Protein AF-0000000083613495 (afdb_homodimer)

Foldseek 3Di:
DQLLVVVLVCLLLQVQPFFHKDFLVVSCVVVVHDSVSVVVSVVVCVQLVQWDDDDPTIIGGHDDDLVNLVVLLQVLLVLLLQLLLLLLAQADPVLLVQLVVLLVQLVVLLVVDDLLDVVSLVSNLVSVVSNSVSSNVSSVDVVSVVVSSNSPNPSLSSNLSNVDDSVRSVVLSVLSVQLSVCSVVSPSVSNSVSSSVSSVSSSVSSSVVVPPPPPPRPPNPD/DQLLVVVLVCLQLQVQPFFHKDFLVVSCVVVVHDSVSVVVSVVVCVQLVQWDDDPPTIIGGHDDDLVNLVVLLQVLLVLLLQLLLLLLAQADPVLLVQLVVLLVQLVVLLVVDDLLDVVSLVSNLVSVVSNSVSSNVSSVDVVSVVVSSNSPNPSLSSNLSNVDDSVRSVVLSVLSVQLSVCSVVSPSVSNSVSSSVSSVVSSVSSSVVVPPPPPPSPPNPD

Structure (mmCIF, N/CA/C/O backbone):
data_AF-0000000083613495-model_v1
#
loop_
_entity.id
_entity.type
_entity.pdbx_description
1 polymer 'GntR family transcriptional regulator'
#
loop_
_atom_site.group_PDB
_atom_site.id
_atom_site.type_symbol
_atom_site.label_atom_id
_atom_site.label_alt_id
_atom_site.label_comp_id
_atom_site.label_asym_id
_atom_site.label_entity_id
_atom_site.label_seq_id
_atom_site.pdbx_PDB_ins_code
_atom_site.Cartn_x
_atom_site.Cartn_y
_atom_site.Cartn_z
_atom_site.occupancy
_atom_site.B_iso_or_equiv
_atom_site.auth_seq_id
_atom_site.auth_comp_id
_atom_site.auth_asym_id
_atom_site.auth_atom_id
_atom_site.pdbx_PDB_model_num
ATOM 1 N N . MET A 1 1 ? 15.445 -14.539 -25.266 1 65.25 1 MET A N 1
ATOM 2 C CA . MET A 1 1 ? 15.188 -14.742 -23.844 1 65.25 1 MET A CA 1
ATOM 3 C C . MET A 1 1 ? 14.961 -13.414 -23.125 1 65.25 1 MET A C 1
ATOM 5 O O . MET A 1 1 ? 15.594 -12.414 -23.469 1 65.25 1 MET A O 1
ATOM 9 N N . ASN A 1 2 ? 13.906 -13.18 -22.359 1 86.81 2 ASN A N 1
ATOM 10 C CA . ASN A 1 2 ? 13.594 -11.969 -21.609 1 86.81 2 ASN A CA 1
ATOM 11 C C . ASN A 1 2 ? 14.391 -11.906 -20.297 1 86.81 2 ASN A C 1
ATOM 13 O O . ASN A 1 2 ? 14.164 -12.703 -19.391 1 86.81 2 ASN A O 1
ATOM 17 N N . PRO A 1 3 ? 15.438 -11.023 -20.391 1 92.31 3 PRO A N 1
ATOM 18 C CA . PRO A 1 3 ? 16.344 -10.969 -19.234 1 92.31 3 PRO A CA 1
ATOM 19 C C . PRO A 1 3 ? 15.594 -10.828 -17.922 1 92.31 3 PRO A C 1
ATOM 21 O O . PRO A 1 3 ? 15.977 -11.453 -16.922 1 92.31 3 PRO A O 1
ATOM 24 N N . TYR A 1 4 ? 14.594 -10.07 -17.922 1 90 4 TYR A N 1
ATOM 25 C CA . TYR A 1 4 ? 13.82 -9.898 -16.703 1 90 4 TYR A CA 1
ATOM 26 C C . TYR A 1 4 ? 13.258 -11.227 -16.203 1 90 4 TYR A C 1
ATOM 28 O O . TYR A 1 4 ? 13.438 -11.594 -15.047 1 90 4 TYR A O 1
ATOM 36 N N . MET A 1 5 ? 12.664 -11.938 -17.141 1 82.88 5 MET A N 1
ATOM 37 C CA . MET A 1 5 ? 12.023 -13.203 -16.781 1 82.88 5 MET A CA 1
ATOM 38 C C . MET A 1 5 ? 13.055 -14.219 -16.297 1 82.88 5 MET A C 1
ATOM 40 O O . MET A 1 5 ? 12.812 -14.945 -15.336 1 82.88 5 MET A O 1
ATOM 44 N N . TYR A 1 6 ? 14.07 -14.258 -16.953 1 84.81 6 TYR A N 1
ATOM 45 C CA . TYR A 1 6 ? 15.109 -15.219 -16.594 1 84.81 6 TYR A CA 1
ATOM 46 C C . TYR A 1 6 ? 15.625 -14.953 -15.188 1 84.81 6 TYR A C 1
ATOM 48 O O . TYR A 1 6 ? 15.695 -15.875 -14.367 1 84.81 6 TYR A O 1
ATOM 56 N N . ILE A 1 7 ? 16.031 -13.734 -14.945 1 89.06 7 ILE A N 1
ATOM 57 C CA . ILE A 1 7 ? 16.641 -13.398 -13.656 1 89.06 7 ILE A CA 1
ATOM 58 C C . ILE A 1 7 ? 15.609 -13.586 -12.547 1 89.06 7 ILE A C 1
ATOM 60 O O . ILE A 1 7 ? 15.922 -14.141 -11.492 1 89.06 7 ILE A O 1
ATOM 64 N N . LYS A 1 8 ? 14.461 -13.188 -12.852 1 82.38 8 LYS A N 1
ATOM 65 C CA . LYS A 1 8 ? 13.375 -13.367 -11.898 1 82.38 8 LYS A CA 1
ATOM 66 C C . LYS A 1 8 ? 13.188 -14.836 -11.539 1 82.38 8 LYS A C 1
ATOM 68 O O . LYS A 1 8 ? 13.117 -15.188 -10.359 1 82.38 8 LYS A O 1
ATOM 73 N N . ASP A 1 9 ? 13.156 -15.672 -12.562 1 75.75 9 ASP A N 1
ATOM 74 C CA . ASP A 1 9 ? 12.984 -17.094 -12.344 1 75.75 9 ASP A CA 1
ATOM 75 C C . ASP A 1 9 ? 14.148 -17.688 -11.547 1 75.75 9 ASP A C 1
ATOM 77 O O . ASP A 1 9 ? 13.945 -18.484 -10.641 1 75.75 9 ASP A O 1
ATOM 81 N N . ALA A 1 10 ? 15.312 -17.25 -11.891 1 81.75 10 ALA A N 1
ATOM 82 C CA . ALA A 1 10 ? 16.516 -17.734 -11.203 1 81.75 10 ALA A CA 1
ATOM 83 C C . ALA A 1 10 ? 16.484 -17.359 -9.727 1 81.75 10 ALA A C 1
ATOM 85 O O . ALA A 1 10 ? 16.938 -18.125 -8.875 1 81.75 10 ALA A O 1
ATOM 86 N N . ILE A 1 11 ? 15.922 -16.234 -9.453 1 81.38 11 ILE A N 1
ATOM 87 C CA . ILE A 1 11 ? 15.812 -15.781 -8.07 1 81.38 11 ILE A CA 1
ATOM 88 C C . ILE A 1 11 ? 14.75 -16.594 -7.344 1 81.38 11 ILE A C 1
ATOM 90 O O . ILE A 1 11 ? 14.977 -17.062 -6.23 1 81.38 11 ILE A O 1
ATOM 94 N N . ILE A 1 12 ? 13.742 -16.859 -8.023 1 72.31 12 ILE A N 1
ATOM 95 C CA . ILE A 1 12 ? 12.578 -17.516 -7.434 1 72.31 12 ILE A CA 1
ATOM 96 C C . ILE A 1 12 ? 12.898 -18.969 -7.121 1 72.31 12 ILE A C 1
ATOM 98 O O . ILE A 1 12 ? 12.539 -19.484 -6.055 1 72.31 12 ILE A O 1
ATOM 102 N N . ILE A 1 13 ? 13.578 -19.594 -8.016 1 70.62 13 ILE A N 1
ATOM 103 C CA . ILE A 1 13 ? 13.812 -21.016 -7.836 1 70.62 13 ILE A CA 1
ATOM 104 C C . ILE A 1 13 ? 15.094 -21.234 -7.023 1 70.62 13 ILE A C 1
ATOM 106 O O . ILE A 1 13 ? 15.484 -22.359 -6.754 1 70.62 13 ILE A O 1
ATOM 110 N N . GLY A 1 14 ? 15.766 -20.141 -6.688 1 75.06 14 GLY A N 1
ATOM 111 C CA . GLY A 1 14 ? 16.875 -20.234 -5.758 1 75.06 14 GLY A CA 1
ATOM 112 C C . GLY A 1 14 ? 18.219 -20.375 -6.445 1 75.06 14 GLY A C 1
ATOM 113 O O . GLY A 1 14 ? 19.25 -20.547 -5.785 1 75.06 14 GLY A O 1
ATOM 114 N N . GLU A 1 15 ? 18.188 -20.344 -7.723 1 79.38 15 GLU A N 1
ATOM 115 C CA . GLU A 1 15 ? 19.469 -20.359 -8.43 1 79.38 15 GLU A CA 1
ATOM 116 C C . GLU A 1 15 ? 20.297 -19.125 -8.109 1 79.38 15 GLU A C 1
ATOM 118 O O . GLU A 1 15 ? 21.516 -19.203 -8 1 79.38 15 GLU A O 1
ATOM 123 N N . LEU A 1 16 ? 19.656 -18.062 -8.039 1 87.44 16 LEU A N 1
ATOM 124 C CA . LEU A 1 16 ? 20.234 -16.859 -7.477 1 87.44 16 LEU A CA 1
ATOM 125 C C . LEU A 1 16 ? 19.781 -16.641 -6.039 1 87.44 16 LEU A C 1
ATOM 127 O O . LEU A 1 16 ? 18.656 -16.203 -5.805 1 87.44 16 LEU A O 1
ATOM 131 N N . GLU A 1 17 ? 20.641 -16.969 -5.117 1 82.75 17 GLU A N 1
ATOM 132 C CA . GLU A 1 17 ? 20.281 -17.031 -3.703 1 82.75 17 GLU A CA 1
ATOM 133 C C . GLU A 1 17 ? 20.156 -15.633 -3.105 1 82.75 17 GLU A C 1
ATOM 135 O O . GLU A 1 17 ? 20.812 -14.688 -3.568 1 82.75 17 GLU A O 1
ATOM 140 N N . PRO A 1 18 ? 19.359 -15.609 -2.01 1 82.69 18 PRO A N 1
ATOM 141 C CA . PRO A 1 18 ? 19.328 -14.336 -1.283 1 82.69 18 PRO A CA 1
ATOM 142 C C . PRO A 1 18 ? 20.719 -13.875 -0.852 1 82.69 18 PRO A C 1
ATOM 144 O O . PRO A 1 18 ? 21.547 -14.688 -0.43 1 82.69 18 PRO A O 1
ATOM 147 N N . GLY A 1 19 ? 20.953 -12.617 -1.081 1 85.81 19 GLY A N 1
ATOM 148 C CA . GLY A 1 19 ? 22.25 -12.07 -0.69 1 85.81 19 GLY A CA 1
ATOM 149 C C . GLY A 1 19 ? 23.281 -12.125 -1.798 1 85.81 19 GLY A C 1
ATOM 150 O O . GLY A 1 19 ? 24.328 -11.492 -1.701 1 85.81 19 GLY A O 1
ATOM 151 N N . LYS A 1 20 ? 22.984 -12.82 -2.84 1 89.25 20 LYS A N 1
ATOM 152 C CA . LYS A 1 20 ? 23.938 -12.922 -3.943 1 89.25 20 LYS A CA 1
ATOM 153 C C . LYS A 1 20 ? 24.094 -11.578 -4.66 1 89.25 20 LYS A C 1
ATOM 155 O O . LYS A 1 20 ? 23.094 -10.922 -4.977 1 89.25 20 LYS A O 1
ATOM 160 N N . ARG A 1 21 ? 25.312 -11.273 -4.949 1 91.69 21 ARG A N 1
ATOM 161 C CA . ARG A 1 21 ? 25.609 -10.055 -5.684 1 91.69 21 ARG A CA 1
ATOM 162 C C . ARG A 1 21 ? 25.422 -10.25 -7.184 1 91.69 21 ARG A C 1
ATOM 164 O O . ARG A 1 21 ? 25.812 -11.281 -7.734 1 91.69 21 ARG A O 1
ATOM 171 N N . LEU A 1 22 ? 24.766 -9.289 -7.766 1 93.5 22 LEU A N 1
ATOM 172 C CA . LEU A 1 22 ? 24.516 -9.297 -9.203 1 93.5 22 LEU A CA 1
ATOM 173 C C . LEU A 1 22 ? 25.094 -8.047 -9.859 1 93.5 22 LEU A C 1
ATOM 175 O O . LEU A 1 22 ? 24.797 -6.93 -9.438 1 93.5 22 LEU A O 1
ATOM 179 N N . THR A 1 23 ? 25.938 -8.258 -10.836 1 92.12 23 THR A N 1
ATOM 180 C CA . THR A 1 23 ? 26.438 -7.141 -11.633 1 92.12 23 THR A CA 1
ATOM 181 C C . THR A 1 23 ? 25.906 -7.207 -13.055 1 92.12 23 THR A C 1
ATOM 183 O O . THR A 1 23 ? 25.5 -8.273 -13.523 1 92.12 23 THR A O 1
ATOM 186 N N . GLU A 1 24 ? 25.828 -6.008 -13.641 1 91.75 24 GLU A N 1
ATOM 187 C CA . GLU A 1 24 ? 25.422 -5.98 -15.039 1 91.75 24 GLU A CA 1
ATOM 188 C C . GLU A 1 24 ? 26.297 -6.895 -15.898 1 91.75 24 GLU A C 1
ATOM 190 O O . GLU A 1 24 ? 25.797 -7.594 -16.781 1 91.75 24 GLU A O 1
ATOM 195 N N . GLU A 1 25 ? 27.547 -6.887 -15.594 1 90.88 25 GLU A N 1
ATOM 196 C CA . GLU A 1 25 ? 28.516 -7.695 -16.344 1 90.88 25 GLU A CA 1
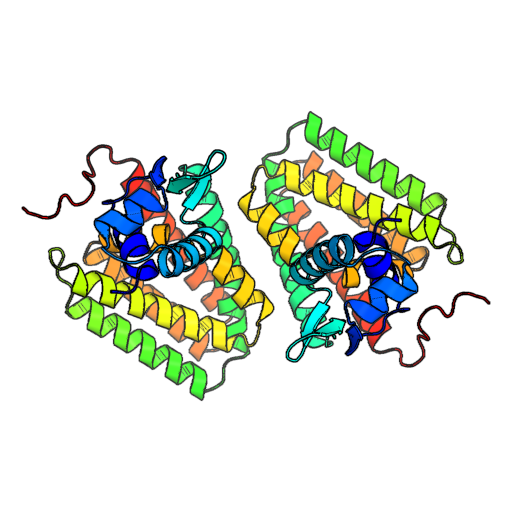ATOM 197 C C . GLU A 1 25 ? 28.234 -9.188 -16.156 1 90.88 25 GLU A C 1
ATOM 199 O O . GLU A 1 25 ? 28.234 -9.938 -17.141 1 90.88 25 GLU A O 1
ATOM 204 N N . PHE A 1 26 ? 28.078 -9.586 -15.023 1 91.81 26 PHE A N 1
ATOM 205 C CA . PHE A 1 26 ? 27.781 -10.984 -14.711 1 91.81 26 PHE A CA 1
ATOM 206 C C . PHE A 1 26 ? 26.516 -11.445 -15.422 1 91.81 26 PHE A C 1
ATOM 208 O O . PHE A 1 26 ? 26.5 -12.492 -16.078 1 91.81 26 PHE A O 1
ATOM 215 N N . LEU A 1 27 ? 25.484 -10.664 -15.336 1 92.94 27 LEU A N 1
ATOM 216 C CA . LEU A 1 27 ? 24.203 -11.023 -15.914 1 92.94 27 LEU A CA 1
ATOM 217 C C . LEU A 1 27 ? 24.266 -11.031 -17.438 1 92.94 27 LEU A C 1
ATOM 219 O O . LEU A 1 27 ? 23.672 -11.898 -18.078 1 92.94 27 LEU A O 1
ATOM 223 N N . ALA A 1 28 ? 24.938 -10.07 -17.906 1 92.31 28 ALA A N 1
ATOM 224 C CA . ALA A 1 28 ? 25.125 -10.031 -19.359 1 92.31 28 ALA A CA 1
ATOM 225 C C . ALA A 1 28 ? 25.859 -11.266 -19.859 1 92.31 28 ALA A C 1
ATOM 227 O O . ALA A 1 28 ? 25.516 -11.812 -20.906 1 92.31 28 ALA A O 1
ATOM 228 N N . SER A 1 29 ? 26.766 -11.695 -19.109 1 91.75 29 SER A N 1
ATOM 229 C CA . SER A 1 29 ? 27.578 -12.859 -19.469 1 91.75 29 SER A CA 1
ATOM 230 C C . SER A 1 29 ? 26.766 -14.141 -19.438 1 91.75 29 SER A C 1
ATOM 232 O O . SER A 1 29 ? 26.812 -14.938 -20.375 1 91.75 29 SER A O 1
ATOM 234 N N . ILE A 1 30 ? 26 -14.281 -18.438 1 88.06 30 ILE A N 1
ATOM 235 C CA . ILE A 1 30 ? 25.266 -15.531 -18.266 1 88.06 30 ILE A CA 1
ATOM 236 C C . ILE A 1 30 ? 24.125 -15.586 -19.266 1 88.06 30 ILE A C 1
ATOM 238 O O . ILE A 1 30 ? 23.75 -16.672 -19.75 1 88.06 30 ILE A O 1
ATOM 242 N N . LEU A 1 31 ? 23.609 -14.445 -19.625 1 91.19 31 LEU A N 1
ATOM 243 C CA . LEU A 1 31 ? 22.453 -14.43 -20.5 1 91.19 31 LEU A CA 1
ATOM 244 C C . LEU A 1 31 ? 22.859 -14.164 -21.953 1 91.19 31 LEU A C 1
ATOM 246 O O . LEU A 1 31 ? 22.031 -14.25 -22.859 1 91.19 31 LEU A O 1
ATOM 250 N N . ASN A 1 32 ? 24.016 -13.859 -22.141 1 91.88 32 ASN A N 1
ATOM 251 C CA . ASN A 1 32 ? 24.578 -13.578 -23.453 1 91.88 32 ASN A CA 1
ATOM 252 C C . ASN A 1 32 ? 23.781 -12.5 -24.188 1 91.88 32 ASN A C 1
ATOM 254 O O . ASN A 1 32 ? 23.344 -12.695 -25.328 1 91.88 32 ASN A O 1
ATOM 258 N N . VAL A 1 33 ? 23.516 -11.43 -23.531 1 92.94 33 VAL A N 1
ATOM 259 C CA . VAL A 1 33 ? 22.828 -10.273 -24.094 1 92.94 33 VAL A CA 1
ATOM 260 C C . VAL A 1 33 ? 23.594 -9 -23.766 1 92.94 33 VAL A C 1
ATOM 262 O O . VAL A 1 33 ? 24.5 -9.016 -22.922 1 92.94 33 VAL A O 1
ATOM 265 N N . SER A 1 34 ? 23.188 -7.992 -24.484 1 89.94 34 SER A N 1
ATOM 266 C CA . SER A 1 34 ? 23.828 -6.703 -24.25 1 89.94 34 SER A CA 1
ATOM 267 C C . SER A 1 34 ? 23.406 -6.113 -22.906 1 89.94 34 SER A C 1
ATOM 269 O O . SER A 1 34 ? 22.5 -6.629 -22.25 1 89.94 34 SER A O 1
ATOM 271 N N . ARG A 1 35 ? 24.047 -4.93 -22.547 1 89.56 35 ARG A N 1
ATOM 272 C CA . ARG A 1 35 ? 23.828 -4.32 -21.25 1 89.56 35 ARG A CA 1
ATOM 273 C C . ARG A 1 35 ? 22.5 -3.564 -21.219 1 89.56 35 ARG A C 1
ATOM 275 O O . ARG A 1 35 ? 21.891 -3.408 -20.156 1 89.56 35 ARG A O 1
ATOM 282 N N . THR A 1 36 ? 22.078 -3.178 -22.234 1 90.19 36 THR A N 1
ATOM 283 C CA . THR A 1 36 ? 20.859 -2.369 -22.297 1 90.19 36 THR A CA 1
ATOM 284 C C . THR A 1 36 ? 19.656 -3.164 -21.781 1 90.19 36 THR A C 1
ATOM 286 O O . THR A 1 36 ? 18.984 -2.74 -20.859 1 90.19 36 THR A O 1
ATOM 289 N N . PRO A 1 37 ? 19.391 -4.266 -22.391 1 93.06 37 PRO A N 1
ATOM 290 C CA . PRO A 1 37 ? 18.266 -5.051 -21.875 1 93.06 37 PRO A CA 1
ATOM 291 C C . PRO A 1 37 ? 18.469 -5.469 -20.422 1 93.06 37 PRO A C 1
ATOM 293 O O . PRO A 1 37 ? 17.484 -5.633 -19.688 1 93.06 37 PRO A O 1
ATOM 296 N N . ILE A 1 38 ? 19.703 -5.594 -20.031 1 93.5 38 ILE A N 1
ATOM 297 C CA . ILE A 1 38 ? 20 -5.965 -18.641 1 93.5 38 ILE A CA 1
ATOM 298 C C . ILE A 1 38 ? 19.609 -4.82 -17.719 1 93.5 38 ILE A C 1
ATOM 300 O O . ILE A 1 38 ? 18.984 -5.047 -16.672 1 93.5 38 ILE A O 1
ATOM 304 N N . ARG A 1 39 ? 19.906 -3.693 -18.047 1 90.31 39 ARG A N 1
ATOM 305 C CA . ARG A 1 39 ? 19.594 -2.521 -17.234 1 90.31 39 ARG A CA 1
ATOM 306 C C . ARG A 1 39 ? 18.078 -2.363 -17.078 1 90.31 39 ARG A C 1
ATOM 308 O O . ARG A 1 39 ? 17.594 -2.033 -15.992 1 90.31 39 ARG A O 1
ATOM 315 N N . GLU A 1 40 ? 17.406 -2.643 -18.062 1 91.44 40 GLU A N 1
ATOM 316 C CA . GLU A 1 40 ? 15.953 -2.584 -18 1 91.44 40 GLU A CA 1
ATOM 317 C C . GLU A 1 40 ? 15.398 -3.654 -17.047 1 91.44 40 GLU A C 1
ATOM 319 O O . GLU A 1 40 ? 14.484 -3.391 -16.281 1 91.44 40 GLU A O 1
ATOM 324 N N . ALA A 1 41 ? 15.953 -4.746 -17.203 1 92.06 41 ALA A N 1
ATOM 325 C CA . ALA A 1 41 ? 15.547 -5.848 -16.344 1 92.06 41 ALA A CA 1
ATOM 326 C C . ALA A 1 41 ? 15.836 -5.535 -14.875 1 92.06 41 ALA A C 1
ATOM 328 O O . ALA A 1 41 ? 15.016 -5.801 -14 1 92.06 41 ALA A O 1
ATOM 329 N N . ILE A 1 42 ? 17 -4.984 -14.719 1 90.88 42 ILE A N 1
ATOM 330 C CA . ILE A 1 42 ? 17.422 -4.645 -13.367 1 90.88 42 ILE A CA 1
ATOM 331 C C . ILE A 1 42 ? 16.484 -3.607 -12.766 1 90.88 42 ILE A C 1
ATOM 333 O O . ILE A 1 42 ? 16.078 -3.729 -11.609 1 90.88 42 ILE A O 1
ATOM 337 N N . LYS A 1 43 ? 16.109 -2.713 -13.508 1 86.88 43 LYS A N 1
ATOM 338 C CA . LYS A 1 43 ? 15.188 -1.684 -13.039 1 86.88 43 LYS A CA 1
ATOM 339 C C . LYS A 1 43 ? 13.852 -2.293 -12.617 1 86.88 43 LYS A C 1
ATOM 341 O O . LYS A 1 43 ? 13.312 -1.943 -11.57 1 86.88 43 LYS A O 1
ATOM 346 N N . GLN A 1 44 ? 13.414 -3.129 -13.391 1 82.5 44 GLN A N 1
ATOM 347 C CA . GLN A 1 44 ? 12.148 -3.779 -13.086 1 82.5 44 GLN A CA 1
ATOM 348 C C . GLN A 1 44 ? 12.258 -4.66 -11.844 1 82.5 44 GLN A C 1
ATOM 350 O O . GLN A 1 44 ? 11.375 -4.652 -10.984 1 82.5 44 GLN A O 1
ATOM 355 N N . LEU A 1 45 ? 13.375 -5.371 -11.797 1 85.25 45 LEU A N 1
ATOM 356 C CA . LEU A 1 45 ? 13.609 -6.254 -10.664 1 85.25 45 LEU A CA 1
ATOM 357 C C . LEU A 1 45 ? 13.703 -5.457 -9.367 1 85.25 45 LEU A C 1
ATOM 359 O O . LEU A 1 45 ? 13.211 -5.898 -8.32 1 85.25 45 LEU A O 1
ATOM 363 N N . GLU A 1 46 ? 14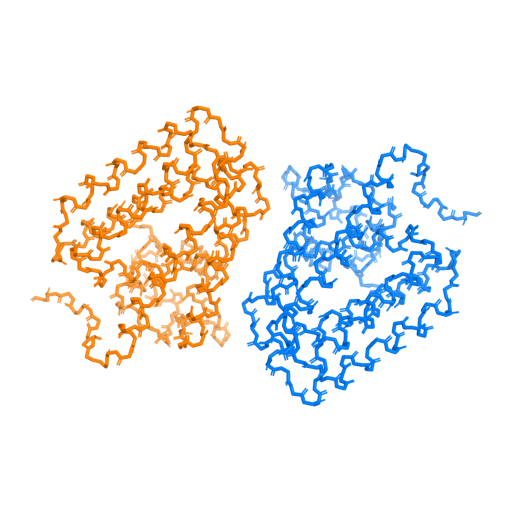.344 -4.363 -9.5 1 83.06 46 GLU A N 1
ATOM 364 C CA . GLU A 1 46 ? 14.469 -3.477 -8.344 1 83.06 46 GLU A CA 1
ATOM 365 C C . GLU A 1 46 ? 13.102 -2.93 -7.926 1 83.06 46 GLU A C 1
ATOM 367 O O . GLU A 1 46 ? 12.766 -2.932 -6.742 1 83.06 46 GLU A O 1
ATOM 372 N N . SER A 1 47 ? 12.383 -2.572 -8.859 1 73.81 47 SER A N 1
ATOM 373 C CA . SER A 1 47 ? 11.039 -2.053 -8.609 1 73.81 47 SER A CA 1
ATOM 374 C C . SER A 1 47 ? 10.156 -3.104 -7.945 1 73.81 47 SER A C 1
ATOM 376 O O . SER A 1 47 ? 9.344 -2.777 -7.082 1 73.81 47 SER A O 1
ATOM 378 N N . ASP A 1 48 ? 10.43 -4.273 -8.375 1 70.75 48 ASP A N 1
ATOM 379 C CA . ASP A 1 48 ? 9.633 -5.379 -7.852 1 70.75 48 ASP A CA 1
ATOM 380 C C . ASP A 1 48 ? 10.125 -5.82 -6.48 1 70.75 48 ASP A C 1
ATOM 382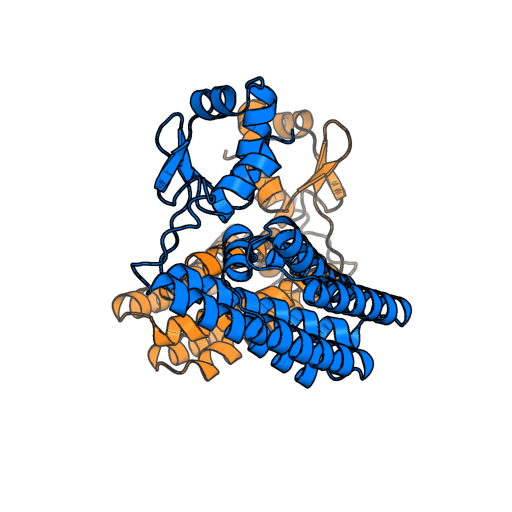 O O . ASP A 1 48 ? 9.516 -6.676 -5.836 1 70.75 48 ASP A O 1
ATOM 386 N N . GLY A 1 49 ? 11.289 -5.301 -6.082 1 75.12 49 GLY A N 1
ATOM 387 C CA . GLY A 1 49 ? 11.812 -5.594 -4.758 1 75.12 49 GLY A CA 1
ATOM 388 C C . GLY A 1 49 ? 12.602 -6.887 -4.699 1 75.12 49 GLY A C 1
ATOM 389 O O . GLY A 1 49 ? 12.82 -7.438 -3.619 1 75.12 49 GLY A O 1
ATOM 390 N N . LEU A 1 50 ? 12.938 -7.383 -5.824 1 80.88 50 LEU A N 1
ATOM 391 C CA . LEU A 1 50 ? 13.656 -8.648 -5.879 1 80.88 50 LEU A CA 1
ATOM 392 C C . LEU A 1 50 ? 15.148 -8.438 -5.629 1 80.88 50 LEU A C 1
ATOM 394 O O . LEU A 1 50 ? 15.836 -9.336 -5.133 1 80.88 50 LEU A O 1
ATOM 398 N N . ILE A 1 51 ? 15.625 -7.316 -6.078 1 87 51 ILE A N 1
ATOM 399 C CA . ILE A 1 51 ? 17.031 -6.961 -5.855 1 87 51 ILE A CA 1
ATOM 400 C C . ILE A 1 51 ? 17.109 -5.555 -5.266 1 87 51 ILE A C 1
ATOM 402 O O . ILE A 1 51 ? 16.141 -4.805 -5.289 1 87 51 ILE A O 1
ATOM 406 N N . THR A 1 52 ? 18.125 -5.242 -4.609 1 88 52 THR A N 1
ATOM 407 C CA . THR A 1 52 ? 18.375 -3.914 -4.062 1 88 52 THR A CA 1
ATOM 408 C C . THR A 1 52 ? 19.797 -3.447 -4.41 1 88 52 THR A C 1
ATOM 410 O O . THR A 1 52 ? 20.703 -4.266 -4.555 1 88 52 THR A O 1
ATOM 413 N N . PRO A 1 53 ? 19.875 -2.133 -4.625 1 88.75 53 PRO A N 1
ATOM 414 C CA . PRO A 1 53 ? 21.219 -1.617 -4.918 1 88.75 53 PRO A CA 1
ATOM 415 C C . PRO A 1 53 ? 22.234 -1.973 -3.84 1 88.75 53 PRO A C 1
ATOM 417 O O . PRO A 1 53 ? 21.906 -2.004 -2.652 1 88.75 53 PRO A O 1
ATOM 420 N N . TYR A 1 54 ? 23.312 -2.324 -4.277 1 86.88 54 TYR A N 1
ATOM 421 C CA . TYR A 1 54 ? 24.422 -2.689 -3.398 1 86.88 54 TYR A CA 1
ATOM 422 C C . TYR A 1 54 ? 25.719 -2.053 -3.867 1 86.88 54 TYR A C 1
ATOM 424 O O . TYR A 1 54 ? 26.203 -2.355 -4.957 1 86.88 54 TYR A O 1
ATOM 432 N N . LYS A 1 55 ? 26.234 -1.191 -2.971 1 81.25 55 LYS A N 1
ATOM 433 C CA . LYS A 1 55 ? 27.484 -0.493 -3.271 1 81.25 55 LYS A CA 1
ATOM 434 C C . LYS A 1 55 ? 27.375 0.265 -4.59 1 81.25 55 LYS A C 1
ATOM 436 O O . LYS A 1 55 ? 26.281 0.498 -5.098 1 81.25 55 LYS A O 1
ATOM 441 N N . ARG A 1 56 ? 28.328 0.912 -5.258 1 68.88 56 ARG A N 1
ATOM 442 C CA . ARG A 1 56 ? 28.328 1.854 -6.375 1 68.88 56 ARG A CA 1
ATOM 443 C C . ARG A 1 56 ? 27.812 1.191 -7.645 1 68.88 56 ARG A C 1
ATOM 445 O O . ARG A 1 56 ? 27.156 1.837 -8.469 1 68.88 56 ARG A O 1
ATOM 452 N N . ARG A 1 57 ? 28.078 -0.047 -7.824 1 69.5 57 ARG A N 1
ATOM 453 C CA . ARG A 1 57 ? 27.719 -0.585 -9.133 1 69.5 57 ARG A CA 1
ATOM 454 C C . ARG A 1 57 ? 27.156 -1.998 -9 1 69.5 57 ARG A C 1
ATOM 456 O O . ARG A 1 57 ? 27.328 -2.822 -9.906 1 69.5 57 ARG A O 1
ATOM 463 N N . GLY A 1 58 ? 26.391 -2.258 -8.055 1 86.5 58 GLY A N 1
ATOM 464 C CA . GLY A 1 58 ? 25.891 -3.617 -7.957 1 86.5 58 GLY A CA 1
ATOM 465 C C . GLY A 1 58 ? 24.562 -3.705 -7.234 1 86.5 58 GLY A C 1
ATOM 466 O O . GLY A 1 58 ? 24.031 -2.693 -6.77 1 86.5 58 GLY A O 1
ATOM 467 N N . TYR A 1 59 ? 23.953 -4.922 -7.449 1 93 59 TYR A N 1
ATOM 468 C CA . TYR A 1 59 ? 22.703 -5.281 -6.785 1 93 59 TYR A CA 1
ATOM 469 C C . TYR A 1 59 ? 22.859 -6.582 -6.004 1 93 59 TYR A C 1
ATOM 471 O O . TYR A 1 59 ? 23.797 -7.336 -6.223 1 93 59 TYR A O 1
ATOM 479 N N . ILE A 1 60 ? 22.047 -6.738 -5.059 1 92.25 60 ILE A N 1
ATOM 480 C CA . ILE A 1 60 ? 22 -8.016 -4.359 1 92.25 60 ILE A CA 1
ATOM 481 C C . ILE A 1 60 ? 20.578 -8.555 -4.344 1 92.25 60 ILE A C 1
ATOM 483 O O . ILE A 1 60 ? 19.625 -7.781 -4.293 1 92.25 60 ILE A O 1
ATOM 487 N N . VAL A 1 61 ? 20.531 -9.828 -4.434 1 89 61 VAL A N 1
ATOM 488 C CA . VAL A 1 61 ? 19.219 -10.461 -4.27 1 89 61 VAL A CA 1
ATOM 489 C C . VAL A 1 61 ? 18.703 -10.203 -2.857 1 89 61 VAL A C 1
ATOM 491 O O . VAL A 1 61 ? 19.406 -10.445 -1.875 1 89 61 VAL A O 1
ATOM 494 N N . ARG A 1 62 ? 17.5 -9.766 -2.787 1 83.69 62 ARG A N 1
ATOM 495 C CA . ARG A 1 62 ? 16.953 -9.359 -1.5 1 83.69 62 ARG A CA 1
ATOM 496 C C . ARG A 1 62 ? 16.797 -10.562 -0.57 1 83.69 62 ARG A C 1
ATOM 498 O O . ARG A 1 62 ? 16.375 -11.633 -1.002 1 83.69 62 ARG A O 1
ATOM 505 N N . GLU A 1 63 ? 17.234 -10.305 0.641 1 81.5 63 GLU A N 1
ATOM 506 C CA . GLU A 1 63 ? 17.031 -11.266 1.721 1 81.5 63 GLU A CA 1
ATOM 507 C C . GLU A 1 63 ? 15.836 -10.883 2.586 1 81.5 63 GLU A C 1
ATOM 509 O O . GLU A 1 63 ? 15.695 -9.727 2.984 1 81.5 63 GLU A O 1
ATOM 514 N N . PHE A 1 64 ? 14.984 -11.906 2.762 1 80 64 PHE A N 1
ATOM 515 C CA . PHE A 1 64 ? 13.828 -11.664 3.615 1 80 64 PHE A CA 1
ATOM 516 C C . PHE A 1 64 ? 13.953 -12.438 4.926 1 80 64 PHE A C 1
ATOM 518 O O . PHE A 1 64 ? 14.18 -13.648 4.922 1 80 64 PHE A O 1
ATOM 525 N N . LEU A 1 65 ? 13.805 -11.695 5.965 1 83.12 65 LEU A N 1
ATOM 526 C CA . LEU A 1 65 ? 13.758 -12.312 7.285 1 83.12 65 LEU A CA 1
ATOM 527 C C . LEU A 1 65 ? 12.344 -12.805 7.602 1 83.12 65 LEU A C 1
ATOM 529 O O . LEU A 1 65 ? 11.391 -12.445 6.906 1 83.12 65 LEU A O 1
ATOM 533 N N . VAL A 1 66 ? 12.289 -13.664 8.602 1 87.12 66 VAL A N 1
ATOM 534 C CA . VAL A 1 66 ? 11 -14.18 9.047 1 87.12 66 VAL A CA 1
ATOM 535 C C . VAL A 1 66 ? 10.047 -13.023 9.328 1 87.12 66 VAL A C 1
ATOM 537 O O . VAL A 1 66 ? 8.875 -13.07 8.938 1 87.12 66 VAL A O 1
ATOM 540 N N . GLU A 1 67 ? 10.578 -12.008 9.906 1 90.12 67 GLU A N 1
ATOM 541 C CA . GLU A 1 67 ? 9.75 -10.859 10.25 1 90.12 67 GLU A CA 1
ATOM 542 C C . GLU A 1 67 ? 9.273 -10.133 9 1 90.12 67 GLU A C 1
ATOM 544 O O . GLU A 1 67 ? 8.148 -9.625 8.961 1 90.12 67 GLU A O 1
ATOM 549 N N . ASP A 1 68 ? 10.102 -10.125 7.996 1 86.94 68 ASP A N 1
ATOM 550 C CA . ASP A 1 68 ? 9.695 -9.547 6.719 1 86.94 68 ASP A CA 1
ATOM 551 C C . ASP A 1 68 ? 8.5 -10.297 6.129 1 86.94 68 ASP A C 1
ATOM 553 O O . ASP A 1 68 ? 7.539 -9.68 5.672 1 86.94 68 ASP A O 1
ATOM 557 N N . ILE A 1 69 ? 8.617 -11.531 6.203 1 87.38 69 ILE A N 1
ATOM 558 C CA . ILE A 1 69 ? 7.586 -12.383 5.621 1 87.38 69 ILE A CA 1
ATOM 559 C C . ILE A 1 69 ? 6.27 -12.195 6.375 1 87.38 69 ILE A C 1
ATOM 561 O O . ILE A 1 69 ? 5.211 -12.039 5.758 1 87.38 69 ILE A O 1
ATOM 565 N N . LYS A 1 70 ? 6.348 -12.172 7.648 1 92.12 70 LYS A N 1
ATOM 566 C CA . LYS A 1 70 ? 5.152 -11.961 8.461 1 92.12 70 LYS A CA 1
ATOM 567 C C . LYS A 1 70 ? 4.5 -10.617 8.141 1 92.12 70 LYS A C 1
ATOM 569 O O . LYS A 1 70 ? 3.293 -10.547 7.914 1 92.12 70 LYS A O 1
ATOM 574 N N . GLN A 1 71 ? 5.312 -9.617 8.102 1 93 71 GLN A N 1
ATOM 575 C CA . GLN A 1 71 ? 4.805 -8.273 7.84 1 93 71 GLN A CA 1
ATOM 576 C C . GLN A 1 71 ? 4.191 -8.18 6.445 1 93 71 GLN A C 1
ATOM 578 O O . GLN A 1 71 ? 3.1 -7.629 6.281 1 93 71 GLN A O 1
ATOM 583 N N . ILE A 1 72 ? 4.848 -8.734 5.5 1 91.19 72 ILE A N 1
ATOM 584 C CA . ILE A 1 72 ? 4.395 -8.672 4.113 1 91.19 72 ILE A CA 1
ATOM 585 C C . ILE A 1 72 ? 3.07 -9.414 3.969 1 91.19 72 ILE A C 1
ATOM 587 O O . ILE A 1 72 ? 2.113 -8.891 3.4 1 91.19 72 ILE A O 1
ATOM 591 N N . TYR A 1 73 ? 2.971 -10.602 4.504 1 93.81 73 TYR A N 1
ATOM 592 C CA . TYR A 1 73 ? 1.752 -11.391 4.371 1 93.81 73 TYR A CA 1
ATOM 593 C C . TYR A 1 73 ? 0.608 -10.766 5.16 1 93.81 73 TYR A C 1
ATOM 595 O O . TYR A 1 73 ? -0.551 -10.828 4.746 1 93.81 73 TYR A O 1
ATOM 603 N N . ASN A 1 74 ? 0.935 -10.203 6.332 1 96.38 74 ASN A N 1
ATOM 604 C CA . ASN A 1 74 ? -0.108 -9.508 7.078 1 96.38 74 ASN A CA 1
ATOM 605 C C . ASN A 1 74 ? -0.68 -8.336 6.285 1 96.38 74 ASN A C 1
ATOM 607 O O . ASN A 1 74 ? -1.89 -8.102 6.301 1 96.38 74 ASN A O 1
ATOM 611 N N . LEU A 1 75 ? 0.166 -7.652 5.617 1 96.44 75 LEU A N 1
ATOM 612 C CA . LEU A 1 75 ? -0.282 -6.539 4.785 1 96.44 75 LEU A CA 1
ATOM 613 C C . LEU A 1 75 ? -1.059 -7.043 3.574 1 96.44 75 LEU A C 1
ATOM 615 O O . LEU A 1 75 ? -2.041 -6.426 3.16 1 96.44 75 LEU A O 1
ATOM 619 N N . ARG A 1 76 ? -0.625 -8.102 2.955 1 95.44 76 ARG A N 1
ATOM 620 C CA . ARG A 1 76 ? -1.404 -8.727 1.891 1 95.44 76 ARG A CA 1
ATOM 621 C C . ARG A 1 76 ? -2.805 -9.086 2.377 1 95.44 76 ARG A C 1
ATOM 623 O O . ARG A 1 76 ? -3.797 -8.773 1.714 1 95.44 76 ARG A O 1
ATOM 630 N N . ALA A 1 77 ? -2.795 -9.766 3.549 1 97.62 77 ALA A N 1
ATOM 631 C CA . ALA A 1 77 ? -4.086 -10.164 4.102 1 97.62 77 ALA A CA 1
ATOM 632 C C . ALA A 1 77 ? -4.996 -8.953 4.301 1 97.62 77 ALA A C 1
ATOM 634 O O . ALA A 1 77 ? -6.188 -9.008 3.99 1 97.62 77 ALA A O 1
ATOM 635 N N . LEU A 1 78 ? -4.422 -7.941 4.777 1 98.25 78 LEU A N 1
ATOM 636 C CA . LEU A 1 78 ? -5.16 -6.715 5.039 1 98.25 78 LEU A CA 1
ATOM 637 C C . LEU A 1 78 ? -5.723 -6.133 3.744 1 98.25 78 LEU A C 1
ATOM 639 O O . LEU A 1 78 ? -6.93 -5.914 3.627 1 98.25 78 LEU A O 1
ATOM 643 N N . LEU A 1 79 ? -4.918 -5.949 2.756 1 98.06 79 LEU A N 1
ATOM 644 C CA . LEU A 1 79 ? -5.293 -5.27 1.52 1 98.06 79 LEU A CA 1
ATOM 645 C C . LEU A 1 79 ? -6.172 -6.164 0.652 1 98.06 79 LEU A C 1
ATOM 647 O O . LEU A 1 79 ? -7.18 -5.715 0.107 1 98.06 79 LEU A O 1
ATOM 651 N N . GLU A 1 80 ? -5.758 -7.387 0.469 1 98.19 80 GLU A N 1
ATOM 652 C CA . GLU A 1 80 ? -6.465 -8.289 -0.436 1 98.19 80 GLU A CA 1
ATOM 653 C C . GLU A 1 80 ? -7.848 -8.641 0.111 1 98.19 80 GLU A C 1
ATOM 655 O O . GLU A 1 80 ? -8.797 -8.828 -0.655 1 98.19 80 GLU A O 1
ATOM 660 N N . SER A 1 81 ? -7.934 -8.805 1.46 1 98.75 81 SER A N 1
ATOM 661 C CA . SER A 1 81 ? -9.25 -9.07 2.033 1 98.75 81 SER A CA 1
ATOM 662 C C . SER A 1 81 ? -10.172 -7.867 1.878 1 98.75 81 SER A C 1
ATOM 664 O O . SER A 1 81 ? -11.359 -8.023 1.574 1 98.75 81 SER A O 1
ATOM 666 N N . TYR A 1 82 ? -9.672 -6.664 2.109 1 98.69 82 TYR A N 1
ATOM 667 C CA . TYR A 1 82 ? -10.43 -5.441 1.858 1 98.69 82 TYR A CA 1
ATOM 668 C C . TYR A 1 82 ? -10.891 -5.379 0.409 1 98.69 82 TYR A C 1
ATOM 670 O O . TYR A 1 82 ? -12.062 -5.102 0.14 1 98.69 82 TYR A O 1
ATOM 678 N N . GLY A 1 83 ? -9.984 -5.633 -0.528 1 98.69 83 GLY A N 1
ATOM 679 C CA . GLY A 1 83 ? -10.312 -5.641 -1.945 1 98.69 83 GLY A CA 1
ATOM 680 C C . GLY A 1 83 ? -11.367 -6.668 -2.309 1 98.69 83 GLY A C 1
ATOM 681 O O . GLY A 1 83 ? -12.25 -6.395 -3.119 1 98.69 83 GLY A O 1
ATOM 682 N N . THR A 1 84 ? -11.273 -7.797 -1.681 1 98.88 84 THR A N 1
ATOM 683 C CA . THR A 1 84 ? -12.219 -8.867 -1.985 1 98.88 84 THR A CA 1
ATOM 684 C C . THR A 1 84 ? -13.617 -8.508 -1.489 1 98.88 84 THR A C 1
ATOM 686 O O . THR A 1 84 ? -14.609 -8.797 -2.154 1 98.88 84 THR A O 1
ATOM 689 N N . SER A 1 85 ? -13.672 -7.895 -0.319 1 98.75 85 SER A N 1
ATOM 690 C CA . SER A 1 85 ? -14.945 -7.359 0.165 1 98.75 85 SER A CA 1
ATOM 691 C C . SER A 1 85 ? -15.531 -6.352 -0.818 1 98.75 85 SER A C 1
ATOM 693 O O . SER A 1 85 ? -16.703 -6.438 -1.176 1 98.75 85 SER A O 1
ATOM 695 N N . GLU A 1 86 ? -14.711 -5.414 -1.271 1 98.5 86 GLU A N 1
ATOM 696 C CA . GLU A 1 86 ? -15.156 -4.41 -2.232 1 98.5 86 GLU A CA 1
ATOM 697 C C . GLU A 1 86 ? -15.625 -5.059 -3.531 1 98.5 86 GLU A C 1
ATOM 699 O O . GLU A 1 86 ? -16.625 -4.645 -4.113 1 98.5 86 GLU A O 1
ATOM 704 N N . ALA A 1 87 ? -14.883 -6.039 -3.988 1 98.62 87 ALA A N 1
ATOM 705 C CA . ALA A 1 87 ? -15.227 -6.734 -5.227 1 98.62 87 ALA A CA 1
ATOM 706 C C . ALA A 1 87 ? -16.609 -7.375 -5.129 1 98.62 87 ALA A C 1
ATOM 708 O O . ALA A 1 87 ? -17.359 -7.383 -6.102 1 98.62 87 ALA A O 1
ATOM 709 N N . SER A 1 88 ? -16.922 -7.926 -3.955 1 98.56 88 SER A N 1
ATOM 710 C CA . SER A 1 88 ? -18.219 -8.57 -3.756 1 98.56 88 SER A CA 1
ATOM 711 C C . SER A 1 88 ? -19.359 -7.586 -3.947 1 98.56 88 SER A C 1
ATOM 713 O O . SER A 1 88 ? -20.453 -7.973 -4.363 1 98.56 88 SER A O 1
ATOM 715 N N . LEU A 1 89 ? -19.109 -6.355 -3.686 1 97.81 89 LEU A N 1
ATOM 716 C CA . LEU A 1 89 ? -20.156 -5.328 -3.752 1 97.81 89 LEU A CA 1
ATOM 717 C C . LEU A 1 89 ? -20.172 -4.672 -5.129 1 97.81 89 LEU A C 1
ATOM 719 O O . LEU A 1 89 ? -21.25 -4.332 -5.637 1 97.81 89 LEU A O 1
ATOM 723 N N . ASN A 1 90 ? -19.078 -4.57 -5.789 1 97.69 90 ASN A N 1
ATOM 724 C CA . ASN A 1 90 ? -18.953 -3.701 -6.957 1 97.69 90 ASN A CA 1
ATOM 725 C C . ASN A 1 90 ? -18.953 -4.504 -8.25 1 97.69 90 ASN A C 1
ATOM 727 O O . ASN A 1 90 ? -19.125 -3.941 -9.336 1 97.69 90 ASN A O 1
ATOM 731 N N . ARG A 1 91 ? -18.766 -5.781 -8.164 1 97.81 91 ARG A N 1
ATOM 732 C CA . ARG A 1 91 ? -18.578 -6.617 -9.352 1 97.81 91 ARG A CA 1
ATOM 733 C C . ARG A 1 91 ? -19.828 -6.629 -10.219 1 97.81 91 ARG A C 1
ATOM 735 O O . ARG A 1 91 ? -20.938 -6.562 -9.711 1 97.81 91 ARG A O 1
ATOM 742 N N . SER A 1 92 ? -19.625 -6.688 -11.516 1 98.31 92 SER A N 1
ATOM 743 C CA . SER A 1 92 ? -20.672 -7 -12.477 1 98.31 92 SER A CA 1
ATOM 744 C C . SER A 1 92 ? -20.781 -8.5 -12.711 1 98.31 92 SER A C 1
ATOM 746 O O . SER A 1 92 ? -19.922 -9.266 -12.289 1 98.31 92 SER A O 1
ATOM 748 N N . GLU A 1 93 ? -21.828 -8.852 -13.367 1 98.06 93 GLU A N 1
ATOM 749 C CA . GLU A 1 93 ? -22 -10.266 -13.703 1 98.06 93 GLU A CA 1
ATOM 750 C C . GLU A 1 93 ? -20.891 -10.75 -14.625 1 98.06 93 GLU A C 1
ATOM 752 O O . GLU A 1 93 ? -20.438 -11.891 -14.508 1 98.06 93 GLU A O 1
ATOM 757 N N . GLU A 1 94 ? -20.5 -9.875 -15.523 1 98.44 94 GLU A N 1
ATOM 758 C CA . GLU A 1 94 ? -19.406 -10.227 -16.422 1 98.44 94 GLU A CA 1
ATOM 759 C C . GLU A 1 94 ? -18.109 -10.461 -15.664 1 98.44 94 GLU A C 1
ATOM 761 O O . GLU A 1 94 ? -17.328 -11.359 -16 1 98.44 94 GLU A O 1
ATOM 766 N N . GLU A 1 95 ? -17.922 -9.711 -14.664 1 98.5 95 GLU A N 1
ATOM 767 C CA . GLU A 1 95 ? -16.703 -9.844 -13.867 1 98.5 95 GLU A CA 1
ATOM 768 C C . GLU A 1 95 ? -16.75 -11.102 -12.992 1 98.5 95 GLU A C 1
ATOM 770 O O . GLU A 1 95 ? -15.727 -11.75 -12.781 1 98.5 95 GLU A O 1
ATOM 775 N N . VAL A 1 96 ? -17.922 -11.453 -12.484 1 98.62 96 VAL A N 1
ATOM 776 C CA . VAL A 1 96 ? -18.078 -12.695 -11.742 1 98.62 96 VAL A CA 1
ATOM 777 C C . VAL A 1 96 ? -17.734 -13.883 -12.648 1 98.62 96 VAL A C 1
ATOM 779 O O . VAL A 1 96 ? -17.031 -14.805 -12.227 1 98.62 96 VAL A O 1
ATOM 782 N N . GLU A 1 97 ? -18.203 -13.797 -13.836 1 98.69 97 GLU A N 1
ATOM 783 C CA . GLU A 1 97 ? -17.906 -14.859 -14.789 1 98.69 97 GLU A CA 1
ATOM 784 C C . GLU A 1 97 ? -16.422 -14.945 -15.086 1 98.69 97 GLU A C 1
ATOM 786 O O . GLU A 1 97 ? -15.859 -16.031 -15.227 1 98.69 97 GLU A O 1
ATOM 791 N N . ALA A 1 98 ? -15.766 -13.82 -15.234 1 98.75 98 ALA A N 1
ATOM 792 C CA . ALA A 1 98 ? -14.32 -13.797 -15.453 1 98.75 98 ALA A CA 1
ATOM 793 C C . ALA A 1 98 ? -13.578 -14.445 -14.289 1 98.75 98 ALA A C 1
ATOM 795 O O . ALA A 1 98 ? -12.656 -15.234 -14.5 1 98.75 98 ALA A O 1
ATOM 796 N N . ILE A 1 99 ? -14.008 -14.164 -13.086 1 98.81 99 ILE A N 1
ATOM 797 C CA . ILE A 1 99 ? -13.398 -14.742 -11.891 1 98.81 99 ILE A CA 1
ATOM 798 C C . ILE A 1 99 ? -13.609 -16.25 -11.883 1 98.81 99 ILE A C 1
ATOM 800 O O . ILE A 1 99 ? -12.68 -17.016 -11.617 1 98.81 99 ILE A O 1
ATOM 804 N N . ARG A 1 100 ? -14.805 -16.656 -12.172 1 98.69 100 ARG A N 1
ATOM 805 C CA . ARG A 1 100 ? -15.141 -18.062 -12.234 1 98.69 100 ARG A CA 1
ATOM 806 C C . ARG A 1 100 ? -14.258 -18.797 -13.25 1 98.69 100 ARG A C 1
ATOM 808 O O . ARG A 1 100 ? -13.734 -19.875 -12.969 1 98.69 100 ARG A O 1
ATOM 815 N N . THR A 1 101 ? -14.133 -18.188 -14.398 1 98.81 101 THR A N 1
ATOM 816 C CA . THR A 1 101 ? -13.32 -18.766 -15.469 1 98.81 101 THR A CA 1
ATOM 817 C C . THR A 1 101 ? -11.875 -18.922 -15.023 1 98.81 101 THR A C 1
ATOM 819 O O . THR A 1 101 ? -11.25 -19.953 -15.266 1 98.81 101 THR A O 1
ATOM 822 N N . LYS A 1 102 ? -11.336 -17.938 -14.352 1 98.69 102 LYS A N 1
ATOM 823 C CA . LYS A 1 102 ? -9.945 -18 -13.898 1 98.69 102 LYS A CA 1
ATOM 824 C C . LYS A 1 102 ? -9.781 -19.062 -12.805 1 98.69 102 LYS A C 1
ATOM 826 O O . LYS A 1 102 ? -8.75 -19.719 -12.727 1 98.69 102 LYS A O 1
ATOM 831 N N . ASN A 1 103 ? -10.828 -19.234 -11.93 1 98.5 103 ASN A N 1
ATOM 832 C CA . ASN A 1 103 ? -10.758 -20.297 -10.93 1 98.5 103 ASN A CA 1
ATOM 833 C C . ASN A 1 103 ? -10.773 -21.672 -11.57 1 98.5 103 ASN A C 1
ATOM 835 O O . ASN A 1 103 ? -10.086 -22.594 -11.109 1 98.5 103 ASN A O 1
ATOM 839 N N . SER A 1 104 ? -11.57 -21.797 -12.617 1 98.62 104 SER A N 1
ATOM 840 C CA . SER A 1 104 ? -11.578 -23.047 -13.375 1 98.62 104 SER A CA 1
ATOM 841 C C . SER A 1 104 ? -10.219 -23.328 -13.992 1 98.62 104 SER A C 1
ATOM 843 O O . SER A 1 104 ? -9.766 -24.484 -14.008 1 98.62 104 SER A O 1
ATOM 845 N N . THR A 1 105 ? -9.578 -22.328 -14.523 1 98.44 105 THR A N 1
ATOM 846 C CA . THR A 1 105 ? -8.234 -22.453 -15.07 1 98.44 105 THR A CA 1
ATOM 847 C C . THR A 1 105 ? -7.254 -22.922 -13.992 1 98.44 105 THR A C 1
ATOM 849 O O . THR A 1 105 ? -6.395 -23.766 -14.242 1 98.44 105 THR A O 1
ATOM 852 N N . TYR A 1 106 ? -7.391 -22.375 -12.789 1 98 106 TYR A N 1
ATOM 853 C CA . TYR A 1 106 ? -6.555 -22.75 -11.656 1 98 106 TYR A CA 1
ATOM 854 C C . TYR A 1 106 ? -6.758 -24.219 -11.305 1 98 106 TYR A C 1
ATOM 856 O O . TYR A 1 106 ? -5.789 -24.969 -11.109 1 98 106 TYR A O 1
ATOM 864 N N . GLU A 1 107 ? -8 -24.625 -11.281 1 98.19 107 GLU A N 1
ATOM 865 C CA . GLU A 1 107 ? -8.344 -26.016 -10.992 1 98.19 107 GLU A CA 1
ATOM 866 C C . GLU A 1 107 ? -7.73 -26.953 -12.023 1 98.19 107 GLU A C 1
ATOM 868 O O . GLU A 1 107 ? -7.16 -27.984 -11.664 1 98.19 107 GLU A O 1
ATOM 873 N N . LYS A 1 108 ? -7.793 -26.609 -13.289 1 98.19 108 LYS A N 1
ATOM 874 C CA . LYS A 1 108 ? -7.227 -27.406 -14.359 1 98.19 108 LYS A CA 1
ATOM 875 C C . LYS A 1 108 ? -5.703 -27.469 -14.25 1 98.19 108 LYS A C 1
ATOM 877 O O . LYS A 1 108 ? -5.102 -28.516 -14.516 1 98.19 108 LYS A O 1
ATOM 882 N N . ALA A 1 109 ? -5.102 -26.375 -13.898 1 97.19 109 ALA A N 1
ATOM 883 C CA . ALA A 1 109 ? -3.652 -26.328 -13.734 1 97.19 109 ALA A CA 1
ATOM 884 C C . ALA A 1 109 ? -3.195 -27.266 -12.617 1 97.19 109 ALA A C 1
ATOM 886 O O . ALA A 1 109 ? -2.195 -27.969 -12.758 1 97.19 109 ALA A O 1
ATOM 887 N N . ILE A 1 110 ? -3.979 -27.266 -11.531 1 96.69 110 ILE A N 1
ATOM 888 C CA . ILE A 1 110 ? -3.639 -28.109 -10.391 1 96.69 110 ILE A CA 1
ATOM 889 C C . ILE A 1 110 ? -3.711 -29.578 -10.797 1 96.69 110 ILE A C 1
ATOM 891 O O . ILE A 1 110 ? -2.873 -30.391 -10.383 1 96.69 110 ILE A O 1
ATOM 895 N N . ALA A 1 111 ? -4.645 -29.938 -11.625 1 96.25 111 ALA A N 1
ATOM 896 C CA . ALA A 1 111 ? -4.844 -31.312 -12.062 1 96.25 111 ALA A CA 1
ATOM 897 C C . ALA A 1 111 ? -3.65 -31.812 -12.875 1 96.25 111 ALA A C 1
ATOM 899 O O . ALA A 1 111 ? -3.42 -33.031 -12.969 1 96.25 111 ALA A O 1
ATOM 900 N N . GLN A 1 112 ? -2.881 -30.906 -13.398 1 94.75 112 GLN A N 1
ATOM 901 C CA . GLN A 1 112 ? -1.74 -31.25 -14.234 1 94.75 112 GLN A CA 1
ATOM 902 C C . GLN A 1 112 ? -0.43 -31.125 -13.461 1 94.75 112 GLN A C 1
ATOM 904 O O . GLN A 1 112 ? 0.651 -31.188 -14.047 1 94.75 112 GLN A O 1
ATOM 909 N N . TRP A 1 113 ? -0.572 -30.891 -12.211 1 90.88 113 TRP A N 1
ATOM 910 C CA . TRP A 1 113 ? 0.591 -30.625 -11.375 1 90.88 113 TRP A CA 1
ATOM 911 C C . TRP A 1 113 ? 1.521 -31.828 -11.328 1 90.88 113 TRP A C 1
ATOM 913 O O . TRP A 1 113 ? 1.072 -32.969 -11.141 1 90.88 113 TRP A O 1
ATOM 923 N N . LYS A 1 114 ? 2.75 -31.531 -11.578 1 86.88 114 LYS A N 1
ATOM 924 C CA . LYS A 1 114 ? 3.844 -32.469 -11.359 1 86.88 114 LYS A CA 1
ATOM 925 C C . LYS A 1 114 ? 4.988 -31.828 -10.594 1 86.88 114 LYS A C 1
ATOM 927 O O . LYS A 1 114 ? 5.562 -30.828 -11.047 1 86.88 114 LYS A O 1
ATOM 932 N N . ARG A 1 115 ? 5.363 -32.375 -9.469 1 78.88 115 ARG A N 1
ATOM 933 C CA . ARG A 1 115 ? 6.359 -31.781 -8.578 1 78.88 115 ARG A CA 1
ATOM 934 C C . ARG A 1 115 ? 7.695 -31.609 -9.297 1 78.88 115 ARG A C 1
ATOM 936 O O . ARG A 1 115 ? 8.414 -30.641 -9.039 1 78.88 115 ARG A O 1
ATOM 943 N N . SER A 1 116 ? 7.977 -32.5 -10.18 1 79.81 116 SER A N 1
ATOM 944 C CA . SER A 1 116 ? 9.281 -32.5 -10.836 1 79.81 116 SER A CA 1
ATOM 945 C C . SER A 1 116 ? 9.281 -31.609 -12.078 1 79.81 116 SER A C 1
ATOM 947 O O . SER A 1 116 ? 10.32 -31.438 -12.727 1 79.81 116 SER A O 1
ATOM 949 N N . ASP A 1 117 ? 8.125 -31.016 -12.289 1 83.25 117 ASP A N 1
ATOM 950 C CA . ASP A 1 117 ? 8 -30.234 -13.516 1 83.25 117 ASP A CA 1
ATOM 951 C C . ASP A 1 117 ? 7.762 -28.766 -13.203 1 83.25 117 ASP A C 1
ATOM 953 O O . ASP A 1 117 ? 6.641 -28.359 -12.891 1 83.25 117 ASP A O 1
ATOM 957 N N . ILE A 1 118 ? 8.711 -27.984 -13.445 1 79.19 118 ILE A N 1
ATOM 958 C CA . ILE A 1 118 ? 8.68 -26.562 -13.102 1 79.19 118 ILE A CA 1
ATOM 959 C C . ILE A 1 118 ? 7.625 -25.844 -13.945 1 79.19 118 ILE A C 1
ATOM 961 O O . ILE A 1 118 ? 7 -24.891 -13.484 1 79.19 118 ILE A O 1
ATOM 965 N N . THR A 1 119 ? 7.414 -26.344 -15.109 1 84.31 119 THR A N 1
ATOM 966 C CA . THR A 1 119 ? 6.449 -25.719 -16 1 84.31 119 THR A CA 1
ATOM 967 C C . THR A 1 119 ? 5.039 -25.797 -15.43 1 84.31 119 THR A C 1
ATOM 969 O O . THR A 1 119 ? 4.254 -24.859 -15.539 1 84.31 119 THR A O 1
ATOM 972 N N . THR A 1 120 ? 4.742 -26.938 -14.828 1 89.88 120 THR A N 1
ATOM 973 C CA . THR A 1 120 ? 3.424 -27.094 -14.227 1 89.88 120 THR A CA 1
ATOM 974 C C . THR A 1 120 ? 3.283 -26.188 -13.008 1 89.88 120 THR A C 1
ATOM 976 O O . THR A 1 120 ? 2.207 -25.641 -12.75 1 89.88 120 THR A O 1
ATOM 979 N N . ILE A 1 121 ? 4.324 -25.969 -12.328 1 86.06 121 ILE A N 1
ATOM 980 C CA . ILE A 1 121 ? 4.324 -25.109 -11.156 1 86.06 121 ILE A CA 1
ATOM 981 C C . ILE A 1 121 ? 4.094 -23.656 -11.578 1 86.06 121 ILE A C 1
ATOM 983 O O . ILE A 1 121 ? 3.279 -22.953 -10.977 1 86.06 121 ILE A O 1
ATOM 987 N N . GLN A 1 122 ? 4.742 -23.281 -12.617 1 83.75 122 GLN A N 1
ATOM 988 C CA . GLN A 1 122 ? 4.594 -21.938 -13.141 1 83.75 122 GLN A CA 1
ATOM 989 C C . GLN A 1 122 ? 3.168 -21.688 -13.625 1 83.75 122 GLN A C 1
ATOM 991 O O . GLN A 1 122 ? 2.623 -20.594 -13.438 1 83.75 122 GLN A O 1
ATOM 996 N N . THR A 1 123 ? 2.67 -22.703 -14.25 1 90.94 123 THR A N 1
ATOM 997 C CA . THR A 1 123 ? 1.308 -22.594 -14.758 1 90.94 123 THR A CA 1
ATOM 998 C C . THR A 1 123 ? 0.316 -22.422 -13.609 1 90.94 123 THR A C 1
ATOM 1000 O O . THR A 1 123 ? -0.599 -21.594 -13.695 1 90.94 123 THR A O 1
ATOM 1003 N N . ILE A 1 124 ? 0.517 -23.109 -12.555 1 93.88 124 ILE A N 1
ATOM 1004 C CA . ILE A 1 124 ? -0.359 -23.031 -11.391 1 93.88 124 ILE A CA 1
ATOM 1005 C C . ILE A 1 124 ? -0.224 -21.656 -10.742 1 93.88 124 ILE A C 1
ATOM 1007 O O . ILE A 1 124 ? -1.226 -21.016 -10.406 1 93.88 124 ILE A O 1
ATOM 1011 N N . GLN A 1 125 ? 0.956 -21.25 -10.586 1 88.69 125 GLN A N 1
ATOM 1012 C CA . GLN A 1 125 ? 1.21 -19.938 -10 1 88.69 125 GLN A CA 1
ATOM 1013 C C . GLN A 1 125 ? 0.542 -18.828 -10.805 1 88.69 125 GLN A C 1
ATOM 1015 O O . GLN A 1 125 ? -0.073 -17.922 -10.234 1 88.69 125 GLN A O 1
ATOM 1020 N N . LYS A 1 126 ? 0.692 -18.891 -12.094 1 88.62 126 LYS A N 1
ATOM 1021 C CA . LYS A 1 126 ? 0.093 -17.906 -12.984 1 88.62 126 LYS A CA 1
ATOM 1022 C C . LYS A 1 126 ? -1.43 -17.922 -12.883 1 88.62 126 LYS A C 1
ATOM 1024 O O . LYS A 1 126 ? -2.062 -16.859 -12.781 1 88.62 126 LYS A O 1
ATOM 1029 N N . ALA A 1 127 ? -1.964 -19.078 -12.875 1 94.69 127 ALA A N 1
ATOM 1030 C CA . ALA A 1 127 ? -3.414 -19.203 -12.766 1 94.69 127 ALA A CA 1
ATOM 1031 C C . ALA A 1 127 ? -3.924 -18.656 -11.445 1 94.69 127 ALA A C 1
ATOM 1033 O O . ALA A 1 127 ? -4.965 -18 -11.398 1 94.69 127 ALA A O 1
ATOM 1034 N N . ASN A 1 128 ? -3.211 -18.969 -10.406 1 94.69 128 ASN A N 1
ATOM 1035 C CA . ASN A 1 128 ? -3.547 -18.406 -9.102 1 94.69 128 ASN A CA 1
ATOM 1036 C C . ASN A 1 128 ? -3.555 -16.891 -9.117 1 94.69 128 ASN A C 1
ATOM 1038 O O . ASN A 1 128 ? -4.504 -16.266 -8.641 1 94.69 128 ASN A O 1
ATOM 1042 N N . GLN A 1 129 ? -2.568 -16.344 -9.672 1 91.56 129 GLN A N 1
ATOM 1043 C CA . GLN A 1 129 ? -2.443 -14.883 -9.742 1 91.56 129 GLN A CA 1
ATOM 1044 C C . GLN A 1 129 ? -3.572 -14.273 -10.57 1 91.56 129 GLN A C 1
ATOM 1046 O O . GLN A 1 129 ? -4.121 -13.234 -10.203 1 91.56 129 GLN A O 1
ATOM 1051 N N . GLU A 1 130 ? -3.867 -14.852 -11.609 1 94.81 130 GLU A N 1
ATOM 1052 C CA . GLU A 1 130 ? -4.914 -14.336 -12.492 1 94.81 130 GLU A CA 1
ATOM 1053 C C . GLU A 1 130 ? -6.273 -14.344 -11.797 1 94.81 130 GLU A C 1
ATOM 1055 O O . GLU A 1 130 ? -7.082 -13.43 -12 1 94.81 130 GLU A O 1
ATOM 1060 N N . PHE A 1 131 ? -6.523 -15.398 -10.992 1 98.19 131 PHE A N 1
ATOM 1061 C CA . PHE A 1 131 ? -7.738 -15.43 -10.188 1 98.19 131 PHE A CA 1
ATOM 1062 C C . PHE A 1 131 ? -7.816 -14.219 -9.266 1 98.19 131 PHE A C 1
ATOM 1064 O O . PHE A 1 131 ? -8.82 -13.508 -9.25 1 98.19 131 PHE A O 1
ATOM 1071 N N . HIS A 1 132 ? -6.785 -13.922 -8.562 1 97.06 132 HIS A N 1
ATOM 1072 C CA . HIS A 1 132 ? -6.738 -12.797 -7.641 1 97.06 132 HIS A CA 1
ATOM 1073 C C . HIS A 1 132 ? -6.852 -11.469 -8.383 1 97.06 132 HIS A C 1
ATOM 1075 O O . HIS A 1 132 ? -7.582 -10.57 -7.957 1 97.06 132 HIS A O 1
ATOM 1081 N N . ASP A 1 133 ? -6.152 -11.406 -9.523 1 95.69 133 ASP A N 1
ATOM 1082 C CA . ASP A 1 133 ? -6.168 -10.18 -10.32 1 95.69 133 ASP A CA 1
ATOM 1083 C C . ASP A 1 133 ? -7.59 -9.828 -10.758 1 95.69 133 ASP A C 1
ATOM 1085 O O . ASP A 1 133 ? -7.988 -8.664 -10.719 1 95.69 133 ASP A O 1
ATOM 1089 N N . GLU A 1 134 ? -8.273 -10.82 -11.203 1 98.19 134 GLU A N 1
ATOM 1090 C CA . GLU A 1 134 ? -9.641 -10.578 -11.648 1 98.19 134 GLU A CA 1
ATOM 1091 C C . GLU A 1 134 ? -10.508 -10.062 -10.508 1 98.19 134 GLU A C 1
ATOM 1093 O O . GLU A 1 134 ? -11.398 -9.234 -10.719 1 98.19 134 GLU A O 1
ATOM 1098 N N . ILE A 1 135 ? -10.305 -10.609 -9.352 1 98.75 135 ILE A N 1
ATOM 1099 C CA . ILE A 1 135 ? -11.031 -10.125 -8.18 1 98.75 135 ILE A CA 1
ATOM 1100 C C . ILE A 1 135 ? -10.727 -8.648 -7.957 1 98.75 135 ILE A C 1
ATOM 1102 O O . ILE A 1 135 ? -11.641 -7.84 -7.773 1 98.75 135 ILE A O 1
ATOM 1106 N N . PHE A 1 136 ? -9.508 -8.266 -8.023 1 97.94 136 PHE A N 1
ATOM 1107 C CA . PHE A 1 136 ? -9.117 -6.902 -7.684 1 97.94 136 PHE A CA 1
ATOM 1108 C C . PHE A 1 136 ? -9.523 -5.93 -8.781 1 97.94 136 PHE A C 1
ATOM 1110 O O . PHE A 1 136 ? -9.836 -4.77 -8.508 1 97.94 136 PHE A O 1
ATOM 1117 N N . LYS A 1 137 ? -9.562 -6.422 -10.008 1 97.31 137 LYS A N 1
ATOM 1118 C CA . LYS A 1 137 ? -10.133 -5.613 -11.086 1 97.31 137 LYS A CA 1
ATOM 1119 C C . LYS A 1 137 ? -11.586 -5.254 -10.797 1 97.31 137 LYS A C 1
ATOM 1121 O O . LYS A 1 137 ? -12.023 -4.137 -11.078 1 97.31 137 LYS A O 1
ATOM 1126 N N . ALA A 1 138 ? -12.258 -6.16 -10.211 1 98.31 138 ALA A N 1
ATOM 1127 C CA . ALA A 1 138 ? -13.688 -6 -9.961 1 98.31 138 ALA A CA 1
ATOM 1128 C C . ALA A 1 138 ? -13.938 -4.98 -8.852 1 98.31 138 ALA A C 1
ATOM 1130 O O . ALA A 1 138 ? -15.07 -4.523 -8.664 1 98.31 138 ALA A O 1
ATOM 1131 N N . THR A 1 139 ? -12.922 -4.621 -8.117 1 98.06 139 THR A N 1
ATOM 1132 C CA . THR A 1 139 ? -13.062 -3.609 -7.07 1 98.06 139 THR A CA 1
ATOM 1133 C C . THR A 1 139 ? -13.32 -2.234 -7.684 1 98.06 139 THR A C 1
ATOM 1135 O O . THR A 1 139 ? -13.859 -1.346 -7.023 1 98.06 139 THR A O 1
ATOM 1138 N N . LYS A 1 140 ? -12.773 -2.033 -8.914 1 96.69 140 LYS A N 1
ATOM 1139 C CA . LYS A 1 140 ? -12.797 -0.743 -9.602 1 96.69 140 LYS A CA 1
ATOM 1140 C C . LYS A 1 140 ? -12.016 0.309 -8.812 1 96.69 140 LYS A C 1
ATOM 1142 O O . LYS A 1 140 ? -12.359 1.494 -8.844 1 96.69 140 LYS A O 1
ATOM 1147 N N . ASN A 1 141 ? -11.117 -0.131 -8.047 1 95.88 141 ASN A N 1
ATOM 1148 C CA . ASN A 1 141 ? -10.266 0.703 -7.199 1 95.88 141 ASN A CA 1
ATOM 1149 C C . ASN A 1 141 ? -8.805 0.618 -7.617 1 95.88 141 ASN A C 1
ATOM 1151 O O . ASN A 1 141 ? -8.047 -0.2 -7.09 1 95.88 141 ASN A O 1
ATOM 1155 N N . THR A 1 142 ? -8.398 1.487 -8.453 1 90.94 142 THR A N 1
ATOM 1156 C CA . THR A 1 142 ? -7.059 1.436 -9.039 1 90.94 142 THR A CA 1
ATOM 1157 C C . THR A 1 142 ? -6.004 1.762 -7.984 1 90.94 142 THR A C 1
ATOM 1159 O O . THR A 1 142 ? -4.867 1.287 -8.07 1 90.94 142 THR A O 1
ATOM 1162 N N . HIS A 1 143 ? -6.367 2.553 -6.992 1 89.31 143 HIS A N 1
ATOM 1163 C CA . HIS A 1 143 ? -5.441 2.861 -5.91 1 89.31 143 HIS A CA 1
ATOM 1164 C C . HIS A 1 143 ? -5.125 1.619 -5.082 1 89.31 143 HIS A C 1
ATOM 1166 O O . HIS A 1 143 ? -3.967 1.378 -4.734 1 89.31 143 HIS A O 1
ATOM 1172 N N . LEU A 1 144 ? -6.141 0.863 -4.816 1 95.44 144 LEU A N 1
ATOM 1173 C CA . LEU A 1 144 ? -5.965 -0.389 -4.09 1 95.44 144 LEU A CA 1
ATOM 1174 C C . LEU A 1 144 ? -5.102 -1.362 -4.887 1 95.44 144 LEU A C 1
ATOM 1176 O O . LEU A 1 144 ? -4.18 -1.973 -4.34 1 95.44 144 LEU A O 1
ATOM 1180 N N . GLN A 1 145 ? -5.441 -1.486 -6.168 1 92.88 145 GLN A N 1
ATOM 1181 C CA . GLN A 1 145 ? -4.695 -2.396 -7.031 1 92.88 145 GLN A CA 1
ATOM 1182 C C . GLN A 1 145 ? -3.213 -2.041 -7.055 1 92.88 145 GLN A C 1
ATOM 1184 O O . GLN A 1 145 ? -2.357 -2.928 -7.016 1 92.88 145 GLN A O 1
ATOM 1189 N N . SER A 1 146 ? -2.936 -0.797 -7.031 1 86.94 146 SER A N 1
ATOM 1190 C CA . SER A 1 146 ? -1.555 -0.328 -7.035 1 86.94 146 SER A CA 1
ATOM 1191 C C . SER A 1 146 ? -0.836 -0.714 -5.746 1 86.94 146 SER A C 1
ATOM 1193 O O . SER A 1 146 ? 0.328 -1.118 -5.773 1 86.94 146 SER A O 1
ATOM 1195 N N . LEU A 1 147 ? -1.461 -0.622 -4.641 1 90.06 147 LEU A N 1
ATOM 1196 C CA . LEU A 1 147 ? -0.866 -0.989 -3.357 1 90.06 147 LEU A CA 1
ATOM 1197 C C . LEU A 1 147 ? -0.623 -2.492 -3.283 1 90.06 147 LEU A C 1
ATOM 1199 O O . LEU A 1 147 ? 0.44 -2.932 -2.838 1 90.06 147 LEU A O 1
ATOM 1203 N N . ILE A 1 148 ? -1.633 -3.248 -3.729 1 92.12 148 ILE A N 1
ATOM 1204 C CA . ILE A 1 148 ? -1.511 -4.703 -3.695 1 92.12 148 ILE A CA 1
ATOM 1205 C C . ILE A 1 148 ? -0.309 -5.137 -4.531 1 92.12 148 ILE A C 1
ATOM 1207 O O . ILE A 1 148 ? 0.454 -6.016 -4.121 1 92.12 148 ILE A O 1
ATOM 1211 N N . SER A 1 149 ? -0.114 -4.516 -5.656 1 84.31 149 SER A N 1
ATOM 1212 C CA . SER A 1 149 ? 0.993 -4.863 -6.539 1 84.31 149 SER A CA 1
ATOM 1213 C C . SER A 1 149 ? 2.338 -4.609 -5.863 1 84.31 149 SER A C 1
ATOM 1215 O O . SER A 1 149 ? 3.346 -5.223 -6.227 1 84.31 149 SER A O 1
ATOM 1217 N N . LYS A 1 150 ? 2.367 -3.812 -4.824 1 79.56 150 LYS A N 1
ATOM 1218 C CA . LYS A 1 150 ? 3.609 -3.475 -4.137 1 79.56 150 LYS A CA 1
ATOM 1219 C C . LYS A 1 150 ? 3.914 -4.48 -3.029 1 79.56 150 LYS A C 1
ATOM 1221 O O . LYS A 1 150 ? 5.074 -4.664 -2.652 1 79.56 150 LYS A O 1
ATOM 1226 N N . VAL A 1 151 ? 2.898 -5.074 -2.551 1 84.31 151 VAL A N 1
ATOM 1227 C CA . VAL A 1 151 ? 3.121 -5.965 -1.416 1 84.31 151 VAL A CA 1
ATOM 1228 C C . VAL A 1 151 ? 3.225 -7.406 -1.903 1 84.31 151 VAL A C 1
ATOM 1230 O O . VAL A 1 151 ? 3.807 -8.258 -1.226 1 84.31 151 VAL A O 1
ATOM 1233 N N . VAL A 1 152 ? 2.545 -7.625 -2.963 1 77.12 152 VAL A N 1
ATOM 1234 C CA . VAL A 1 152 ? 2.666 -8.961 -3.527 1 77.12 152 VAL A CA 1
ATOM 1235 C C . VAL A 1 152 ? 4.043 -9.133 -4.168 1 77.12 152 VAL A C 1
ATOM 1237 O O . VAL A 1 152 ? 4.262 -8.703 -5.305 1 77.12 152 VAL A O 1
ATOM 1240 N N . VAL A 1 153 ? 4.957 -9.531 -3.195 1 64.81 153 VAL A N 1
ATOM 1241 C CA . VAL A 1 153 ? 6.344 -9.758 -3.592 1 64.81 153 VAL A CA 1
ATOM 1242 C C . VAL A 1 153 ? 6.461 -11.086 -4.344 1 64.81 153 VAL A C 1
ATOM 1244 O O . VAL A 1 153 ? 6.379 -12.156 -3.74 1 64.81 153 VAL A O 1
ATOM 1247 N N . LEU A 1 154 ? 6.629 -10.992 -5.496 1 60.56 154 LEU A N 1
ATOM 1248 C CA . LEU A 1 154 ? 6.496 -12.102 -6.43 1 60.56 154 LEU A CA 1
ATOM 1249 C C . LEU A 1 154 ? 7.465 -13.227 -6.078 1 60.56 154 LEU A C 1
ATOM 1251 O O . LEU A 1 154 ? 7.074 -14.398 -6.031 1 60.56 154 LEU A O 1
ATOM 1255 N N . PRO A 1 155 ? 8.586 -12.859 -5.672 1 61.22 155 PRO A N 1
ATOM 1256 C CA . PRO A 1 155 ? 9.484 -13.984 -5.402 1 61.22 155 PRO A CA 1
ATOM 1257 C C . PRO A 1 155 ? 9.039 -14.82 -4.203 1 61.22 155 PRO A C 1
ATOM 1259 O O . PRO A 1 155 ? 9.203 -16.047 -4.203 1 61.22 155 PRO A O 1
ATOM 1262 N N . LEU A 1 156 ? 8.484 -14.141 -3.332 1 67.94 156 LEU A N 1
ATOM 1263 C CA . LEU A 1 156 ? 8.039 -14.867 -2.15 1 67.94 156 LEU A CA 1
ATOM 1264 C C . LEU A 1 156 ? 6.832 -15.742 -2.473 1 67.94 156 LEU A C 1
ATOM 1266 O O . LEU A 1 156 ? 6.766 -16.906 -2.059 1 67.94 156 LEU A O 1
ATOM 1270 N N . VAL A 1 157 ? 5.992 -15.172 -3.191 1 67.06 157 VAL A N 1
ATOM 1271 C CA . VAL A 1 157 ? 4.793 -15.906 -3.588 1 67.06 157 VAL A CA 1
ATOM 1272 C C . VAL A 1 157 ? 5.176 -17.078 -4.48 1 67.06 157 VAL A C 1
ATOM 1274 O O . VAL A 1 157 ? 4.715 -18.203 -4.273 1 67.06 157 VAL A O 1
ATOM 1277 N N . PHE A 1 158 ? 6.016 -16.781 -5.387 1 64.06 158 PHE A N 1
ATOM 1278 C CA . PHE A 1 158 ? 6.43 -17.828 -6.324 1 64.06 158 PHE A CA 1
ATOM 1279 C C . PHE A 1 158 ? 7.152 -18.953 -5.598 1 64.06 158 PHE A C 1
ATOM 1281 O O . PHE A 1 158 ? 6.914 -20.125 -5.875 1 64.06 158 PHE A O 1
ATOM 1288 N N . ARG A 1 159 ? 7.934 -18.625 -4.809 1 69.56 159 ARG A N 1
ATOM 1289 C CA . ARG A 1 159 ? 8.695 -19.625 -4.074 1 69.56 159 ARG A CA 1
ATOM 1290 C C . ARG A 1 159 ? 7.77 -20.531 -3.26 1 69.56 159 ARG A C 1
ATOM 1292 O O . ARG A 1 159 ? 8.023 -21.719 -3.131 1 69.56 159 ARG A O 1
ATOM 1299 N N . SER A 1 160 ? 6.762 -19.953 -2.855 1 76.5 160 SER A N 1
ATOM 1300 C CA . SER A 1 160 ? 5.824 -20.75 -2.072 1 76.5 160 SER A CA 1
ATOM 1301 C C . SER A 1 160 ? 5.203 -21.859 -2.912 1 76.5 160 SER A C 1
ATOM 1303 O O . SER A 1 160 ? 5.039 -22.984 -2.438 1 76.5 160 SER A O 1
ATOM 1305 N N . PHE A 1 161 ? 4.914 -21.578 -4.176 1 79.06 161 PHE A N 1
ATOM 1306 C CA . PHE A 1 161 ? 4.262 -22.562 -5.043 1 79.06 161 PHE A CA 1
ATOM 1307 C C . PHE A 1 161 ? 5.203 -23.719 -5.359 1 79.06 161 PHE A C 1
ATOM 1309 O O . PHE A 1 161 ? 4.758 -24.844 -5.586 1 79.06 161 PHE A O 1
ATOM 1316 N N . TYR A 1 162 ? 6.418 -23.359 -5.285 1 75.31 162 TYR A N 1
ATOM 1317 C CA . TYR A 1 162 ? 7.41 -24.406 -5.496 1 75.31 162 TYR A CA 1
ATOM 1318 C C . TYR A 1 162 ? 7.395 -25.422 -4.352 1 75.31 162 TYR A C 1
ATOM 1320 O O . TYR A 1 162 ? 7.711 -26.594 -4.543 1 75.31 162 TYR A O 1
ATOM 1328 N N . TRP A 1 163 ? 6.988 -25.016 -3.277 1 79.19 163 TRP A N 1
ATOM 1329 C CA . TRP A 1 163 ? 7.062 -25.875 -2.09 1 79.19 163 TRP A CA 1
ATOM 1330 C C . TRP A 1 163 ? 5.723 -26.531 -1.811 1 79.19 163 TRP A C 1
ATOM 1332 O O . TRP A 1 163 ? 5.648 -27.5 -1.037 1 79.19 163 TRP A O 1
ATOM 1342 N N . TYR A 1 164 ? 4.73 -26.109 -2.445 1 87.88 164 TYR A N 1
ATOM 1343 C CA . TYR A 1 164 ? 3.402 -26.625 -2.148 1 87.88 164 TYR A CA 1
ATOM 1344 C C . TYR A 1 164 ? 3.285 -28.094 -2.557 1 87.88 164 TYR A C 1
ATOM 1346 O O . TYR A 1 164 ? 3.807 -28.5 -3.6 1 87.88 164 TYR A O 1
ATOM 1354 N N . ASN A 1 165 ? 2.693 -28.844 -1.724 1 88.81 165 ASN A N 1
ATOM 1355 C CA . ASN A 1 165 ? 2.279 -30.188 -2.119 1 88.81 165 ASN A CA 1
ATOM 1356 C C . ASN A 1 165 ? 0.844 -30.203 -2.637 1 88.81 165 ASN A C 1
ATOM 1358 O O . ASN A 1 165 ? 0.179 -29.156 -2.664 1 88.81 165 ASN A O 1
ATOM 1362 N N . GLU A 1 166 ? 0.439 -31.344 -3.033 1 91.31 166 GLU A N 1
ATOM 1363 C CA . GLU A 1 166 ? -0.882 -31.484 -3.639 1 91.31 166 GLU A CA 1
ATOM 1364 C C . GLU A 1 166 ? -1.981 -31.078 -2.66 1 91.31 166 GLU A C 1
ATOM 1366 O O . GLU A 1 166 ? -2.953 -30.422 -3.043 1 91.31 166 GLU A O 1
ATOM 1371 N N . HIS A 1 167 ? -1.82 -31.422 -1.472 1 93.19 167 HIS A N 1
ATOM 1372 C CA . HIS A 1 167 ? -2.814 -31.109 -0.451 1 93.19 167 HIS A CA 1
ATOM 1373 C C . HIS A 1 167 ? -2.951 -29.609 -0.26 1 93.19 167 HIS A C 1
ATOM 1375 O O . HIS A 1 167 ? -4.066 -29.078 -0.146 1 93.19 167 HIS A O 1
ATOM 1381 N N . GLN A 1 168 ? -1.875 -28.984 -0.247 1 93.62 168 GLN A N 1
ATOM 1382 C CA . GLN A 1 168 ? -1.876 -27.531 -0.065 1 93.62 168 GLN A CA 1
ATOM 1383 C C . GLN A 1 168 ? -2.5 -26.828 -1.267 1 93.62 168 GLN A C 1
ATOM 1385 O O . GLN A 1 168 ? -3.203 -25.828 -1.11 1 93.62 168 GLN A O 1
ATOM 1390 N N . LEU A 1 169 ? -2.252 -27.359 -2.432 1 95.44 169 LEU A N 1
ATOM 1391 C CA . LEU A 1 169 ? -2.846 -26.797 -3.641 1 95.44 169 LEU A CA 1
ATOM 1392 C C . LEU A 1 169 ? -4.359 -27 -3.643 1 95.44 169 LEU A C 1
ATOM 1394 O O . LEU A 1 169 ? -5.105 -26.078 -3.98 1 95.44 169 LEU A O 1
ATOM 1398 N N . ILE A 1 170 ? -4.789 -28.156 -3.232 1 96.31 170 ILE A N 1
ATOM 1399 C CA . ILE A 1 170 ? -6.215 -28.453 -3.197 1 96.31 170 ILE A CA 1
ATOM 1400 C C . ILE A 1 170 ? -6.902 -27.594 -2.143 1 96.31 170 ILE A C 1
ATOM 1402 O O . ILE A 1 170 ? -7.996 -27.078 -2.369 1 96.31 170 ILE A O 1
ATOM 1406 N N . ARG A 1 171 ? -6.277 -27.438 -0.997 1 96.5 171 ARG A N 1
ATOM 1407 C CA . ARG A 1 171 ? -6.809 -26.547 0.031 1 96.5 171 ARG A CA 1
ATOM 1408 C C . ARG A 1 171 ? -6.977 -25.141 -0.506 1 96.5 171 ARG A C 1
ATOM 1410 O O . ARG A 1 171 ? -8 -24.5 -0.273 1 96.5 171 ARG A O 1
ATOM 1417 N N . SER A 1 172 ? -5.965 -24.656 -1.185 1 96.69 172 SER A N 1
ATOM 1418 C CA . SER A 1 172 ? -6.039 -23.344 -1.793 1 96.69 172 SER A CA 1
ATOM 1419 C C . SER A 1 172 ? -7.215 -23.234 -2.758 1 96.69 172 SER A C 1
ATOM 1421 O O . SER A 1 172 ? -7.9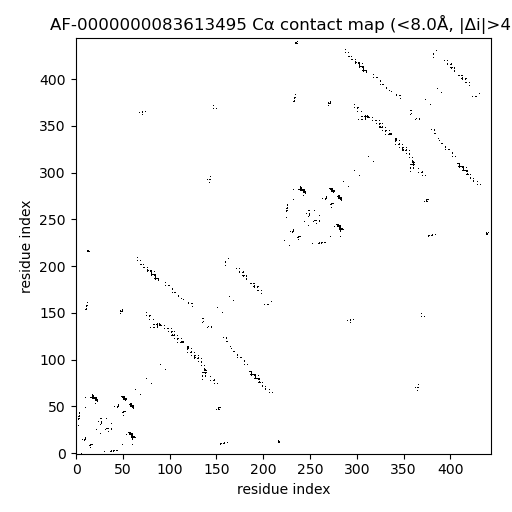53 -22.25 -2.744 1 96.69 172 SER A O 1
ATOM 1423 N N . LEU A 1 173 ? -7.41 -24.25 -3.549 1 97.94 173 LEU A N 1
ATOM 1424 C CA . LEU A 1 173 ? -8.516 -24.281 -4.504 1 97.94 173 LEU A CA 1
ATOM 1425 C C . LEU A 1 173 ? -9.859 -24.219 -3.785 1 97.94 173 LEU A C 1
ATOM 1427 O O . LEU A 1 173 ? -10.766 -23.516 -4.223 1 97.94 173 LEU A O 1
ATOM 1431 N N . GLU A 1 174 ? -9.953 -24.938 -2.725 1 98.25 174 GLU A N 1
ATOM 1432 C CA . GLU A 1 174 ? -11.203 -24.953 -1.972 1 98.25 174 GLU A CA 1
ATOM 1433 C C . GLU A 1 174 ? -11.508 -23.578 -1.38 1 98.25 174 GLU A C 1
ATOM 1435 O O . GLU A 1 174 ? -12.664 -23.141 -1.36 1 98.25 174 GLU A O 1
ATOM 1440 N N . VAL A 1 175 ? -10.555 -22.938 -0.911 1 98.38 175 VAL A N 1
ATOM 1441 C CA . VAL A 1 175 ? -10.766 -21.594 -0.376 1 98.38 175 VAL A CA 1
ATOM 1442 C C . VAL A 1 175 ? -11.125 -20.641 -1.508 1 98.38 175 VAL A C 1
ATOM 1444 O O . VAL A 1 175 ? -11.977 -19.766 -1.339 1 98.38 175 VAL A O 1
ATOM 1447 N N . HIS A 1 176 ? -10.453 -20.781 -2.703 1 98.69 176 HIS A N 1
ATOM 1448 C CA . HIS A 1 176 ? -10.844 -19.984 -3.863 1 98.69 176 HIS A CA 1
ATOM 1449 C C . HIS A 1 176 ? -12.336 -20.109 -4.145 1 98.69 176 HIS A C 1
ATOM 1451 O O . HIS A 1 176 ? -13.016 -19.109 -4.398 1 98.69 176 HIS A O 1
ATOM 1457 N N . LYS A 1 177 ? -12.766 -21.297 -4.078 1 98.69 177 LYS A N 1
ATOM 1458 C CA . LYS A 1 177 ? -14.188 -21.547 -4.328 1 98.69 177 LYS A CA 1
ATOM 1459 C C . LYS A 1 177 ? -15.055 -20.828 -3.293 1 98.69 177 LYS A C 1
ATOM 1461 O O . LYS A 1 177 ? -16.109 -20.281 -3.629 1 98.69 177 LYS A O 1
ATOM 1466 N N . THR A 1 178 ? -14.633 -20.844 -2.041 1 98.81 178 THR A N 1
ATOM 1467 C CA . THR A 1 178 ? -15.336 -20.141 -0.977 1 98.81 178 THR A CA 1
ATOM 1468 C C . THR A 1 178 ? -15.375 -18.641 -1.253 1 98.81 178 THR A C 1
ATOM 1470 O O . THR A 1 178 ? -16.422 -18 -1.112 1 98.81 178 THR A O 1
ATOM 1473 N N . ILE A 1 179 ? -14.281 -18.094 -1.677 1 98.88 179 ILE A N 1
ATOM 1474 C CA . ILE A 1 179 ? -14.18 -16.672 -1.995 1 98.88 179 ILE A CA 1
ATOM 1475 C C . ILE A 1 179 ? -15.117 -16.328 -3.15 1 98.88 179 ILE A C 1
ATOM 1477 O O . ILE A 1 179 ? -15.875 -15.367 -3.074 1 98.88 179 ILE A O 1
ATOM 1481 N N . LEU A 1 180 ? -15.031 -17.156 -4.195 1 98.81 180 LEU A N 1
ATOM 1482 C CA . LEU A 1 180 ? -15.875 -16.953 -5.367 1 98.81 180 LEU A CA 1
ATOM 1483 C C . LEU A 1 180 ? -17.344 -16.984 -4.988 1 98.81 180 LEU A C 1
ATOM 1485 O O . LEU A 1 180 ? -18.125 -16.109 -5.402 1 98.81 180 LEU A O 1
ATOM 1489 N N . LYS A 1 181 ? -17.703 -17.922 -4.203 1 98.81 181 LYS A N 1
ATOM 1490 C CA . LYS A 1 181 ? -19.094 -18.047 -3.77 1 98.81 181 LYS A CA 1
ATOM 1491 C C . LYS A 1 181 ? -19.531 -16.797 -2.99 1 98.81 181 LYS A C 1
ATOM 1493 O O . LYS A 1 181 ? -20.641 -16.297 -3.199 1 98.81 181 LYS A O 1
ATOM 1498 N N . ALA A 1 182 ? -18.75 -16.359 -2.082 1 98.88 182 ALA A N 1
ATOM 1499 C CA . ALA A 1 182 ? -19.047 -15.164 -1.3 1 98.88 182 ALA A CA 1
ATOM 1500 C C . ALA A 1 182 ? -19.219 -13.945 -2.203 1 98.88 182 ALA A C 1
ATOM 1502 O O . ALA A 1 182 ? -20.094 -13.109 -1.976 1 98.88 182 ALA A O 1
ATOM 1503 N N . ILE A 1 183 ? -18.375 -13.828 -3.27 1 98.88 183 ILE A N 1
ATOM 1504 C CA . ILE A 1 183 ? -18.453 -12.727 -4.223 1 98.88 183 ILE A CA 1
ATOM 1505 C C . ILE A 1 183 ? -19.75 -12.844 -5.027 1 98.88 183 ILE A C 1
ATOM 1507 O O . ILE A 1 183 ? -20.469 -11.852 -5.195 1 98.88 183 ILE A O 1
ATOM 1511 N N . GLU A 1 184 ? -20.047 -14.031 -5.453 1 98.44 184 GLU A N 1
ATOM 1512 C CA . GLU A 1 184 ? -21.266 -14.289 -6.215 1 98.44 184 GLU A CA 1
ATOM 1513 C C . GLU A 1 184 ? -22.5 -13.906 -5.418 1 98.44 184 GLU A C 1
ATOM 1515 O O . GLU A 1 184 ? -23.453 -13.328 -5.965 1 98.44 184 GLU A O 1
ATOM 1520 N N . ASN A 1 185 ? -22.422 -14.141 -4.141 1 98.38 185 ASN A N 1
ATOM 1521 C CA . ASN A 1 185 ? -23.578 -13.914 -3.262 1 98.38 185 ASN A CA 1
ATOM 1522 C C . ASN A 1 185 ? -23.578 -12.484 -2.721 1 98.38 185 ASN A C 1
ATOM 1524 O O . ASN A 1 185 ? -24.453 -12.125 -1.936 1 98.38 185 ASN A O 1
ATOM 1528 N N . GLN A 1 186 ? -22.641 -11.742 -3.018 1 98.44 186 GLN A N 1
ATOM 1529 C CA . GLN A 1 186 ? -22.5 -10.383 -2.514 1 98.44 186 GLN A CA 1
ATOM 1530 C C . GLN A 1 186 ? -22.484 -10.359 -0.989 1 98.44 186 GLN A C 1
ATOM 1532 O O . GLN A 1 186 ? -23.25 -9.609 -0.369 1 98.44 186 GLN A O 1
ATOM 1537 N N . GLU A 1 187 ? -21.672 -11.18 -0.427 1 98.62 187 GLU A N 1
ATOM 1538 C CA . GLU A 1 187 ? -21.422 -11.266 1.009 1 98.62 187 GLU A CA 1
ATOM 1539 C C . GLU A 1 187 ? -20.047 -10.703 1.367 1 98.62 187 GLU A C 1
ATOM 1541 O O . GLU A 1 187 ? -19.094 -11.461 1.549 1 98.62 187 GLU A O 1
ATOM 1546 N N . PRO A 1 188 ? -19.953 -9.453 1.539 1 98.56 188 PRO A N 1
ATOM 1547 C CA . PRO A 1 188 ? -18.641 -8.805 1.679 1 98.56 188 PRO A CA 1
ATOM 1548 C C . PRO A 1 188 ? -17.875 -9.289 2.908 1 98.56 188 PRO A C 1
ATOM 1550 O O . PRO A 1 188 ? -16.656 -9.461 2.85 1 98.56 188 PRO A O 1
ATOM 1553 N N . ASP A 1 189 ? -18.562 -9.539 4.012 1 98.5 189 ASP A N 1
ATOM 1554 C CA . ASP A 1 189 ? -17.859 -9.977 5.215 1 98.5 189 ASP A CA 1
ATOM 1555 C C . ASP A 1 189 ? -17.281 -11.375 5.031 1 98.5 189 ASP A C 1
ATOM 1557 O O . ASP A 1 189 ? -16.141 -11.633 5.414 1 98.5 189 ASP A O 1
ATOM 1561 N N . ARG A 1 190 ? -18.047 -12.203 4.477 1 98.69 190 ARG A N 1
ATOM 1562 C CA . ARG A 1 190 ? -17.578 -13.562 4.219 1 98.69 190 ARG A CA 1
ATOM 1563 C C . ARG A 1 190 ? -16.422 -13.562 3.23 1 98.69 190 ARG A C 1
ATOM 1565 O O . ARG A 1 190 ? -15.453 -14.305 3.41 1 98.69 190 ARG A O 1
ATOM 1572 N N . ALA A 1 191 ? -16.531 -12.758 2.152 1 98.88 191 ALA A N 1
ATOM 1573 C CA . ALA A 1 191 ? -15.461 -12.648 1.161 1 98.88 191 ALA A CA 1
ATOM 1574 C C . ALA A 1 191 ? -14.164 -12.164 1.801 1 98.88 191 ALA A C 1
ATOM 1576 O O . ALA A 1 191 ? -13.086 -12.711 1.535 1 98.88 191 ALA A O 1
ATOM 1577 N N . LYS A 1 192 ? -14.312 -11.195 2.662 1 98.81 192 LYS A N 1
ATOM 1578 C CA . LYS A 1 192 ? -13.172 -10.625 3.373 1 98.81 192 LYS A CA 1
ATOM 1579 C C . LYS A 1 192 ? -12.469 -11.688 4.223 1 98.81 192 LYS A C 1
ATOM 1581 O O . LYS A 1 192 ? -11.258 -11.883 4.105 1 98.81 192 LYS A O 1
ATOM 1586 N N . ILE A 1 193 ? -13.211 -12.383 4.98 1 98.62 193 ILE A N 1
ATOM 1587 C CA . ILE A 1 193 ? -12.664 -13.344 5.93 1 98.62 193 ILE A CA 1
ATOM 1588 C C . ILE A 1 193 ? -12.023 -14.508 5.176 1 98.62 193 ILE A C 1
ATOM 1590 O O . ILE A 1 193 ? -10.945 -14.977 5.551 1 98.62 193 ILE A O 1
ATOM 1594 N N . ALA A 1 194 ? -12.664 -14.953 4.148 1 98.75 194 ALA A N 1
ATOM 1595 C CA . ALA A 1 194 ? -12.141 -16.062 3.363 1 98.75 194 ALA A CA 1
ATOM 1596 C C . ALA A 1 194 ? -10.797 -15.703 2.732 1 98.75 194 ALA A C 1
ATOM 1598 O O . ALA A 1 194 ? -9.852 -16.484 2.779 1 98.75 194 ALA A O 1
ATOM 1599 N N . MET A 1 195 ? -10.688 -14.531 2.174 1 98.75 195 MET A N 1
ATOM 1600 C CA . MET A 1 195 ? -9.43 -14.102 1.566 1 98.75 195 MET A CA 1
ATOM 1601 C C . MET A 1 195 ? -8.352 -13.914 2.625 1 98.75 195 MET A C 1
ATOM 1603 O O . MET A 1 195 ? -7.195 -14.289 2.412 1 98.75 195 MET A O 1
ATOM 1607 N N . GLN A 1 196 ? -8.727 -13.305 3.703 1 98.5 196 GLN A N 1
ATOM 1608 C CA . GLN A 1 196 ? -7.777 -13.109 4.793 1 98.5 196 GLN A CA 1
ATOM 1609 C C . GLN A 1 196 ? -7.172 -14.43 5.246 1 98.5 196 GLN A C 1
ATOM 1611 O O . GLN A 1 196 ? -5.949 -14.562 5.336 1 98.5 196 GLN A O 1
ATOM 1616 N N . GLU A 1 197 ? -8.016 -15.383 5.465 1 97.69 197 GLU A N 1
ATOM 1617 C CA . GLU A 1 197 ? -7.555 -16.703 5.895 1 97.69 197 GLU A CA 1
ATOM 1618 C C . GLU A 1 197 ? -6.711 -17.359 4.816 1 97.69 197 GLU A C 1
ATOM 1620 O O . GLU A 1 197 ? -5.703 -18.016 5.121 1 97.69 197 GLU A O 1
ATOM 1625 N N . HIS A 1 198 ? -7.121 -17.234 3.598 1 97.38 198 HIS A N 1
ATOM 1626 C CA . HIS A 1 198 ? -6.379 -17.781 2.467 1 97.38 198 HIS A CA 1
ATOM 1627 C C . HIS A 1 198 ? -4.941 -17.266 2.453 1 97.38 198 HIS A C 1
ATOM 1629 O O . HIS A 1 198 ? -4.004 -18.047 2.273 1 97.38 198 HIS A O 1
ATOM 1635 N N . ILE A 1 199 ? -4.719 -16 2.689 1 96.19 199 ILE A N 1
ATOM 1636 C CA . ILE A 1 199 ? -3.398 -15.391 2.678 1 96.19 199 ILE A CA 1
ATOM 1637 C C . ILE A 1 199 ? -2.607 -15.836 3.904 1 96.19 199 ILE A C 1
ATOM 1639 O O . ILE A 1 199 ? -1.41 -16.125 3.809 1 96.19 199 ILE A O 1
ATOM 1643 N N . TYR A 1 200 ? -3.291 -15.953 5.059 1 96.25 200 TYR A N 1
ATOM 1644 C CA . TYR A 1 200 ? -2.604 -16.391 6.27 1 96.25 200 TYR A CA 1
ATOM 1645 C C . TYR A 1 200 ? -2.123 -17.828 6.129 1 96.25 200 TYR A C 1
ATOM 1647 O O . TYR A 1 200 ? -1.051 -18.188 6.625 1 96.25 200 TYR A O 1
ATOM 1655 N N . GLN A 1 201 ? -2.926 -18.625 5.508 1 94.31 201 GLN A N 1
ATOM 1656 C CA . GLN A 1 201 ? -2.48 -20 5.258 1 94.31 201 GLN A CA 1
ATOM 1657 C C . GLN A 1 201 ? -1.202 -20.016 4.422 1 94.31 201 GLN A C 1
ATOM 1659 O O . GLN A 1 201 ? -0.288 -20.797 4.695 1 94.31 201 GLN A O 1
ATOM 1664 N N . GLY A 1 202 ? -1.21 -19.188 3.387 1 91.56 202 GLY A N 1
ATOM 1665 C CA . GLY A 1 202 ? 0.016 -19.047 2.615 1 91.56 202 GLY A CA 1
ATOM 1666 C C . GLY A 1 202 ? 1.202 -18.609 3.453 1 91.56 202 GLY A C 1
ATOM 1667 O O . GLY A 1 202 ? 2.309 -19.125 3.295 1 91.56 202 GLY A O 1
ATOM 1668 N N . ARG A 1 203 ? 0.99 -17.672 4.312 1 91 203 ARG A N 1
ATOM 1669 C CA . ARG A 1 203 ? 2.037 -17.203 5.215 1 91 203 ARG A CA 1
ATOM 1670 C C . ARG A 1 203 ? 2.596 -18.359 6.051 1 91 203 ARG A C 1
ATOM 1672 O O . ARG A 1 203 ? 3.812 -18.531 6.133 1 91 203 ARG A O 1
ATOM 1679 N N . ASP A 1 204 ? 1.703 -19.141 6.68 1 92 204 ASP A N 1
ATOM 1680 C CA . ASP A 1 204 ? 2.107 -20.266 7.527 1 92 204 ASP A CA 1
ATOM 1681 C C . ASP A 1 204 ? 2.936 -21.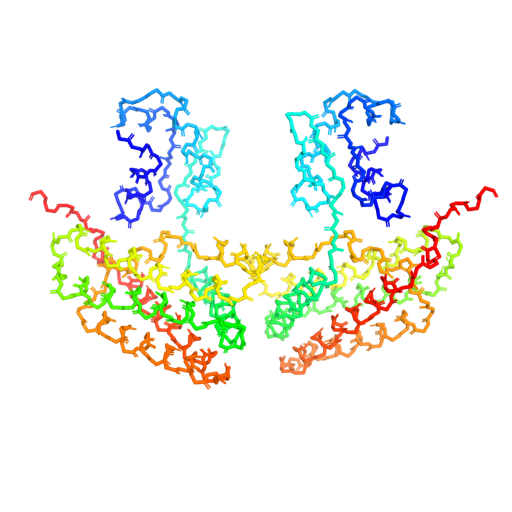281 6.742 1 92 204 ASP A C 1
ATOM 1683 O O . ASP A 1 204 ? 3.939 -21.797 7.242 1 92 204 ASP A O 1
ATOM 1687 N N . ASP A 1 205 ? 2.514 -21.5 5.559 1 88.38 205 ASP A N 1
ATOM 1688 C CA . ASP A 1 205 ? 3.225 -22.469 4.727 1 88.38 205 ASP A CA 1
ATOM 1689 C C . ASP A 1 205 ? 4.641 -21.984 4.418 1 88.38 205 ASP A C 1
ATOM 1691 O O . ASP A 1 205 ? 5.59 -22.766 4.469 1 88.38 205 ASP A O 1
ATOM 1695 N N . VAL A 1 206 ? 4.812 -20.734 4.09 1 84.88 206 VAL A N 1
ATOM 1696 C CA . VAL A 1 206 ? 6.113 -20.172 3.752 1 84.88 206 VAL A CA 1
ATOM 1697 C C . VAL A 1 206 ? 7.016 -20.172 4.984 1 84.88 206 VAL A C 1
ATOM 1699 O O . VAL A 1 206 ? 8.195 -20.516 4.898 1 84.88 206 VAL A O 1
ATOM 1702 N N . LEU A 1 207 ? 6.453 -19.844 6.121 1 86.5 207 LEU A N 1
ATOM 1703 C CA . LEU A 1 207 ? 7.238 -19.75 7.348 1 86.5 207 LEU A CA 1
ATOM 1704 C C . LEU A 1 207 ? 7.746 -21.109 7.777 1 86.5 207 LEU A C 1
ATOM 1706 O O . LEU A 1 207 ? 8.852 -21.234 8.312 1 86.5 207 LEU A O 1
ATOM 1710 N N . ILE A 1 208 ? 7.004 -22.109 7.555 1 84.69 208 ILE A N 1
ATOM 1711 C CA . ILE A 1 208 ? 7.418 -23.469 7.867 1 84.69 208 ILE A CA 1
ATOM 1712 C C . ILE A 1 208 ? 8.602 -23.859 6.98 1 84.69 208 ILE A C 1
ATOM 1714 O O . ILE A 1 208 ? 9.547 -24.5 7.449 1 84.69 208 ILE A O 1
ATOM 1718 N N . GLN A 1 209 ? 8.578 -23.484 5.746 1 77.81 209 GLN A N 1
ATOM 1719 C CA . GLN A 1 209 ? 9.625 -23.828 4.801 1 77.81 209 GLN A CA 1
ATOM 1720 C C . GLN A 1 209 ? 10.914 -23.062 5.098 1 77.81 209 GLN A C 1
ATOM 1722 O O . GLN A 1 209 ? 12.016 -23.594 4.902 1 77.81 209 GLN A O 1
ATOM 1727 N N . MET A 1 210 ? 10.828 -21.875 5.535 1 74.12 210 MET A N 1
ATOM 1728 C CA . MET A 1 210 ? 12 -21.062 5.848 1 74.12 210 MET A CA 1
ATOM 1729 C C . MET A 1 210 ? 12.75 -21.641 7.047 1 74.12 210 MET A C 1
ATOM 1731 O O . MET A 1 210 ? 13.969 -21.5 7.145 1 74.12 210 MET A O 1
ATOM 1735 N N . ASN A 1 211 ? 12.062 -22.109 7.961 1 69.19 211 ASN A N 1
ATOM 1736 C CA . ASN A 1 211 ? 12.695 -22.672 9.156 1 69.19 211 ASN A CA 1
ATOM 1737 C C . ASN A 1 211 ? 13.305 -24.047 8.875 1 69.19 211 ASN A C 1
ATOM 1739 O O . ASN A 1 211 ? 13.969 -24.625 9.742 1 69.19 211 ASN A O 1
ATOM 1743 N N . ASN A 1 212 ? 13.016 -24.641 7.711 1 59.66 212 ASN A N 1
ATOM 1744 C CA . ASN A 1 212 ? 13.617 -25.922 7.352 1 59.66 212 ASN A CA 1
ATOM 1745 C C . ASN A 1 212 ? 14.984 -25.734 6.711 1 59.66 212 ASN A C 1
ATOM 1747 O O . ASN A 1 212 ? 15.094 -25.188 5.613 1 59.66 212 ASN A O 1
ATOM 1751 N N . PRO A 1 213 ? 16.125 -25.859 7.578 1 51.16 213 PRO A N 1
ATOM 1752 C CA . PRO A 1 213 ? 17.5 -25.766 7.09 1 51.16 213 PRO A CA 1
ATOM 1753 C C . PRO A 1 213 ? 17.703 -26.469 5.746 1 51.16 213 PRO A C 1
ATOM 1755 O O . PRO A 1 213 ? 18.578 -26.078 4.969 1 51.16 213 PRO A O 1
ATOM 1758 N N . GLN A 1 214 ? 17.234 -27.75 5.633 1 44.09 214 GLN A N 1
ATOM 1759 C CA . GLN A 1 214 ? 17.547 -28.641 4.516 1 44.09 214 GLN A CA 1
ATOM 1760 C C . GLN A 1 214 ? 16.922 -28.125 3.217 1 44.09 214 GLN A C 1
ATOM 1762 O O . GLN A 1 214 ? 17.016 -28.781 2.176 1 44.09 214 GLN A O 1
ATOM 1767 N N . ILE A 1 215 ? 16.047 -27.453 3.371 1 44.31 215 ILE A N 1
ATOM 1768 C CA . ILE A 1 215 ? 15.445 -27.219 2.062 1 44.31 215 ILE A CA 1
ATOM 1769 C C . ILE A 1 215 ? 16.5 -26.688 1.094 1 44.31 215 ILE A C 1
ATOM 1771 O O . ILE A 1 215 ? 16.984 -25.562 1.254 1 44.31 215 ILE A O 1
ATOM 1775 N N . GLN A 1 216 ? 17.422 -27.609 0.833 1 41.59 216 GLN A N 1
ATOM 1776 C CA . GLN A 1 216 ? 18.219 -27.484 -0.39 1 41.59 216 GLN A CA 1
ATOM 1777 C C . GLN A 1 216 ? 17.375 -26.906 -1.521 1 41.59 216 GLN A C 1
ATOM 1779 O O . GLN A 1 216 ? 16.281 -27.375 -1.803 1 41.59 216 GLN A O 1
ATOM 1784 N N . LEU A 1 217 ? 17.516 -25.703 -1.71 1 40.78 217 LEU A N 1
ATOM 1785 C CA . LEU A 1 217 ? 16.969 -25.109 -2.924 1 40.78 217 LEU A CA 1
ATOM 1786 C C . LEU A 1 217 ? 16.969 -26.125 -4.066 1 40.78 217 LEU A C 1
ATOM 1788 O O . LEU A 1 217 ? 17.797 -27.031 -4.105 1 40.78 217 LEU A O 1
ATOM 1792 N N . TRP A 1 218 ? 16.016 -26.391 -4.746 1 34.25 218 TRP A N 1
ATOM 1793 C CA . TRP A 1 218 ? 15.938 -27.266 -5.91 1 34.25 218 TRP A CA 1
ATOM 1794 C C . TRP A 1 218 ? 17.25 -27.234 -6.695 1 34.25 218 TRP A C 1
ATOM 1796 O O . TRP A 1 218 ? 17.625 -26.188 -7.242 1 34.25 218 TRP A O 1
ATOM 1806 N N . LYS A 1 219 ? 18.297 -28.047 -6.312 1 37.22 219 LYS A N 1
ATOM 1807 C CA . LYS A 1 219 ? 19.328 -28.359 -7.309 1 37.22 219 LYS A CA 1
ATOM 1808 C C . LYS A 1 219 ? 18.719 -29.078 -8.508 1 37.22 219 LYS A C 1
ATOM 1810 O O . LYS A 1 219 ? 17.969 -30.031 -8.344 1 37.22 219 LYS A O 1
ATOM 1815 N N . GLY A 1 220 ? 18.297 -28.328 -9.648 1 30.38 220 GLY A N 1
ATOM 1816 C CA . GLY A 1 220 ? 17.938 -29.016 -10.875 1 30.38 220 GLY A CA 1
ATOM 1817 C C . GLY A 1 220 ? 18.484 -30.422 -10.938 1 30.38 220 GLY A C 1
ATOM 1818 O O . GLY A 1 220 ? 19.5 -30.734 -10.305 1 30.38 220 GLY A O 1
ATOM 1819 N N . GLU A 1 221 ? 17.594 -31.359 -10.75 1 28.31 221 GLU A N 1
ATOM 1820 C CA . GLU A 1 221 ? 18.156 -32.656 -11.102 1 28.31 221 GLU A CA 1
ATOM 1821 C C . GLU A 1 221 ? 19.172 -32.562 -12.234 1 28.31 221 GLU A C 1
ATOM 1823 O O . GLU A 1 221 ? 18.859 -32 -13.297 1 28.31 221 GLU A O 1
ATOM 1828 N N . SER A 1 222 ? 20.453 -32.312 -11.875 1 24.8 222 SER A N 1
ATOM 1829 C CA . SER A 1 222 ? 21.375 -32.812 -12.898 1 24.8 222 SER A CA 1
ATOM 1830 C C . SER A 1 222 ? 21.078 -34.25 -13.281 1 24.8 222 SER A C 1
ATOM 1832 O O . SER A 1 222 ? 20.75 -35.062 -12.414 1 24.8 222 SER A O 1
ATOM 1834 N N . MET B 1 1 ? 15.992 28.562 -3.555 1 65.38 1 MET B N 1
ATOM 1835 C CA . MET B 1 1 ? 14.633 28.031 -3.471 1 65.38 1 MET B CA 1
ATOM 1836 C C . MET B 1 1 ? 14.586 26.594 -3.936 1 65.38 1 MET B C 1
ATOM 1838 O O . MET B 1 1 ? 15.297 26.203 -4.863 1 65.38 1 MET B O 1
ATOM 1842 N N . ASN B 1 2 ? 14.031 25.609 -3.201 1 86.81 2 ASN B N 1
ATOM 1843 C CA . ASN B 1 2 ? 13.891 24.203 -3.551 1 86.81 2 ASN B CA 1
ATOM 1844 C C . ASN B 1 2 ? 12.734 23.984 -4.523 1 86.81 2 ASN B C 1
ATOM 1846 O O . ASN B 1 2 ? 11.57 24.156 -4.156 1 86.81 2 ASN B O 1
ATOM 1850 N N . PRO B 1 3 ? 13.18 23.766 -5.812 1 92.31 3 PRO B N 1
ATOM 1851 C CA . PRO B 1 3 ? 12.148 23.656 -6.848 1 92.31 3 PRO B CA 1
ATOM 1852 C C . PRO B 1 3 ? 11.031 22.688 -6.469 1 92.31 3 PRO B C 1
ATOM 1854 O O . PRO B 1 3 ? 9.859 22.953 -6.73 1 92.31 3 PRO B O 1
ATOM 1857 N N . TYR B 1 4 ? 11.391 21.641 -5.867 1 90.12 4 TYR B N 1
ATOM 1858 C CA . TYR B 1 4 ? 10.383 20.672 -5.461 1 90.12 4 TYR B CA 1
ATOM 1859 C C . TYR B 1 4 ? 9.383 21.281 -4.496 1 90.12 4 TYR B C 1
ATOM 1861 O O . TYR B 1 4 ? 8.172 21.203 -4.711 1 90.12 4 TYR B O 1
ATOM 1869 N N . MET B 1 5 ? 9.922 21.969 -3.525 1 82.94 5 MET B N 1
ATOM 1870 C CA . MET B 1 5 ? 9.055 22.547 -2.5 1 82.94 5 MET B CA 1
ATOM 1871 C C . MET B 1 5 ? 8.164 23.641 -3.096 1 82.94 5 MET B C 1
ATOM 1873 O O . MET B 1 5 ? 6.98 23.719 -2.756 1 82.94 5 MET B O 1
ATOM 1877 N N . TYR B 1 6 ? 8.719 24.375 -3.875 1 84.81 6 TYR B N 1
ATOM 1878 C CA . TYR B 1 6 ? 7.945 25.453 -4.48 1 84.81 6 TYR B CA 1
ATOM 1879 C C . TYR B 1 6 ? 6.781 24.906 -5.297 1 84.81 6 TYR B C 1
ATOM 1881 O O . TYR B 1 6 ? 5.641 25.344 -5.129 1 84.81 6 TYR B O 1
ATOM 1889 N N . ILE B 1 7 ? 7.086 24.016 -6.195 1 89.06 7 ILE B N 1
ATOM 1890 C CA . ILE B 1 7 ? 6.066 23.484 -7.094 1 89.06 7 ILE B CA 1
ATOM 1891 C C . ILE B 1 7 ? 5.008 22.734 -6.289 1 89.06 7 ILE B C 1
ATOM 1893 O O . ILE B 1 7 ? 3.807 22.891 -6.527 1 89.06 7 ILE B O 1
ATOM 1897 N N . LYS B 1 8 ? 5.488 22.031 -5.371 1 82.69 8 LYS B N 1
ATOM 1898 C CA . LYS B 1 8 ? 4.574 21.312 -4.488 1 82.69 8 LYS B CA 1
ATOM 1899 C C . LYS B 1 8 ? 3.613 22.266 -3.791 1 82.69 8 LYS B C 1
ATOM 1901 O O . LYS B 1 8 ? 2.4 22.047 -3.793 1 82.69 8 LYS B O 1
ATOM 1906 N N . ASP B 1 9 ? 4.168 23.328 -3.246 1 75.94 9 ASP B N 1
ATOM 1907 C CA . ASP B 1 9 ? 3.352 24.312 -2.545 1 75.94 9 ASP B CA 1
ATOM 1908 C C . ASP B 1 9 ? 2.352 24.969 -3.494 1 75.94 9 ASP B C 1
ATOM 1910 O O . ASP B 1 9 ? 1.186 25.172 -3.141 1 75.94 9 ASP B O 1
ATOM 1914 N N . ALA B 1 10 ? 2.807 25.281 -4.648 1 81.88 10 ALA B N 1
ATOM 1915 C CA . ALA B 1 10 ? 1.954 25.922 -5.648 1 81.88 10 ALA B CA 1
ATOM 1916 C C . ALA B 1 10 ? 0.792 25.016 -6.039 1 81.88 10 ALA B C 1
ATOM 1918 O O . ALA B 1 10 ? -0.322 25.484 -6.273 1 81.88 10 ALA B O 1
ATOM 1919 N N . ILE B 1 11 ? 1.045 23.734 -6.039 1 81.5 11 ILE B N 1
ATOM 1920 C CA . ILE B 1 11 ? 0.003 22.766 -6.363 1 81.5 11 ILE B CA 1
ATOM 1921 C C . ILE B 1 11 ? -0.983 22.672 -5.203 1 81.5 11 ILE B C 1
ATOM 1923 O O . ILE B 1 11 ? -2.199 22.703 -5.406 1 81.5 11 ILE B O 1
ATOM 1927 N N . ILE B 1 12 ? -0.452 22.719 -4.082 1 72.5 12 ILE B N 1
ATOM 1928 C CA . ILE B 1 12 ? -1.241 22.484 -2.877 1 72.5 12 ILE B CA 1
ATOM 1929 C C . ILE B 1 12 ? -2.168 23.672 -2.627 1 72.5 12 ILE B C 1
ATOM 1931 O O . ILE B 1 12 ? -3.34 23.5 -2.287 1 72.5 12 ILE B O 1
ATOM 1935 N N . ILE B 1 13 ? -1.663 24.844 -2.826 1 70.75 13 ILE B N 1
ATOM 1936 C CA . ILE B 1 13 ? -2.459 26.016 -2.494 1 70.75 13 ILE B CA 1
ATOM 1937 C C . ILE B 1 13 ? -3.307 26.422 -3.697 1 70.75 13 ILE B C 1
ATOM 1939 O O . ILE B 1 13 ? -4.047 27.406 -3.639 1 70.75 13 ILE B O 1
ATOM 1943 N N . GLY B 1 14 ? -3.143 25.719 -4.797 1 75 14 GLY B N 1
ATOM 1944 C CA . GLY B 1 14 ? -4.043 25.906 -5.922 1 75 14 GLY B CA 1
ATOM 1945 C C . GLY B 1 14 ? -3.514 26.891 -6.949 1 75 14 GLY B C 1
ATOM 1946 O O . GLY B 1 14 ? -4.207 27.219 -7.91 1 75 14 GLY B O 1
ATOM 1947 N N . GLU B 1 15 ? -2.355 27.359 -6.699 1 79.31 15 GLU B N 1
ATOM 1948 C CA . GLU B 1 15 ? -1.752 28.234 -7.711 1 79.31 15 GLU B CA 1
ATOM 1949 C C . GLU B 1 15 ? -1.521 27.469 -9.016 1 79.31 15 GLU B C 1
ATOM 1951 O O . GLU B 1 15 ? -1.675 28.031 -10.102 1 79.31 15 GLU B O 1
ATOM 1956 N N . LEU B 1 16 ? -1.104 26.312 -8.883 1 87.62 16 LEU B N 1
ATOM 1957 C CA . LEU B 1 16 ? -1.09 25.359 -10 1 87.62 16 LEU B CA 1
ATOM 1958 C C . LEU B 1 16 ? -2.279 24.422 -9.922 1 87.62 16 LEU B C 1
ATOM 1960 O O . LEU B 1 16 ? -2.273 23.469 -9.133 1 87.62 16 LEU B O 1
ATOM 1964 N N . GLU B 1 17 ? -3.271 24.688 -10.734 1 82.94 17 GLU B N 1
ATOM 1965 C CA . GLU B 1 17 ? -4.562 24.016 -10.633 1 82.94 17 GLU B CA 1
ATOM 1966 C C . GLU B 1 17 ? -4.484 22.594 -11.188 1 82.94 17 GLU B C 1
ATOM 1968 O O . GLU B 1 17 ? -3.672 22.312 -12.07 1 82.94 17 GLU B O 1
ATOM 1973 N N . PRO B 1 18 ? -5.441 21.781 -10.648 1 82.69 18 PRO B N 1
ATOM 1974 C CA . PRO B 1 18 ? -5.539 20.453 -11.266 1 82.69 18 PRO B CA 1
ATOM 1975 C C . PRO B 1 18 ? -5.754 20.516 -12.773 1 82.69 18 PRO B C 1
ATOM 1977 O O . PRO B 1 18 ? -6.508 21.359 -13.258 1 82.69 18 PRO B O 1
ATOM 1980 N N . GLY B 1 19 ? -5.008 19.703 -13.469 1 85.94 19 GLY B N 1
ATOM 1981 C CA . GLY B 1 19 ? -5.148 19.672 -14.914 1 85.94 19 GLY B CA 1
ATOM 1982 C C . GLY B 1 19 ? -4.203 20.609 -15.625 1 85.94 19 GLY B C 1
ATOM 1983 O O . GLY B 1 19 ? -4.035 20.531 -16.844 1 85.94 19 GLY B O 1
ATOM 1984 N N . LYS B 1 20 ? -3.561 21.469 -14.891 1 89.31 20 LYS B N 1
ATOM 1985 C CA . LYS B 1 20 ? -2.639 22.406 -15.516 1 89.31 20 LYS B CA 1
ATOM 1986 C C . LYS B 1 20 ? -1.414 21.703 -16.078 1 89.31 20 LYS B C 1
ATOM 1988 O O . LYS B 1 20 ? -0.812 20.859 -15.406 1 89.31 20 LYS B O 1
ATOM 1993 N N . ARG B 1 21 ? -1.052 22.109 -17.266 1 91.62 21 ARG B N 1
ATOM 1994 C CA . ARG B 1 21 ? 0.137 21.547 -17.906 1 91.62 21 ARG B CA 1
ATOM 1995 C C . ARG B 1 21 ? 1.402 22.234 -17.391 1 91.62 21 ARG B C 1
ATOM 1997 O O . ARG B 1 21 ? 1.437 23.453 -17.234 1 91.62 21 ARG B O 1
ATOM 2004 N N . LEU B 1 22 ? 2.361 21.406 -17.094 1 93.5 22 LEU B N 1
ATOM 2005 C CA . LEU B 1 22 ? 3.656 21.875 -16.625 1 93.5 22 LEU B CA 1
ATOM 2006 C C . LEU B 1 22 ? 4.781 21.391 -17.531 1 93.5 22 LEU B C 1
ATOM 2008 O O . LEU B 1 22 ? 4.887 20.188 -17.797 1 93.5 22 LEU B O 1
ATOM 2012 N N . THR B 1 23 ? 5.555 22.312 -18.047 1 92.12 23 THR B N 1
ATOM 2013 C CA . THR B 1 23 ? 6.742 21.953 -18.812 1 92.12 23 THR B CA 1
ATOM 2014 C C . THR B 1 23 ? 8.008 22.344 -18.062 1 92.12 23 THR B C 1
ATOM 2016 O O . THR B 1 23 ? 7.98 23.219 -17.188 1 92.12 23 THR B O 1
ATOM 2019 N N . GLU B 1 24 ? 9.062 21.578 -18.375 1 91.69 24 GLU B N 1
ATOM 2020 C CA . GLU B 1 24 ? 10.344 21.938 -17.766 1 91.69 24 GLU B CA 1
ATOM 2021 C C . GLU B 1 24 ? 10.688 23.406 -18.031 1 91.69 24 GLU B C 1
ATOM 2023 O O . GLU B 1 24 ? 11.195 24.094 -17.156 1 91.69 24 GLU B O 1
ATOM 2028 N N . GLU B 1 25 ? 10.398 23.844 -19.219 1 90.81 25 GLU B N 1
ATOM 2029 C CA . GLU B 1 25 ? 10.695 25.203 -19.625 1 90.81 25 GLU B CA 1
ATOM 2030 C C . GLU B 1 25 ? 9.891 26.219 -18.797 1 90.81 25 GLU B C 1
ATOM 2032 O O . GLU B 1 25 ? 10.438 27.203 -18.328 1 90.81 25 GLU B O 1
ATOM 2037 N N . PHE B 1 26 ? 8.688 26.016 -18.688 1 91.75 26 PHE B N 1
ATOM 2038 C CA . PHE B 1 26 ? 7.805 26.875 -17.922 1 91.75 26 PHE B CA 1
ATOM 2039 C C . PHE B 1 26 ? 8.273 26.969 -16.469 1 91.75 26 PHE B C 1
ATOM 2041 O O . PHE B 1 26 ? 8.398 28.078 -15.922 1 91.75 26 PHE B O 1
ATOM 2048 N N . LEU B 1 27 ? 8.555 25.859 -15.875 1 92.88 27 LEU B N 1
ATOM 2049 C CA . LEU B 1 27 ? 8.953 25.797 -14.477 1 92.88 27 LEU B CA 1
ATOM 2050 C C . LEU B 1 27 ? 10.32 26.453 -14.266 1 92.88 27 LEU B C 1
ATOM 2052 O O . LEU B 1 27 ? 10.539 27.141 -13.273 1 92.88 27 LEU B O 1
ATOM 2056 N N . ALA B 1 28 ? 11.141 26.172 -15.172 1 92.31 28 ALA B N 1
ATOM 2057 C CA . ALA B 1 28 ? 12.453 26.797 -15.102 1 92.31 28 ALA B CA 1
ATOM 2058 C C . ALA B 1 28 ? 12.344 28.312 -15.172 1 92.31 28 ALA B C 1
ATOM 2060 O O . ALA B 1 28 ? 13.062 29.031 -14.469 1 92.31 28 ALA B O 1
ATOM 2061 N N . SER B 1 29 ? 11.469 28.766 -15.961 1 91.75 29 SER B N 1
ATOM 2062 C CA . SER B 1 29 ? 11.273 30.203 -16.156 1 91.75 29 SER B CA 1
ATOM 2063 C C . SER B 1 29 ? 10.695 30.859 -14.898 1 91.75 29 SER B C 1
ATOM 2065 O O . SER B 1 29 ? 11.188 31.906 -14.453 1 91.75 29 SER B O 1
ATOM 2067 N N . ILE B 1 30 ? 9.742 30.234 -14.336 1 88.12 30 ILE B N 1
ATOM 2068 C CA . ILE B 1 30 ? 9.062 30.844 -13.203 1 88.12 30 ILE B CA 1
ATOM 2069 C C . ILE B 1 30 ? 9.961 30.797 -11.969 1 88.12 30 ILE B C 1
ATOM 2071 O O . ILE B 1 30 ? 9.93 31.688 -11.125 1 88.12 30 ILE B O 1
ATOM 2075 N N . LEU B 1 31 ? 10.781 29.797 -11.914 1 91.12 31 LEU B N 1
ATOM 2076 C CA . LEU B 1 31 ? 11.609 29.625 -10.727 1 91.12 31 LEU B CA 1
ATOM 2077 C C . LEU B 1 31 ? 13.016 30.172 -10.953 1 91.12 31 LEU B C 1
ATOM 2079 O O . LEU B 1 31 ? 13.812 30.25 -10.016 1 91.12 31 LEU B O 1
ATOM 2083 N N . ASN B 1 32 ? 13.305 30.516 -12.086 1 91.81 32 ASN B N 1
ATOM 2084 C CA . ASN B 1 32 ? 14.602 31.062 -12.469 1 91.81 32 ASN B CA 1
ATOM 2085 C C . ASN B 1 32 ? 15.742 30.141 -12.062 1 91.81 32 ASN B C 1
ATOM 2087 O O . ASN B 1 32 ? 16.688 30.562 -11.398 1 91.81 32 ASN B O 1
ATOM 2091 N N . VAL B 1 33 ? 15.648 28.906 -12.359 1 92.81 33 VAL B N 1
ATOM 2092 C CA . VAL B 1 33 ? 16.672 27.891 -12.117 1 92.81 33 VAL B CA 1
ATOM 2093 C C . VAL B 1 33 ? 16.906 27.078 -13.383 1 92.81 33 VAL B C 1
ATOM 2095 O O . VAL B 1 33 ? 16.125 27.156 -14.328 1 92.81 33 VAL B O 1
ATOM 2098 N N . SER B 1 34 ? 18 26.375 -13.297 1 89.81 34 SER B N 1
ATOM 2099 C CA . SER B 1 34 ? 18.344 25.531 -14.438 1 89.81 34 SER B CA 1
ATOM 2100 C C . SER B 1 34 ? 17.406 24.344 -14.531 1 89.81 34 SER B C 1
ATOM 2102 O O . SER B 1 34 ? 16.609 24.094 -13.625 1 89.81 34 SER B O 1
ATOM 2104 N N . ARG B 1 35 ? 17.578 23.531 -15.656 1 89.38 35 ARG B N 1
ATOM 2105 C CA . ARG B 1 35 ? 16.688 22.406 -15.93 1 89.38 35 ARG B CA 1
ATOM 2106 C C . ARG B 1 35 ? 17.031 21.203 -15.047 1 89.38 35 ARG B C 1
ATOM 2108 O O . ARG B 1 35 ? 16.156 20.391 -14.75 1 89.38 35 ARG B O 1
ATOM 2115 N N . THR B 1 36 ? 18.125 21.125 -14.664 1 90.06 36 THR B N 1
ATOM 2116 C CA . THR B 1 36 ? 18.562 19.969 -13.891 1 90.06 36 THR B CA 1
ATOM 2117 C C . THR B 1 36 ? 17.797 19.875 -12.578 1 90.06 36 THR B C 1
ATOM 2119 O O . THR B 1 36 ? 17.156 18.859 -12.297 1 90.06 36 THR B O 1
ATOM 2122 N N . PRO B 1 37 ? 17.844 20.875 -11.781 1 92.88 37 PRO B N 1
ATOM 2123 C CA . PRO B 1 37 ? 17.078 20.812 -10.539 1 92.88 37 PRO B CA 1
ATOM 2124 C C . PRO B 1 37 ? 15.57 20.641 -10.797 1 92.88 37 PRO B C 1
ATOM 2126 O O . PRO B 1 37 ? 14.867 20.047 -9.984 1 92.88 37 PRO B O 1
ATOM 2129 N N . ILE B 1 38 ? 15.133 21.125 -11.914 1 93.44 38 ILE B N 1
ATOM 2130 C CA . ILE B 1 38 ? 13.727 21 -12.266 1 93.44 38 ILE B CA 1
ATOM 2131 C C . ILE B 1 38 ? 13.391 19.531 -12.547 1 93.44 38 ILE B C 1
ATOM 2133 O O . ILE B 1 38 ? 12.375 19.031 -12.078 1 93.44 38 ILE B O 1
ATOM 2137 N N . ARG B 1 39 ? 14.195 18.891 -13.203 1 90.31 39 ARG B N 1
ATOM 2138 C CA . ARG B 1 39 ? 13.984 17.484 -13.531 1 90.31 39 ARG B CA 1
ATOM 2139 C C . ARG B 1 39 ? 13.945 16.625 -12.273 1 90.31 39 ARG B C 1
ATOM 2141 O O . ARG B 1 39 ? 13.125 15.719 -12.156 1 90.31 39 ARG B O 1
ATOM 2148 N N . GLU B 1 40 ? 14.719 16.953 -11.383 1 91.38 40 GLU B N 1
ATOM 2149 C CA . GLU B 1 40 ? 14.719 16.25 -10.117 1 91.38 40 GLU B CA 1
ATOM 2150 C C . GLU B 1 40 ? 13.414 16.484 -9.352 1 91.38 40 GLU B C 1
ATOM 2152 O O . GLU B 1 40 ? 12.852 15.555 -8.766 1 91.38 40 GLU B O 1
ATOM 2157 N N . ALA B 1 41 ? 13.07 17.656 -9.375 1 92.06 41 ALA B N 1
ATOM 2158 C CA . ALA B 1 41 ? 11.82 18.031 -8.711 1 92.06 41 ALA B CA 1
ATOM 2159 C C . ALA B 1 41 ? 10.633 17.312 -9.352 1 92.06 41 ALA B C 1
ATOM 2161 O O . ALA B 1 41 ? 9.75 16.812 -8.656 1 92.06 41 ALA B O 1
ATOM 2162 N N . ILE B 1 42 ? 10.695 17.312 -10.641 1 90.81 42 ILE B N 1
ATOM 2163 C CA . ILE B 1 42 ? 9.617 16.688 -11.398 1 90.81 42 ILE B CA 1
ATOM 2164 C C . ILE B 1 42 ? 9.555 15.203 -11.078 1 90.81 42 ILE B C 1
ATOM 2166 O O . ILE B 1 42 ? 8.469 14.656 -10.859 1 90.81 42 ILE B O 1
ATOM 2170 N N . LYS B 1 43 ? 10.625 14.617 -10.977 1 86.69 43 LYS B N 1
ATOM 2171 C CA . LYS B 1 43 ? 10.672 13.195 -10.641 1 86.69 43 LYS B CA 1
ATOM 2172 C C . LYS B 1 43 ? 10.055 12.93 -9.273 1 86.69 43 LYS B C 1
ATOM 2174 O O . LYS B 1 43 ? 9.281 11.984 -9.109 1 86.69 43 LYS B O 1
ATOM 2179 N N . GLN B 1 44 ? 10.398 13.727 -8.414 1 82.5 44 GLN B N 1
ATOM 2180 C CA . GLN B 1 44 ? 9.875 13.562 -7.066 1 82.5 44 GLN B CA 1
ATOM 2181 C C . GLN B 1 44 ? 8.367 13.828 -7.027 1 82.5 44 GLN B C 1
ATOM 2183 O O . GLN B 1 44 ? 7.621 13.086 -6.383 1 82.5 44 GLN B O 1
ATOM 2188 N N . LEU B 1 45 ? 7.988 14.867 -7.734 1 85.5 45 LEU B N 1
ATOM 2189 C CA . LEU B 1 45 ? 6.574 15.219 -7.793 1 85.5 45 LEU B CA 1
ATOM 2190 C C . LEU B 1 45 ? 5.754 14.094 -8.422 1 85.5 45 LEU B C 1
ATOM 2192 O O . LEU B 1 45 ? 4.641 13.812 -7.977 1 85.5 45 LEU B O 1
ATOM 2196 N N . GLU B 1 46 ? 6.34 13.555 -9.414 1 83 46 GLU B N 1
ATOM 2197 C CA . GLU B 1 46 ? 5.688 12.43 -10.078 1 83 46 GLU B CA 1
ATOM 2198 C C . GLU B 1 46 ? 5.582 11.227 -9.148 1 83 46 GLU B C 1
ATOM 2200 O O . GLU B 1 46 ? 4.523 10.602 -9.055 1 83 46 GLU B O 1
ATOM 2205 N N . SER B 1 47 ? 6.59 10.992 -8.492 1 73.69 47 SER B N 1
ATOM 2206 C CA . SER B 1 47 ? 6.625 9.891 -7.547 1 73.69 47 SER B CA 1
ATOM 2207 C C . SER B 1 47 ? 5.59 10.078 -6.438 1 73.69 47 SER B C 1
ATOM 2209 O O . SER B 1 47 ? 4.973 9.109 -5.988 1 73.69 47 SER B O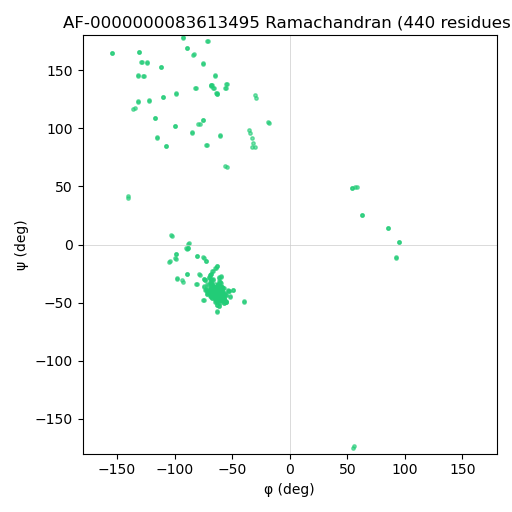 1
ATOM 2211 N N . ASP B 1 48 ? 5.461 11.305 -6.133 1 70.88 48 ASP B N 1
ATOM 2212 C CA . ASP B 1 48 ? 4.531 11.633 -5.055 1 70.88 48 ASP B CA 1
ATOM 2213 C C . ASP B 1 48 ? 3.092 11.656 -5.566 1 70.88 48 ASP B C 1
ATOM 2215 O O . ASP B 1 48 ? 2.152 11.828 -4.781 1 70.88 48 ASP B O 1
ATOM 2219 N N . GLY B 1 49 ? 2.928 11.586 -6.891 1 75.25 49 GLY B N 1
ATOM 2220 C CA . GLY B 1 49 ? 1.598 11.516 -7.477 1 75.25 49 GLY B CA 1
ATOM 2221 C C . GLY B 1 49 ? 0.962 12.875 -7.672 1 75.25 49 GLY B C 1
ATOM 2222 O O . GLY B 1 49 ? -0.256 12.984 -7.832 1 75.25 49 GLY B O 1
ATOM 2223 N N . LEU B 1 50 ? 1.749 13.875 -7.574 1 80.81 50 LEU B N 1
ATOM 2224 C CA . LEU B 1 50 ? 1.229 15.234 -7.703 1 80.81 50 LEU B CA 1
ATOM 2225 C C . LEU B 1 50 ? 1.06 15.609 -9.172 1 80.81 50 LEU B C 1
ATOM 2227 O O . LEU B 1 50 ? 0.204 16.438 -9.508 1 80.81 50 LEU B O 1
ATOM 2231 N N . ILE B 1 51 ? 1.939 15.109 -9.969 1 87.06 51 ILE B N 1
ATOM 2232 C CA . ILE B 1 51 ? 1.862 15.344 -11.406 1 87.06 51 ILE B CA 1
ATOM 2233 C C . ILE B 1 51 ? 1.942 14.016 -12.156 1 87.06 51 ILE B C 1
ATOM 2235 O O . ILE B 1 51 ? 2.318 12.992 -11.578 1 87.06 51 ILE B O 1
ATOM 2239 N N . THR B 1 52 ? 1.467 13.953 -13.305 1 88 52 THR B N 1
ATOM 2240 C CA . THR B 1 52 ? 1.549 12.773 -14.164 1 88 52 THR B CA 1
ATOM 2241 C C . THR B 1 52 ? 2.029 13.164 -15.562 1 88 52 THR B C 1
ATOM 2243 O O . THR B 1 52 ? 1.785 14.281 -16.016 1 88 52 THR B O 1
ATOM 2246 N N . PRO B 1 53 ? 2.809 12.227 -16.125 1 88.88 53 PRO B N 1
ATOM 2247 C CA . PRO B 1 53 ? 3.266 12.523 -17.5 1 88.88 53 PRO B CA 1
ATOM 2248 C C . PRO B 1 53 ? 2.115 12.82 -18.453 1 88.88 53 PRO B C 1
ATOM 2250 O O . PRO B 1 53 ? 1.043 12.219 -18.344 1 88.88 53 PRO B O 1
ATOM 2253 N N . TYR B 1 54 ? 2.324 13.75 -19.219 1 86.81 54 TYR B N 1
ATOM 2254 C CA . TYR B 1 54 ? 1.349 14.18 -20.203 1 86.81 54 TYR B CA 1
ATOM 2255 C C . TYR B 1 54 ? 2.02 14.438 -21.547 1 86.81 54 TYR B C 1
ATOM 2257 O O . TYR B 1 54 ? 2.852 15.344 -21.672 1 86.81 54 TYR B O 1
ATOM 2265 N N . LYS B 1 55 ? 1.601 13.625 -22.531 1 81.19 55 LYS B N 1
ATOM 2266 C CA . LYS B 1 55 ? 2.148 13.742 -23.875 1 81.19 55 LYS B CA 1
ATOM 2267 C C . LYS B 1 55 ? 3.67 13.633 -23.859 1 81.19 55 LYS B C 1
ATOM 2269 O O . LYS B 1 55 ? 4.254 13.18 -22.875 1 81.19 55 LYS B O 1
ATOM 2274 N N . ARG B 1 56 ? 4.535 13.773 -24.875 1 68.88 56 ARG B N 1
ATOM 2275 C CA . ARG B 1 56 ? 5.949 13.469 -25.062 1 68.88 56 ARG B CA 1
ATOM 2276 C C . ARG B 1 56 ? 6.816 14.273 -24.094 1 68.88 56 ARG B C 1
ATOM 2278 O O . ARG B 1 56 ? 7.852 13.797 -23.641 1 68.88 56 ARG B O 1
ATOM 2285 N N . ARG B 1 57 ? 6.418 15.469 -23.812 1 69.44 57 ARG B N 1
ATOM 2286 C CA . ARG B 1 57 ? 7.363 16.25 -23.016 1 69.44 57 ARG B CA 1
ATOM 2287 C C . ARG B 1 57 ? 6.641 17.094 -21.969 1 69.44 57 ARG B C 1
ATOM 2289 O O . ARG B 1 57 ? 7.078 18.203 -21.641 1 69.44 57 ARG B O 1
ATOM 2296 N N . GLY B 1 58 ? 5.695 16.578 -21.344 1 86.56 58 GLY B N 1
ATOM 2297 C CA . GLY B 1 58 ? 5.02 17.406 -20.359 1 86.56 58 GLY B CA 1
ATOM 2298 C C . GLY B 1 58 ? 4.359 16.609 -19.266 1 86.56 58 GLY B C 1
ATOM 2299 O O . GLY B 1 58 ? 4.406 15.367 -19.266 1 86.56 58 GLY B O 1
ATOM 2300 N N . TYR B 1 59 ? 4.031 17.391 -18.188 1 92.94 59 TYR B N 1
ATOM 2301 C CA . TYR B 1 59 ? 3.307 16.859 -17.031 1 92.94 59 TYR B CA 1
ATOM 2302 C C . TYR B 1 59 ? 2.031 17.656 -16.781 1 92.94 59 TYR B C 1
ATOM 2304 O O . TYR B 1 59 ? 1.875 18.781 -17.297 1 92.94 59 TYR B O 1
ATOM 2312 N N . ILE B 1 60 ? 1.13 17.062 -16.141 1 92.19 60 ILE B N 1
ATOM 2313 C CA . ILE B 1 60 ? -0.058 17.781 -15.719 1 92.19 60 ILE B CA 1
ATOM 2314 C C . ILE B 1 60 ? -0.273 17.578 -14.219 1 92.19 60 ILE B C 1
ATOM 2316 O O . ILE B 1 60 ? 0.046 16.516 -13.68 1 92.19 60 ILE B O 1
ATOM 2320 N N . VAL B 1 61 ? -0.751 18.609 -13.641 1 88.94 61 VAL B N 1
ATOM 2321 C CA . VAL B 1 61 ? -1.143 18.484 -12.234 1 88.94 61 VAL B CA 1
ATOM 2322 C C . VAL B 1 61 ? -2.289 17.484 -12.117 1 88.94 61 VAL B C 1
ATOM 2324 O O . VAL B 1 61 ? -3.297 17.594 -12.82 1 88.94 61 VAL B O 1
ATOM 2327 N N . ARG B 1 62 ? -2.135 16.578 -11.242 1 83.62 62 ARG B N 1
ATOM 2328 C CA . ARG B 1 62 ? -3.104 15.492 -11.125 1 83.62 62 ARG B CA 1
ATOM 2329 C C . ARG B 1 62 ? -4.461 16.016 -10.664 1 83.62 62 ARG B C 1
ATOM 2331 O O . ARG B 1 62 ? -4.535 16.875 -9.781 1 83.62 62 ARG B O 1
ATOM 2338 N N . GLU B 1 63 ? -5.453 15.516 -11.367 1 81.31 63 GLU B N 1
ATOM 2339 C CA . GLU B 1 63 ? -6.84 15.758 -10.984 1 81.31 63 GLU B CA 1
ATOM 2340 C C . GLU B 1 63 ? -7.418 14.57 -10.219 1 81.31 63 GLU B C 1
ATOM 2342 O O . GLU B 1 63 ? -7.258 13.422 -10.633 1 81.31 63 GLU B O 1
ATOM 2347 N N . PHE B 1 64 ? -8.016 14.953 -9.086 1 79.94 64 PHE B N 1
ATOM 2348 C CA . PHE B 1 64 ? -8.648 13.906 -8.297 1 79.94 64 PHE B CA 1
ATOM 2349 C C . PHE B 1 64 ? -10.164 14.039 -8.328 1 79.94 64 PHE B C 1
ATOM 2351 O O . PHE B 1 64 ? -10.703 15.109 -8.039 1 79.94 64 PHE B O 1
ATOM 2358 N N . LEU B 1 65 ? -10.766 12.961 -8.68 1 83 65 LEU B N 1
ATOM 2359 C CA . LEU B 1 65 ? -12.219 12.898 -8.617 1 83 65 LEU B CA 1
ATOM 2360 C C . LEU B 1 65 ? -12.688 12.547 -7.207 1 83 65 LEU B C 1
ATOM 2362 O O . LEU B 1 65 ? -11.883 12.117 -6.375 1 83 65 LEU B O 1
ATOM 2366 N N . VAL B 1 66 ? -13.961 12.805 -6.992 1 87.06 66 VAL B N 1
ATOM 2367 C CA . VAL B 1 66 ? -14.555 12.469 -5.699 1 87.06 66 VAL B CA 1
ATOM 2368 C C . VAL B 1 66 ? -14.273 11.008 -5.363 1 87.06 66 VAL B C 1
ATOM 2370 O O . VAL B 1 66 ? -13.914 10.688 -4.227 1 87.06 66 VAL B O 1
ATOM 2373 N N . GLU B 1 67 ? -14.359 10.203 -6.352 1 90.06 67 GLU B N 1
ATOM 2374 C CA . GLU B 1 67 ? -14.141 8.781 -6.137 1 90.06 67 GLU B CA 1
ATOM 2375 C C . GLU B 1 67 ? -12.688 8.492 -5.773 1 90.06 67 GLU B C 1
ATOM 2377 O O . GLU B 1 67 ? -12.406 7.605 -4.961 1 90.06 67 GLU B O 1
ATOM 2382 N N . ASP B 1 68 ? -11.797 9.25 -6.355 1 86.94 68 ASP B N 1
ATOM 2383 C CA . ASP B 1 68 ? -10.391 9.125 -6 1 86.94 68 ASP B CA 1
ATOM 2384 C C . ASP B 1 68 ? -10.164 9.445 -4.523 1 86.94 68 ASP B C 1
ATOM 2386 O O . ASP B 1 68 ? -9.461 8.711 -3.826 1 86.94 68 ASP B O 1
ATOM 2390 N N . ILE B 1 69 ? -10.773 10.461 -4.129 1 87.31 69 ILE B N 1
ATOM 2391 C CA . ILE B 1 69 ? -10.602 10.922 -2.756 1 87.31 69 ILE B CA 1
ATOM 2392 C C . ILE B 1 69 ? -11.164 9.883 -1.786 1 87.31 69 ILE B C 1
ATOM 2394 O O . ILE B 1 69 ? -10.516 9.539 -0.792 1 87.31 69 ILE B O 1
ATOM 2398 N N . LYS B 1 70 ? -12.297 9.383 -2.098 1 92.12 70 LYS B N 1
ATOM 2399 C CA . LYS B 1 70 ? -12.898 8.359 -1.251 1 92.12 70 LYS B CA 1
ATOM 2400 C C . LYS B 1 70 ? -12.008 7.125 -1.156 1 92.12 70 LYS B C 1
ATOM 2402 O O . LYS B 1 70 ? -11.742 6.625 -0.06 1 92.12 70 LYS B O 1
ATOM 2407 N N . GLN B 1 71 ? -11.555 6.699 -2.271 1 92.94 71 GLN B N 1
ATOM 2408 C CA . GLN B 1 71 ? -10.719 5.504 -2.316 1 92.94 71 GLN B CA 1
ATOM 2409 C C . GLN B 1 71 ? -9.414 5.719 -1.562 1 92.94 71 GLN B C 1
ATOM 2411 O O . GLN B 1 71 ? -8.992 4.863 -0.776 1 92.94 71 GLN B O 1
ATOM 2416 N N . ILE B 1 72 ? -8.812 6.832 -1.76 1 91.12 72 ILE B N 1
ATOM 2417 C CA . ILE B 1 72 ? -7.535 7.145 -1.137 1 91.12 72 ILE B CA 1
ATOM 2418 C C . ILE B 1 72 ? -7.699 7.215 0.379 1 91.12 72 ILE B C 1
ATOM 2420 O O . ILE B 1 72 ? -6.938 6.594 1.124 1 91.12 72 ILE B O 1
ATOM 2424 N N . TYR B 1 73 ? -8.695 7.91 0.851 1 93.81 73 TYR B N 1
ATOM 2425 C CA . TYR B 1 73 ? -8.898 8.062 2.287 1 93.81 73 TYR B CA 1
ATOM 2426 C C . TYR B 1 73 ? -9.305 6.738 2.926 1 93.81 73 TYR B C 1
ATOM 2428 O O . TYR B 1 73 ? -8.938 6.453 4.066 1 93.81 73 TYR B O 1
ATOM 2436 N N . ASN B 1 74 ? -10.117 5.957 2.203 1 96.31 74 ASN B N 1
ATOM 2437 C CA . ASN B 1 74 ? -10.453 4.641 2.727 1 96.31 74 ASN B CA 1
ATOM 2438 C C . ASN B 1 74 ? -9.219 3.77 2.906 1 96.31 74 ASN B C 1
ATOM 2440 O O . ASN B 1 74 ? -9.102 3.043 3.895 1 96.31 74 ASN B O 1
ATOM 2444 N N . LEU B 1 75 ? -8.344 3.855 1.987 1 96.38 75 LEU B N 1
ATOM 2445 C CA . LEU B 1 75 ? -7.094 3.104 2.086 1 96.38 75 LEU B CA 1
ATOM 2446 C C . LEU B 1 75 ? -6.215 3.656 3.201 1 96.38 75 LEU B C 1
ATOM 2448 O O . LEU B 1 75 ? -5.547 2.896 3.904 1 96.38 75 LEU B O 1
ATOM 2452 N N . ARG B 1 76 ? -6.129 4.953 3.342 1 95.38 76 ARG B N 1
ATOM 2453 C CA . ARG B 1 76 ? -5.43 5.543 4.48 1 95.38 76 ARG B CA 1
ATOM 2454 C C . ARG B 1 76 ? -5.992 5.02 5.797 1 95.38 76 ARG B C 1
ATOM 2456 O O . ARG B 1 76 ? -5.238 4.605 6.68 1 95.38 76 ARG B O 1
ATOM 2463 N N . ALA B 1 77 ? -7.348 5.102 5.859 1 97.62 77 ALA B N 1
ATOM 2464 C CA . ALA B 1 77 ? -7.992 4.629 7.082 1 97.62 77 ALA B CA 1
ATOM 2465 C C . ALA B 1 77 ? -7.621 3.176 7.375 1 97.62 77 ALA B C 1
ATOM 2467 O O . ALA B 1 77 ? -7.336 2.818 8.516 1 97.62 77 ALA B O 1
ATOM 2468 N N . LEU B 1 78 ? -7.613 2.418 6.375 1 98.31 78 LEU B N 1
ATOM 2469 C CA . LEU B 1 78 ? -7.289 1.001 6.5 1 98.31 78 LEU B CA 1
ATOM 2470 C C . LEU B 1 78 ? -5.859 0.809 6.992 1 98.31 78 LEU B C 1
ATOM 2472 O O . LEU B 1 78 ? -5.633 0.148 8.008 1 98.31 78 LEU B O 1
ATOM 2476 N N . LEU B 1 79 ? -4.906 1.416 6.371 1 98.06 79 LEU B N 1
ATOM 2477 C CA . LEU B 1 79 ? -3.488 1.204 6.648 1 98.06 79 LEU B CA 1
ATOM 2478 C C . LEU B 1 79 ? -3.08 1.889 7.949 1 98.06 79 LEU B C 1
ATOM 2480 O O . LEU B 1 79 ? -2.369 1.302 8.766 1 98.06 79 LEU B O 1
ATOM 2484 N N . GLU B 1 80 ? -3.465 3.119 8.102 1 98.19 80 GLU B N 1
ATOM 2485 C CA . GLU B 1 80 ? -3.031 3.895 9.258 1 98.19 80 GLU B CA 1
ATOM 2486 C C . GLU B 1 80 ? -3.646 3.354 10.547 1 98.19 80 GLU B C 1
ATOM 2488 O O . GLU B 1 80 ? -3.016 3.389 11.609 1 98.19 80 GLU B O 1
ATOM 2493 N N . SER B 1 81 ? -4.934 2.908 10.453 1 98.75 81 SER B N 1
ATOM 2494 C CA . SER B 1 81 ? -5.535 2.312 11.641 1 98.75 81 SER B CA 1
ATOM 2495 C C . SER B 1 81 ? -4.848 1.003 12.008 1 98.75 81 SER B C 1
ATOM 2497 O O . SER B 1 81 ? -4.617 0.727 13.188 1 98.75 81 SER B O 1
ATOM 2499 N N . TYR B 1 82 ? -4.535 0.163 11.039 1 98.69 82 TYR B N 1
ATOM 2500 C CA . TYR B 1 82 ? -3.76 -1.05 11.266 1 98.69 82 TYR B CA 1
ATOM 2501 C C . TYR B 1 82 ? -2.418 -0.724 11.914 1 98.69 82 TYR B C 1
ATOM 2503 O O . TYR B 1 82 ? -2.029 -1.351 12.898 1 98.69 82 TYR B O 1
ATOM 2511 N N . GLY B 1 83 ? -1.703 0.263 11.359 1 98.69 83 GLY B N 1
ATOM 2512 C CA . GLY B 1 83 ? -0.425 0.694 11.906 1 98.69 83 GLY B CA 1
ATOM 2513 C C . GLY B 1 83 ? -0.523 1.205 13.328 1 98.69 83 GLY B C 1
ATOM 2514 O O . GLY B 1 83 ? 0.344 0.92 14.156 1 98.69 83 GLY B O 1
ATOM 2515 N N . THR B 1 84 ? -1.585 1.903 13.586 1 98.88 84 THR B N 1
ATOM 2516 C CA . THR B 1 84 ? -1.76 2.467 14.922 1 98.88 84 THR B CA 1
ATOM 2517 C C . THR B 1 84 ? -2.016 1.365 15.945 1 98.88 84 THR B C 1
ATOM 2519 O O . THR B 1 84 ? -1.527 1.435 17.078 1 98.88 84 THR B O 1
ATOM 2522 N N . SER B 1 85 ? -2.795 0.375 15.547 1 98.75 85 SER B N 1
ATOM 2523 C CA . SER B 1 85 ? -2.967 -0.806 16.391 1 98.75 85 SER B CA 1
ATOM 2524 C C . SER B 1 85 ? -1.629 -1.477 16.672 1 98.75 85 SER B C 1
ATOM 2526 O O . SER B 1 85 ? -1.32 -1.783 17.828 1 98.75 85 SER B O 1
ATOM 2528 N N . GLU B 1 86 ? -0.833 -1.689 15.641 1 98.5 86 GLU B N 1
ATOM 2529 C CA . GLU B 1 86 ? 0.481 -2.303 15.805 1 98.5 86 GLU B CA 1
ATOM 2530 C C . GLU B 1 86 ? 1.372 -1.464 16.719 1 98.5 86 GLU B C 1
ATOM 2532 O O . GLU B 1 86 ? 2.1 -2.006 17.547 1 98.5 86 GLU B O 1
ATOM 2537 N N . ALA B 1 87 ? 1.34 -0.163 16.531 1 98.62 87 ALA B N 1
ATOM 2538 C CA . ALA B 1 87 ? 2.152 0.743 17.344 1 98.62 87 ALA B CA 1
ATOM 2539 C C . ALA B 1 87 ? 1.815 0.611 18.812 1 98.62 87 ALA B C 1
ATOM 2541 O O . ALA B 1 87 ? 2.703 0.679 19.672 1 98.62 87 ALA B O 1
ATOM 2542 N N . SER B 1 88 ? 0.532 0.443 19.109 1 98.56 88 SER B N 1
ATOM 2543 C CA . SER B 1 88 ? 0.098 0.313 20.5 1 98.56 88 SER B CA 1
ATOM 2544 C C . SER B 1 88 ? 0.728 -0.906 21.172 1 98.56 88 SER B C 1
ATOM 2546 O O . SER B 1 88 ? 0.95 -0.913 22.375 1 98.56 88 SER B O 1
ATOM 2548 N N . LEU B 1 89 ? 1.032 -1.89 20.406 1 97.88 89 LEU B N 1
ATOM 2549 C CA . LEU B 1 89 ? 1.565 -3.143 20.922 1 97.88 89 LEU B CA 1
ATOM 2550 C C . LEU B 1 89 ? 3.09 -3.127 20.922 1 97.88 89 LEU B C 1
ATOM 2552 O O . LEU B 1 89 ? 3.723 -3.67 21.828 1 97.88 89 LEU B O 1
ATOM 2556 N N . ASN B 1 90 ? 3.701 -2.461 20 1 97.75 90 ASN B N 1
ATOM 2557 C CA . ASN B 1 90 ? 5.125 -2.629 19.75 1 97.75 90 ASN B CA 1
ATOM 2558 C C . ASN B 1 90 ? 5.938 -1.464 20.297 1 97.75 90 ASN B C 1
ATOM 2560 O O . ASN B 1 90 ? 7.164 -1.551 20.406 1 97.75 90 ASN B O 1
ATOM 2564 N N . ARG B 1 91 ? 5.297 -0.389 20.641 1 97.81 91 ARG B N 1
ATOM 2565 C CA . ARG B 1 91 ? 5.984 0.842 21.016 1 97.81 91 ARG B CA 1
ATOM 2566 C C . ARG B 1 91 ? 6.793 0.652 22.297 1 97.81 91 ARG B C 1
ATOM 2568 O O . ARG B 1 91 ? 6.387 -0.099 23.188 1 97.81 91 ARG B O 1
ATOM 2575 N N . SER B 1 92 ? 7.91 1.318 22.375 1 98.31 92 SER B N 1
ATOM 2576 C CA . SER B 1 92 ? 8.664 1.495 23.609 1 98.31 92 SER B CA 1
ATOM 2577 C C . SER B 1 92 ? 8.211 2.746 24.359 1 98.31 92 SER B C 1
ATOM 2579 O O . SER B 1 92 ? 7.477 3.568 23.812 1 98.31 92 SER B O 1
ATOM 2581 N N . GLU B 1 93 ? 8.68 2.828 25.547 1 98.06 93 GLU B N 1
ATOM 2582 C CA . GLU B 1 93 ? 8.367 4.02 26.328 1 98.06 93 GLU B CA 1
ATOM 2583 C C . GLU B 1 93 ? 8.953 5.273 25.688 1 98.06 93 GLU B C 1
ATOM 2585 O O . GLU B 1 93 ? 8.336 6.34 25.719 1 98.06 93 GLU B O 1
ATOM 2590 N N . GLU B 1 94 ? 10.141 5.121 25.125 1 98.44 94 GLU B N 1
ATOM 2591 C CA . GLU B 1 94 ? 10.773 6.242 24.438 1 98.44 94 GLU B CA 1
ATOM 2592 C C . GLU B 1 94 ? 9.953 6.691 23.234 1 98.44 94 GLU B C 1
ATOM 2594 O O . GLU B 1 94 ? 9.852 7.891 22.969 1 98.44 94 GLU B O 1
ATOM 2599 N N . GLU B 1 95 ? 9.383 5.762 22.609 1 98.5 95 GLU B N 1
ATOM 2600 C CA . GLU B 1 95 ? 8.578 6.082 21.422 1 98.5 95 GLU B CA 1
ATOM 2601 C C . GLU B 1 95 ? 7.246 6.715 21.828 1 98.5 95 GLU B C 1
ATOM 2603 O O . GLU B 1 95 ? 6.742 7.605 21.141 1 98.5 95 GLU B O 1
ATOM 2608 N N . VAL B 1 96 ? 6.656 6.27 22.922 1 98.62 96 VAL B N 1
ATOM 2609 C CA . VAL B 1 96 ? 5.449 6.902 23.438 1 98.62 96 VAL B CA 1
ATOM 2610 C C . VAL B 1 96 ? 5.73 8.367 23.766 1 98.62 96 VAL B C 1
ATOM 2612 O O . VAL B 1 96 ? 4.934 9.25 23.438 1 98.62 96 VAL B O 1
ATOM 2615 N N . GLU B 1 97 ? 6.848 8.57 24.359 1 98.69 97 GLU B N 1
ATOM 2616 C CA . GLU B 1 97 ? 7.23 9.938 24.703 1 98.69 97 GLU B CA 1
ATOM 2617 C C . GLU B 1 97 ? 7.426 10.781 23.438 1 98.69 97 GLU B C 1
ATOM 2619 O O . GLU B 1 97 ? 7.059 11.961 23.406 1 98.69 97 GLU B O 1
ATOM 2624 N N . ALA B 1 98 ? 8.039 10.227 22.422 1 98.75 98 ALA B N 1
ATOM 2625 C CA . ALA B 1 98 ? 8.211 10.93 21.156 1 98.75 98 ALA B CA 1
ATOM 2626 C C . ALA B 1 98 ? 6.867 11.312 20.547 1 98.75 98 ALA B C 1
ATOM 2628 O O . ALA B 1 98 ? 6.684 12.438 20.078 1 98.75 98 ALA B O 1
ATOM 2629 N N . ILE B 1 99 ? 5.918 10.422 20.609 1 98.81 99 ILE B N 1
ATOM 2630 C CA . ILE B 1 99 ? 4.578 10.672 20.094 1 98.81 99 ILE B CA 1
ATOM 2631 C C . ILE B 1 99 ? 3.912 11.781 20.891 1 98.81 99 ILE B C 1
ATOM 2633 O O . ILE B 1 99 ? 3.316 12.703 20.312 1 98.81 99 ILE B O 1
ATOM 2637 N N . ARG B 1 100 ? 4.02 11.688 22.172 1 98.69 100 ARG B N 1
ATOM 2638 C CA . ARG B 1 100 ? 3.463 12.711 23.062 1 98.69 100 ARG B CA 1
ATOM 2639 C C . ARG B 1 100 ? 4.031 14.086 22.734 1 98.69 100 ARG B C 1
ATOM 2641 O O . ARG B 1 100 ? 3.291 15.07 22.656 1 98.69 100 ARG B O 1
ATOM 2648 N N . THR B 1 101 ? 5.328 14.125 22.562 1 98.81 101 THR B N 1
ATOM 2649 C CA . THR B 1 101 ? 6.012 15.375 22.266 1 98.81 101 THR B CA 1
ATOM 2650 C C . THR B 1 101 ? 5.512 15.961 20.953 1 98.81 101 THR B C 1
ATOM 2652 O O . THR B 1 101 ? 5.266 17.172 20.844 1 98.81 101 THR B O 1
ATOM 2655 N N . LYS B 1 102 ? 5.332 15.133 19.953 1 98.69 102 LYS B N 1
ATOM 2656 C CA . LYS B 1 102 ? 4.855 15.617 18.656 1 98.69 102 LYS B CA 1
ATOM 2657 C C . LYS B 1 102 ? 3.406 16.094 18.734 1 98.69 102 LYS B C 1
ATOM 2659 O O . LYS B 1 102 ? 3.018 17.047 18.062 1 98.69 102 LYS B O 1
ATOM 2664 N N . ASN B 1 103 ? 2.578 15.414 19.594 1 98.5 103 ASN B N 1
ATOM 2665 C CA . ASN B 1 103 ? 1.212 15.883 19.797 1 98.5 103 ASN B CA 1
ATOM 2666 C C . ASN B 1 103 ? 1.182 17.25 20.469 1 98.5 103 ASN B C 1
ATOM 2668 O O . ASN B 1 103 ? 0.346 18.094 20.141 1 98.5 103 ASN B O 1
ATOM 2672 N N . SER B 1 104 ? 2.082 17.422 21.422 1 98.62 104 SER B N 1
ATOM 2673 C CA . SER B 1 104 ? 2.211 18.719 22.078 1 98.62 104 SER B CA 1
ATOM 2674 C C . SER B 1 104 ? 2.609 19.797 21.078 1 98.62 104 SER B C 1
ATOM 2676 O O . SER B 1 104 ? 2.111 20.922 21.141 1 98.62 104 SER B O 1
ATOM 2678 N N . THR B 1 105 ? 3.512 19.484 20.188 1 98.44 105 THR B N 1
ATOM 2679 C CA . THR B 1 105 ? 3.912 20.406 19.125 1 98.44 105 THR B CA 1
ATOM 2680 C C . THR B 1 105 ? 2.719 20.766 18.25 1 98.44 105 THR B C 1
ATOM 2682 O O . THR B 1 105 ? 2.559 21.922 17.844 1 98.44 105 THR B O 1
ATOM 2685 N N . TYR B 1 106 ? 1.882 19.797 17.938 1 98 106 TYR B N 1
ATOM 2686 C CA . TYR B 1 106 ? 0.677 20 17.141 1 98 106 TYR B CA 1
ATOM 2687 C C . TYR B 1 106 ? -0.283 20.953 17.859 1 98 106 TYR B C 1
ATOM 2689 O O . TYR B 1 106 ? -0.805 21.891 17.25 1 98 106 TYR B O 1
ATOM 2697 N N . GLU B 1 107 ? -0.458 20.719 19.141 1 98.19 107 GLU B N 1
ATOM 2698 C CA . GLU B 1 107 ? -1.318 21.562 19.953 1 98.19 107 GLU B CA 1
ATOM 2699 C C . GLU B 1 107 ? -0.823 23 19.969 1 98.19 107 GLU B C 1
ATOM 2701 O O . GLU B 1 107 ? -1.612 23.938 19.812 1 98.19 107 GLU B O 1
ATOM 2706 N N . LYS B 1 108 ? 0.475 23.203 20.094 1 98.25 108 LYS B N 1
ATOM 2707 C CA . LYS B 1 108 ? 1.071 24.531 20.109 1 98.25 108 LYS B CA 1
ATOM 2708 C C . LYS B 1 108 ? 0.911 25.219 18.75 1 98.25 108 LYS B C 1
ATOM 2710 O O . LYS B 1 108 ? 0.677 26.422 18.672 1 98.25 108 LYS B O 1
ATOM 2715 N N . ALA B 1 109 ? 1.065 24.453 17.703 1 97.19 109 ALA B N 1
ATOM 2716 C CA . ALA B 1 109 ? 0.908 24.984 16.344 1 97.19 109 ALA B CA 1
ATOM 2717 C C . ALA B 1 109 ? -0.517 25.484 16.125 1 97.19 109 ALA B C 1
ATOM 2719 O O . ALA B 1 109 ? -0.723 26.547 15.531 1 97.19 109 ALA B O 1
ATOM 2720 N N . ILE B 1 110 ? -1.47 24.703 16.641 1 96.69 110 ILE B N 1
ATOM 2721 C CA . ILE B 1 110 ? -2.873 25.062 16.469 1 96.69 110 ILE B CA 1
ATOM 2722 C C . ILE B 1 110 ? -3.156 26.375 17.203 1 96.69 110 ILE B C 1
ATOM 2724 O O . ILE B 1 110 ? -3.9 27.219 16.703 1 96.69 110 ILE B O 1
ATOM 2728 N N . ALA B 1 111 ? -2.553 26.578 18.328 1 96.25 111 ALA B N 1
ATOM 2729 C CA . ALA B 1 111 ? -2.762 27.781 19.125 1 96.25 111 ALA B CA 1
ATOM 2730 C C . ALA B 1 111 ? -2.281 29.031 18.406 1 96.25 111 ALA B C 1
ATOM 2732 O O . ALA B 1 111 ? -2.729 30.141 18.703 1 96.25 111 ALA B O 1
ATOM 2733 N N . GLN B 1 112 ? -1.429 28.844 17.438 1 94.81 112 GLN B N 1
ATOM 2734 C CA . GLN B 1 112 ? -0.861 29.969 16.703 1 94.81 112 GLN B CA 1
ATOM 2735 C C . GLN B 1 112 ? -1.523 30.125 15.336 1 94.81 112 GLN B C 1
ATOM 2737 O O . GLN B 1 112 ? -1.062 30.906 14.5 1 94.81 112 GLN B O 1
ATOM 2742 N N . TRP B 1 113 ? -2.531 29.375 15.148 1 91 113 TRP B N 1
ATOM 2743 C CA . TRP B 1 113 ? -3.193 29.344 13.852 1 91 113 TRP B CA 1
ATOM 2744 C C . TRP B 1 113 ? -3.785 30.703 13.5 1 91 113 TRP B C 1
ATOM 2746 O O . TRP B 1 113 ? -4.445 31.328 14.328 1 91 113 TRP B O 1
ATOM 2756 N N . LYS B 1 114 ? -3.457 31.109 12.32 1 87 114 LYS B N 1
ATOM 2757 C CA . LYS B 1 114 ? -4.098 32.25 11.68 1 87 114 LYS B CA 1
ATOM 2758 C C . LYS B 1 114 ? -4.523 31.906 10.25 1 87 114 LYS B C 1
ATOM 2760 O O . LYS B 1 114 ? -3.691 31.547 9.422 1 87 114 LYS B O 1
ATOM 2765 N N . ARG B 1 115 ? -5.789 32.062 9.938 1 79.12 115 ARG B N 1
ATOM 2766 C CA . ARG B 1 115 ? -6.348 31.656 8.656 1 79.12 115 ARG B CA 1
ATOM 2767 C C . ARG B 1 115 ? -5.656 32.406 7.508 1 79.12 115 ARG B C 1
ATOM 2769 O O . ARG B 1 115 ? -5.477 31.828 6.426 1 79.12 115 ARG B O 1
ATOM 2776 N N . SER B 1 116 ? -5.254 33.594 7.758 1 80.12 116 SER B N 1
ATOM 2777 C CA . SER B 1 116 ? -4.703 34.438 6.703 1 80.12 116 SER B CA 1
ATOM 2778 C C . SER B 1 116 ? -3.197 34.219 6.562 1 80.12 116 SER B C 1
ATOM 2780 O O . SER B 1 116 ? -2.564 34.812 5.684 1 80.12 116 SER B O 1
ATOM 2782 N N . ASP B 1 117 ? -2.715 33.312 7.414 1 83.44 117 ASP B N 1
ATOM 2783 C CA . ASP B 1 117 ? -1.267 33.156 7.43 1 83.44 117 ASP B CA 1
ATOM 2784 C C . ASP B 1 117 ? -0.886 31.734 6.992 1 83.44 117 ASP B C 1
ATOM 2786 O O . ASP B 1 117 ? -0.972 30.797 7.785 1 83.44 117 ASP B O 1
ATOM 2790 N N . ILE B 1 118 ? -0.352 31.625 5.871 1 79.31 118 ILE B N 1
ATOM 2791 C CA . ILE B 1 118 ? -0.029 30.328 5.266 1 79.31 118 ILE B CA 1
ATOM 2792 C C . ILE B 1 118 ? 1.06 29.641 6.078 1 79.31 118 ILE B C 1
ATOM 2794 O O . ILE B 1 118 ? 1.084 28.406 6.168 1 79.31 118 ILE B O 1
ATOM 2798 N N . THR B 1 119 ? 1.898 30.422 6.672 1 84.38 119 THR B N 1
ATOM 2799 C CA . THR B 1 119 ? 2.998 29.844 7.445 1 84.38 119 THR B CA 1
ATOM 2800 C C . THR B 1 119 ? 2.471 29.062 8.641 1 84.38 119 THR B C 1
ATOM 2802 O O . THR B 1 119 ? 3.002 28.016 8.984 1 84.38 119 THR B O 1
ATOM 2805 N N . THR B 1 120 ? 1.435 29.609 9.258 1 89.81 120 THR B N 1
ATOM 2806 C CA . THR B 1 120 ? 0.856 28.906 10.398 1 89.81 120 THR B CA 1
ATOM 2807 C C . THR B 1 120 ? 0.16 27.625 9.945 1 89.81 120 THR B C 1
ATOM 2809 O O . THR B 1 120 ? 0.192 26.609 10.641 1 89.81 120 THR B O 1
ATOM 2812 N N . ILE B 1 121 ? -0.371 27.625 8.797 1 86.12 121 ILE B N 1
ATOM 2813 C CA . ILE B 1 121 ? -1.045 26.453 8.242 1 86.12 121 ILE B CA 1
ATOM 2814 C C . ILE B 1 121 ? -0.021 25.359 7.941 1 86.12 121 ILE B C 1
ATOM 2816 O O . ILE B 1 121 ? -0.229 24.203 8.281 1 86.12 121 ILE B O 1
ATOM 2820 N N . GLN B 1 122 ? 1.056 25.781 7.395 1 83.81 122 GLN B N 1
ATOM 2821 C CA . GLN B 1 122 ? 2.125 24.844 7.074 1 83.81 122 GLN B CA 1
ATOM 2822 C C . GLN B 1 122 ? 2.701 24.203 8.344 1 83.81 122 GLN B C 1
ATOM 2824 O O . GLN B 1 122 ? 3.021 23.016 8.359 1 83.81 122 GLN B O 1
ATOM 2829 N N . THR B 1 123 ? 2.822 25.062 9.312 1 90.94 123 THR B N 1
ATOM 2830 C CA . THR B 1 123 ? 3.355 24.578 10.578 1 90.94 123 THR B CA 1
ATOM 2831 C C . THR B 1 123 ? 2.43 23.531 11.195 1 90.94 123 THR B C 1
ATOM 2833 O O . THR B 1 123 ? 2.891 22.516 11.703 1 90.94 123 THR B O 1
ATOM 2836 N N . ILE B 1 124 ? 1.172 23.75 11.109 1 93.88 124 ILE B N 1
ATOM 2837 C CA . ILE B 1 124 ? 0.184 22.828 11.656 1 93.88 124 ILE B CA 1
ATOM 2838 C C . ILE B 1 124 ? 0.205 21.531 10.859 1 93.88 124 ILE B C 1
ATOM 2840 O O . ILE B 1 124 ? 0.204 20.438 11.445 1 93.88 124 ILE B O 1
ATOM 2844 N N . GLN B 1 125 ? 0.214 21.656 9.609 1 88.81 125 GLN B N 1
ATOM 2845 C CA . GLN B 1 125 ? 0.255 20.484 8.75 1 88.81 125 GLN B CA 1
ATOM 2846 C C . GLN B 1 125 ? 1.483 19.625 9.047 1 88.81 125 GLN B C 1
ATOM 2848 O O . GLN B 1 125 ? 1.387 18.391 9.125 1 88.81 125 GLN B O 1
ATOM 2853 N N . LYS B 1 126 ? 2.619 20.266 9.156 1 88.75 126 LYS B N 1
ATOM 2854 C CA . LYS B 1 126 ? 3.867 19.562 9.445 1 88.75 126 LYS B CA 1
ATOM 2855 C C . LYS B 1 126 ? 3.801 18.859 10.797 1 88.75 126 LYS B C 1
ATOM 2857 O O . LYS B 1 126 ? 4.195 17.703 10.93 1 88.75 126 LYS B O 1
ATOM 2862 N N . ALA B 1 127 ? 3.297 19.547 11.75 1 94.69 127 ALA B N 1
ATOM 2863 C CA . ALA B 1 127 ? 3.176 18.984 13.086 1 94.69 127 ALA B CA 1
ATOM 2864 C C . ALA B 1 127 ? 2.24 17.766 13.086 1 94.69 127 ALA B C 1
ATOM 2866 O O . ALA B 1 127 ? 2.512 16.766 13.75 1 94.69 127 ALA B O 1
ATOM 2867 N N . ASN B 1 128 ? 1.159 17.906 12.383 1 94.69 128 ASN B N 1
ATOM 2868 C CA . ASN B 1 128 ? 0.237 16.781 12.234 1 94.69 128 ASN B CA 1
ATOM 2869 C C . ASN B 1 128 ? 0.929 15.57 11.625 1 94.69 128 ASN B C 1
ATOM 2871 O O . ASN B 1 128 ? 0.798 14.461 12.141 1 94.69 128 ASN B O 1
ATOM 2875 N N . GLN B 1 129 ? 1.639 15.805 10.625 1 91.62 129 GLN B N 1
ATOM 2876 C CA . GLN B 1 129 ? 2.338 14.719 9.938 1 91.62 129 GLN B CA 1
ATOM 2877 C C . GLN B 1 129 ? 3.373 14.07 10.852 1 91.62 129 GLN B C 1
ATOM 2879 O O . GLN B 1 129 ? 3.518 12.844 10.859 1 91.62 129 GLN B O 1
ATOM 2884 N N . GLU B 1 130 ? 4.07 14.82 11.531 1 94.88 130 GLU B N 1
ATOM 2885 C CA . GLU B 1 130 ? 5.109 14.305 12.414 1 94.88 130 GLU B CA 1
ATOM 2886 C C . GLU B 1 130 ? 4.512 13.438 13.516 1 94.88 130 GLU B C 1
ATOM 2888 O O . GLU B 1 130 ? 5.109 12.43 13.914 1 94.88 130 GLU B O 1
ATOM 2893 N N . PHE B 1 131 ? 3.32 13.844 14.016 1 98.19 131 PHE B N 1
ATOM 2894 C CA . PHE B 1 131 ? 2.611 13.008 14.984 1 98.19 131 PHE B CA 1
ATOM 2895 C C . PHE B 1 131 ? 2.316 11.633 14.398 1 98.19 131 PHE B C 1
ATOM 2897 O O . PHE B 1 131 ? 2.639 10.617 15.016 1 98.19 131 PHE B O 1
ATOM 2904 N N . HIS B 1 132 ? 1.805 11.555 13.234 1 97.06 132 HIS B N 1
ATOM 2905 C CA . HIS B 1 132 ? 1.472 10.297 12.578 1 97.06 132 HIS B CA 1
ATOM 2906 C C . HIS B 1 132 ? 2.727 9.484 12.273 1 97.06 132 HIS B C 1
ATOM 2908 O O . HIS B 1 132 ? 2.754 8.273 12.484 1 97.06 132 HIS B O 1
ATOM 2914 N N . ASP B 1 133 ? 3.756 10.211 11.828 1 95.75 133 ASP B N 1
ATOM 2915 C CA . ASP B 1 133 ? 5.008 9.539 11.484 1 95.75 133 ASP B CA 1
ATOM 2916 C C . ASP B 1 133 ? 5.586 8.812 12.695 1 95.75 133 ASP B C 1
ATOM 2918 O O . ASP B 1 133 ? 6.066 7.684 12.578 1 95.75 133 ASP B O 1
ATOM 2922 N N . GLU B 1 134 ? 5.566 9.492 13.773 1 98.19 134 GLU B N 1
ATOM 2923 C CA . GLU B 1 134 ? 6.109 8.867 14.977 1 98.19 134 GLU B CA 1
ATOM 2924 C C . GLU B 1 134 ? 5.324 7.617 15.359 1 98.19 134 GLU B C 1
ATOM 2926 O O . GLU B 1 134 ? 5.898 6.645 15.852 1 98.19 134 GLU B O 1
ATOM 2931 N N . ILE B 1 135 ? 4.043 7.672 15.195 1 98.75 135 ILE B N 1
ATOM 2932 C CA . ILE B 1 135 ? 3.221 6.492 15.445 1 98.75 135 ILE B CA 1
ATOM 2933 C C . ILE B 1 135 ? 3.658 5.352 14.531 1 98.75 135 ILE B C 1
ATOM 2935 O O . ILE B 1 135 ? 3.867 4.227 14.992 1 98.75 135 ILE B O 1
ATOM 2939 N N . PHE B 1 136 ? 3.85 5.609 13.297 1 97.94 136 PHE B N 1
ATOM 2940 C CA . PHE B 1 136 ? 4.133 4.555 12.336 1 97.94 136 PHE B CA 1
ATOM 2941 C C . PHE B 1 136 ? 5.555 4.031 12.508 1 97.94 136 PHE B C 1
ATOM 2943 O O . PHE B 1 136 ? 5.816 2.848 12.273 1 97.94 136 PHE B O 1
ATOM 2950 N N . LYS B 1 137 ? 6.445 4.914 12.953 1 97.38 137 LYS B N 1
ATOM 2951 C CA . LYS B 1 137 ? 7.781 4.449 13.32 1 97.38 137 LYS B CA 1
ATOM 2952 C C . LYS B 1 137 ? 7.711 3.406 14.438 1 97.38 137 LYS B C 1
ATOM 2954 O O . LYS B 1 137 ? 8.461 2.43 14.43 1 97.38 137 LYS B O 1
ATOM 2959 N N . ALA B 1 138 ? 6.805 3.6 15.297 1 98.31 138 ALA B N 1
ATOM 2960 C CA . ALA B 1 138 ? 6.688 2.74 16.469 1 98.31 138 ALA B CA 1
ATOM 2961 C C . ALA B 1 138 ? 6.145 1.365 16.094 1 98.31 138 ALA B C 1
ATOM 2963 O O . ALA B 1 138 ? 6.199 0.427 16.891 1 98.31 138 ALA B O 1
ATOM 2964 N N . THR B 1 139 ? 5.605 1.221 14.914 1 98.12 139 THR B N 1
ATOM 2965 C CA . THR B 1 139 ? 5.121 -0.073 14.453 1 98.12 139 THR B CA 1
ATOM 2966 C C . THR B 1 139 ? 6.277 -1.04 14.227 1 98.12 139 THR B C 1
ATOM 2968 O O . THR B 1 139 ? 6.09 -2.258 14.242 1 98.12 139 THR B O 1
ATOM 2971 N N . LYS B 1 140 ? 7.465 -0.464 13.867 1 96.81 140 LYS B N 1
ATOM 2972 C CA . LYS B 1 140 ? 8.648 -1.229 13.484 1 96.81 140 LYS B CA 1
ATOM 2973 C C . LYS B 1 140 ? 8.383 -2.053 12.227 1 96.81 140 LYS B C 1
ATOM 2975 O O . LYS B 1 140 ? 8.945 -3.135 12.055 1 96.81 140 LYS B O 1
ATOM 2980 N N . ASN B 1 141 ? 7.477 -1.618 11.469 1 96 141 ASN B N 1
ATOM 2981 C CA . ASN B 1 141 ? 7.066 -2.256 10.227 1 96 141 ASN B CA 1
ATOM 2982 C C . ASN B 1 141 ? 7.371 -1.376 9.016 1 96 141 ASN B C 1
ATOM 2984 O O . ASN B 1 141 ? 6.52 -0.6 8.578 1 96 141 ASN B O 1
ATOM 2988 N N . THR B 1 142 ? 8.492 -1.56 8.445 1 91.06 142 THR B N 1
ATOM 2989 C CA . THR B 1 142 ? 8.961 -0.696 7.363 1 91.06 142 THR B CA 1
ATOM 2990 C C . THR B 1 142 ? 8.141 -0.919 6.098 1 91.06 142 THR B C 1
ATOM 2992 O O . THR B 1 142 ? 7.98 -0.006 5.285 1 91.06 142 THR B O 1
ATOM 2995 N N . HIS B 1 143 ? 7.602 -2.123 5.934 1 89.44 143 HIS B N 1
ATOM 2996 C CA . HIS B 1 143 ? 6.746 -2.402 4.789 1 89.44 143 HIS B CA 1
ATOM 2997 C C . HIS B 1 143 ? 5.449 -1.6 4.859 1 89.44 143 HIS B C 1
ATOM 2999 O O . HIS B 1 143 ? 5.008 -1.035 3.857 1 89.44 143 HIS B O 1
ATOM 3005 N N . LEU B 1 144 ? 4.902 -1.533 6.035 1 95.56 144 LEU B N 1
ATOM 3006 C CA . LEU B 1 144 ? 3.695 -0.743 6.254 1 95.56 144 LEU B CA 1
ATOM 3007 C C . LEU B 1 144 ? 3.965 0.738 6.008 1 95.56 144 LEU B C 1
ATOM 3009 O O . LEU B 1 144 ? 3.184 1.411 5.332 1 95.56 144 LEU B O 1
ATOM 3013 N N . GLN B 1 145 ? 5.07 1.208 6.59 1 93 145 GLN B N 1
ATOM 3014 C CA . GLN B 1 145 ? 5.43 2.613 6.441 1 93 145 GLN B CA 1
ATOM 3015 C C . GLN B 1 145 ? 5.574 2.99 4.969 1 93 145 GLN B C 1
ATOM 3017 O O . GLN B 1 145 ? 5.133 4.062 4.551 1 93 145 GLN B O 1
ATOM 3022 N N . SER B 1 146 ? 6.086 2.1 4.215 1 87 146 SER B N 1
ATOM 3023 C CA . SER B 1 146 ? 6.262 2.332 2.783 1 87 146 SER B CA 1
ATOM 3024 C C . SER B 1 146 ? 4.922 2.438 2.068 1 87 146 SER B C 1
ATOM 3026 O O . SER B 1 146 ? 4.742 3.285 1.191 1 87 146 SER B O 1
ATOM 3028 N N . LEU B 1 147 ? 3.982 1.638 2.4 1 90.12 147 LEU B N 1
ATOM 3029 C CA . LEU B 1 147 ? 2.658 1.676 1.789 1 90.12 147 LEU B CA 1
ATOM 3030 C C . LEU B 1 147 ? 1.925 2.959 2.162 1 90.12 147 LEU B C 1
ATOM 3032 O O . LEU B 1 147 ? 1.307 3.596 1.308 1 90.12 147 LEU B O 1
ATOM 3036 N N . ILE B 1 148 ? 2.018 3.303 3.453 1 92.12 148 ILE B N 1
ATOM 3037 C CA . ILE B 1 148 ? 1.346 4.512 3.922 1 92.12 148 ILE B CA 1
ATOM 3038 C C . ILE B 1 148 ? 1.876 5.727 3.164 1 92.12 148 ILE B C 1
ATOM 3040 O O . ILE B 1 148 ? 1.104 6.598 2.764 1 92.12 148 ILE B O 1
ATOM 3044 N N . SER B 1 149 ? 3.158 5.766 2.932 1 84.38 149 SER B N 1
ATOM 3045 C CA . SER B 1 149 ? 3.773 6.891 2.23 1 84.38 149 SER B CA 1
ATOM 3046 C C . SER B 1 149 ? 3.246 7.008 0.805 1 84.38 149 SER B C 1
ATOM 3048 O O . SER B 1 149 ? 3.289 8.086 0.209 1 84.38 149 SER B O 1
ATOM 3050 N N . LYS B 1 150 ? 2.652 5.961 0.282 1 79.69 150 LYS B N 1
ATOM 3051 C CA . LYS B 1 150 ? 2.146 5.961 -1.087 1 79.69 150 LYS B CA 1
ATOM 3052 C C . LYS B 1 150 ? 0.706 6.465 -1.14 1 79.69 150 LYS B C 1
ATOM 3054 O O . LYS B 1 150 ? 0.256 6.965 -2.172 1 79.69 150 LYS B O 1
ATOM 3059 N N . VAL B 1 151 ? 0.038 6.309 -0.069 1 84.44 151 VAL B N 1
ATOM 3060 C CA . VAL B 1 151 ? -1.376 6.668 -0.1 1 84.44 151 VAL B CA 1
ATOM 3061 C C . VAL B 1 151 ? -1.569 8.062 0.484 1 84.44 151 VAL B C 1
ATOM 3063 O O . VAL B 1 151 ? -2.57 8.727 0.203 1 84.44 151 VAL B O 1
ATOM 3066 N N . VAL B 1 152 ? -0.685 8.367 1.354 1 77.38 152 VAL B N 1
ATOM 3067 C CA . VAL B 1 152 ? -0.761 9.727 1.888 1 77.38 152 VAL B CA 1
ATOM 3068 C C . VAL B 1 152 ? -0.292 10.719 0.832 1 77.38 152 VAL B C 1
ATOM 3070 O O . VAL B 1 152 ? 0.91 10.938 0.665 1 77.38 152 VAL B O 1
ATOM 3073 N N . VAL B 1 153 ? -1.362 11.039 0.001 1 64.94 153 VAL B N 1
ATOM 3074 C CA . VAL B 1 153 ? -1.136 11.984 -1.088 1 64.94 153 VAL B CA 1
ATOM 3075 C C . VAL B 1 153 ? -1.045 13.406 -0.532 1 64.94 153 VAL B C 1
ATOM 3077 O O . VAL B 1 153 ? -2.055 13.984 -0.128 1 64.94 153 VAL B O 1
ATOM 3080 N N . LEU B 1 154 ? 0.023 13.875 -0.521 1 60.56 154 LEU B N 1
ATOM 3081 C CA . LEU B 1 154 ? 0.377 15.086 0.207 1 60.56 154 LEU B CA 1
ATOM 3082 C C . LEU B 1 154 ? -0.454 16.266 -0.274 1 60.56 154 LEU B C 1
ATOM 3084 O O . LEU B 1 154 ? -1 17.016 0.537 1 60.56 154 LEU B O 1
ATOM 3088 N N . PRO B 1 155 ? -0.681 16.297 -1.506 1 61.47 155 PRO B N 1
ATOM 3089 C CA . PRO B 1 155 ? -1.441 17.484 -1.91 1 61.47 155 PRO B CA 1
ATOM 3090 C C . PRO B 1 155 ? -2.875 17.469 -1.383 1 61.47 155 PRO B C 1
ATOM 3092 O O . PRO B 1 155 ? -3.416 18.531 -1.036 1 61.47 155 PRO B O 1
ATOM 3095 N N . LEU B 1 156 ? -3.346 16.328 -1.301 1 68.12 156 LEU B N 1
ATOM 3096 C CA . LEU B 1 156 ? -4.715 16.234 -0.811 1 68.12 156 LEU B CA 1
ATOM 3097 C C . LEU B 1 156 ? -4.777 16.531 0.684 1 68.12 156 LEU B C 1
ATOM 3099 O O . LEU B 1 156 ? -5.656 17.266 1.14 1 68.12 156 LEU B O 1
ATOM 3103 N N . VAL B 1 157 ? -3.855 15.992 1.328 1 66.88 157 VAL B N 1
ATOM 3104 C CA . VAL B 1 157 ? -3.793 16.203 2.77 1 66.88 157 VAL B CA 1
ATOM 3105 C C . VAL B 1 157 ? -3.516 17.688 3.057 1 66.88 157 VAL B C 1
ATOM 3107 O O . VAL B 1 157 ? -4.188 18.297 3.889 1 66.88 157 VAL B O 1
ATOM 3110 N N . PHE B 1 158 ? -2.594 18.188 2.35 1 64.19 158 PHE B N 1
ATOM 3111 C CA . PHE B 1 158 ? -2.219 19.578 2.562 1 64.19 158 PHE B CA 1
ATOM 3112 C C . PHE B 1 158 ? -3.383 20.516 2.238 1 64.19 158 PHE B C 1
ATOM 3114 O O . PHE B 1 158 ? -3.648 21.453 2.977 1 64.19 158 PHE B O 1
ATOM 3121 N N . ARG B 1 159 ? -3.959 20.25 1.269 1 69.56 159 ARG B N 1
ATOM 3122 C CA . ARG B 1 159 ? -5.082 21.094 0.863 1 69.56 159 ARG B CA 1
ATOM 3123 C C . ARG B 1 159 ? -6.184 21.078 1.914 1 69.56 159 ARG B C 1
ATOM 3125 O O . ARG B 1 159 ? -6.832 22.109 2.154 1 69.56 159 ARG B O 1
ATOM 3132 N N . SER B 1 160 ? -6.277 20.031 2.525 1 76.75 160 SER B N 1
ATOM 3133 C CA . SER B 1 160 ? -7.309 19.938 3.555 1 76.75 160 SER B CA 1
ATOM 3134 C C . SER B 1 160 ? -7.027 20.891 4.707 1 76.75 160 SER B C 1
ATOM 3136 O O . SER B 1 160 ? -7.945 21.531 5.23 1 76.75 160 SER B O 1
ATOM 3138 N N . PHE B 1 161 ? -5.766 21.047 5.062 1 78.81 161 PHE B N 1
ATOM 3139 C CA . PHE B 1 161 ? -5.402 21.891 6.195 1 78.81 161 PHE B CA 1
ATOM 3140 C C . PHE B 1 161 ? -5.648 23.359 5.875 1 78.81 161 PHE B C 1
ATOM 3142 O O . PHE B 1 161 ? -5.926 24.156 6.77 1 78.81 161 PHE B O 1
ATOM 3149 N N . TYR B 1 162 ? -5.59 23.594 4.641 1 75.31 162 TYR B N 1
ATOM 3150 C CA . TYR B 1 162 ? -5.891 24.953 4.211 1 75.31 162 TYR B CA 1
ATOM 3151 C C . TYR B 1 162 ? -7.359 25.281 4.426 1 75.31 162 TYR B C 1
ATOM 3153 O O . TYR B 1 162 ? -7.715 26.438 4.656 1 75.31 162 TYR B O 1
ATOM 3161 N N . TRP B 1 163 ? -8.141 24.344 4.438 1 79.19 163 TRP B N 1
ATOM 3162 C CA . TRP B 1 163 ? -9.578 24.562 4.5 1 79.19 163 TRP B CA 1
ATOM 3163 C C . TRP B 1 163 ? -10.094 24.406 5.926 1 79.19 163 TRP B C 1
ATOM 3165 O O . TRP B 1 163 ? -11.211 24.828 6.238 1 79.19 163 TRP B O 1
ATOM 3175 N N . TYR B 1 164 ? -9.312 23.891 6.754 1 87.88 164 TYR B N 1
ATOM 3176 C CA . TYR B 1 164 ? -9.781 23.609 8.102 1 87.88 164 TYR B CA 1
ATOM 3177 C C . TYR B 1 164 ? -10.047 24.906 8.867 1 87.88 164 TYR B C 1
ATOM 3179 O O . TYR B 1 164 ? -9.297 25.875 8.75 1 87.88 164 TYR B O 1
ATOM 3187 N N . ASN B 1 165 ? -11.109 24.922 9.547 1 88.88 165 ASN B N 1
ATOM 3188 C CA . ASN B 1 165 ? -11.328 25.984 10.531 1 88.88 165 ASN B CA 1
ATOM 3189 C C . ASN B 1 165 ? -10.844 25.578 11.914 1 88.88 165 ASN B C 1
ATOM 3191 O O . ASN B 1 165 ? -10.352 24.469 12.102 1 88.88 165 ASN B O 1
ATOM 3195 N N . GLU B 1 166 ? -10.977 26.469 12.812 1 91.31 166 GLU B N 1
ATOM 3196 C CA . GLU B 1 166 ? -10.469 26.25 14.156 1 91.31 166 GLU B CA 1
ATOM 3197 C C . GLU B 1 166 ? -11.148 25.047 14.812 1 91.31 166 GLU B C 1
ATOM 3199 O O . GLU B 1 166 ? -10.492 24.25 15.492 1 91.31 166 GLU B O 1
ATOM 3204 N N . HIS B 1 167 ? -12.375 24.922 14.609 1 93.19 167 HIS B N 1
ATOM 3205 C CA . HIS B 1 167 ? -13.133 23.828 15.195 1 93.19 167 HIS B CA 1
ATOM 3206 C C . HIS B 1 167 ? -12.641 22.484 14.68 1 93.19 167 HIS B C 1
ATOM 3208 O O . HIS B 1 167 ? -12.492 21.531 15.453 1 93.19 167 HIS B O 1
ATOM 3214 N N . GLN B 1 168 ? -12.398 22.438 13.453 1 93.62 168 GLN B N 1
ATOM 3215 C CA . GLN B 1 168 ? -11.922 21.203 12.844 1 93.62 168 GLN B CA 1
ATOM 3216 C C . GLN B 1 168 ? -10.523 20.859 13.328 1 93.62 168 GLN B C 1
ATOM 3218 O O . GLN B 1 168 ? -10.203 19.672 13.523 1 93.62 168 GLN B O 1
ATOM 3223 N N . LEU B 1 169 ? -9.727 21.859 13.516 1 95.44 169 LEU B N 1
ATOM 3224 C CA . LEU B 1 169 ? -8.375 21.641 14.031 1 95.44 169 LEU B CA 1
ATOM 3225 C C . LEU B 1 169 ? -8.422 21.125 15.469 1 95.44 169 LEU B C 1
ATOM 3227 O O . LEU B 1 169 ? -7.699 20.203 15.828 1 95.44 169 LEU B O 1
ATOM 3231 N N . ILE B 1 170 ? -9.289 21.703 16.25 1 96.31 170 ILE B N 1
ATOM 3232 C CA . ILE B 1 170 ? -9.422 21.297 17.656 1 96.31 170 ILE B CA 1
ATOM 3233 C C . ILE B 1 170 ? -9.977 19.875 17.734 1 96.31 170 ILE B C 1
ATOM 3235 O O . ILE B 1 170 ? -9.516 19.078 18.547 1 96.31 170 ILE B O 1
ATOM 3239 N N . ARG B 1 171 ? -10.945 19.578 16.922 1 96.5 171 ARG B N 1
ATOM 3240 C CA . ARG B 1 171 ? -11.469 18.219 16.859 1 96.5 171 ARG B CA 1
ATOM 3241 C C . ARG B 1 171 ? -10.359 17.219 16.531 1 96.5 171 ARG B C 1
ATOM 3243 O O . ARG B 1 171 ? -10.273 16.156 17.141 1 96.5 171 ARG B O 1
ATOM 3250 N N . SER B 1 172 ? -9.57 17.562 15.547 1 96.69 172 SER B N 1
ATOM 3251 C CA . SER B 1 172 ? -8.445 16.703 15.188 1 96.69 172 SER B CA 1
ATOM 3252 C C . SER B 1 172 ? -7.504 16.5 16.375 1 96.69 172 SER B C 1
ATOM 3254 O O . SER B 1 172 ? -7.066 15.375 16.625 1 96.69 172 SER B O 1
ATOM 3256 N N . LEU B 1 173 ? -7.234 17.547 17.094 1 97.94 173 LEU B N 1
ATOM 3257 C CA . LEU B 1 173 ? -6.363 17.484 18.266 1 97.94 173 LEU B CA 1
ATOM 3258 C C . LEU B 1 173 ? -6.949 16.547 19.312 1 97.94 173 LEU B C 1
ATOM 3260 O O . LEU B 1 173 ? -6.227 15.758 19.938 1 97.94 173 LEU B O 1
ATOM 3264 N N . GLU B 1 174 ? -8.211 16.641 19.516 1 98.25 174 GLU B N 1
ATOM 3265 C CA . GLU B 1 174 ? -8.867 15.797 20.516 1 98.25 174 GLU B CA 1
ATOM 3266 C C . GLU B 1 174 ? -8.789 14.328 20.125 1 98.25 174 GLU B C 1
ATOM 3268 O O . GLU B 1 174 ? -8.586 13.461 20.984 1 98.25 174 GLU B O 1
ATOM 3273 N N . VAL B 1 175 ? -8.945 14.039 18.922 1 98.44 175 VAL B N 1
ATOM 3274 C CA . VAL B 1 175 ? -8.828 12.656 18.469 1 98.44 175 VAL B CA 1
ATOM 3275 C C . VAL B 1 175 ? -7.387 12.188 18.609 1 98.44 175 VAL B C 1
ATOM 3277 O O . VAL B 1 175 ? -7.133 11.039 19 1 98.44 175 VAL B O 1
ATOM 3280 N N . HIS B 1 176 ? -6.391 13.078 18.266 1 98.62 176 HIS B N 1
ATOM 3281 C CA . HIS B 1 176 ? -4.992 12.742 18.5 1 98.62 176 HIS B CA 1
ATOM 3282 C C . HIS B 1 176 ? -4.762 12.305 19.938 1 98.62 176 HIS B C 1
ATOM 3284 O O . HIS B 1 176 ? -4.078 11.305 20.188 1 98.62 176 HIS B O 1
ATOM 3290 N N . LYS B 1 177 ? -5.332 13.047 20.797 1 98.69 177 LYS B N 1
ATOM 3291 C CA . LYS B 1 177 ? -5.18 12.719 22.219 1 98.69 177 LYS B CA 1
ATOM 3292 C C . LYS B 1 177 ? -5.777 11.352 22.531 1 98.69 177 LYS B C 1
ATOM 3294 O O . LYS B 1 177 ? -5.211 10.586 23.312 1 98.69 177 LYS B O 1
ATOM 3299 N N . THR B 1 178 ? -6.914 11.031 21.938 1 98.81 178 THR B N 1
ATOM 3300 C CA . THR B 1 178 ? -7.543 9.727 22.094 1 98.81 178 THR B CA 1
ATOM 3301 C C . THR B 1 178 ? -6.637 8.617 21.578 1 98.81 178 THR B C 1
ATOM 3303 O O . THR B 1 178 ? -6.457 7.59 22.234 1 98.81 178 THR B O 1
ATOM 3306 N N . ILE B 1 179 ? -6.047 8.828 20.453 1 98.88 179 ILE B N 1
ATOM 3307 C CA . ILE B 1 179 ? -5.137 7.867 19.844 1 98.88 179 ILE B CA 1
ATOM 3308 C C . ILE B 1 179 ? -3.93 7.645 20.75 1 98.88 179 ILE B C 1
ATOM 3310 O O . ILE B 1 179 ? -3.555 6.504 21.031 1 98.88 179 ILE B O 1
ATOM 3314 N N . LEU B 1 180 ? -3.359 8.781 21.188 1 98.81 180 LEU B N 1
ATOM 3315 C CA . LEU B 1 180 ? -2.193 8.711 22.062 1 98.81 180 LEU B CA 1
ATOM 3316 C C . LEU B 1 180 ? -2.516 7.941 23.328 1 98.81 180 LEU B C 1
ATOM 3318 O O . LEU B 1 180 ? -1.743 7.074 23.75 1 98.81 180 LEU B O 1
ATOM 3322 N N . LYS B 1 181 ? -3.627 8.211 23.891 1 98.81 181 LYS B N 1
ATOM 3323 C CA . LYS B 1 181 ? -4.039 7.527 25.125 1 98.81 181 LYS B CA 1
ATOM 3324 C C . LYS B 1 181 ? -4.188 6.027 24.875 1 98.81 181 LYS B C 1
ATOM 3326 O O . LYS B 1 181 ? -3.748 5.219 25.703 1 98.81 181 LYS B O 1
ATOM 3331 N N . ALA B 1 182 ? -4.824 5.648 23.828 1 98.88 182 ALA B N 1
ATOM 3332 C CA . ALA B 1 182 ? -4.992 4.242 23.484 1 98.88 182 ALA B CA 1
ATOM 3333 C C . ALA B 1 182 ? -3.641 3.555 23.297 1 98.88 182 ALA B C 1
ATOM 3335 O O . ALA B 1 182 ? -3.461 2.406 23.719 1 98.88 182 ALA B O 1
ATOM 3336 N N . ILE B 1 183 ? -2.658 4.258 22.688 1 98.88 183 ILE B N 1
ATOM 3337 C CA . ILE B 1 183 ? -1.317 3.721 22.484 1 98.88 183 ILE B CA 1
ATOM 3338 C C . ILE B 1 183 ? -0.615 3.568 23.828 1 98.88 183 ILE B C 1
ATOM 3340 O O . ILE B 1 183 ? -0.016 2.527 24.109 1 98.88 183 ILE B O 1
ATOM 3344 N N . GLU B 1 184 ? -0.739 4.582 24.641 1 98.44 184 GLU B N 1
ATOM 3345 C CA . GLU B 1 184 ? -0.137 4.559 25.969 1 98.44 184 GLU B CA 1
ATOM 3346 C C . GLU B 1 184 ? -0.657 3.383 26.797 1 98.44 184 GLU B C 1
ATOM 3348 O O . GLU B 1 184 ? 0.109 2.729 27.516 1 98.44 184 GLU B O 1
ATOM 3353 N N . ASN B 1 185 ? -1.912 3.088 26.609 1 98.38 185 ASN B N 1
ATOM 3354 C CA . ASN B 1 185 ? -2.572 2.047 27.391 1 98.38 185 ASN B CA 1
ATOM 3355 C C . ASN B 1 185 ? -2.428 0.677 26.734 1 98.38 185 ASN B C 1
ATOM 3357 O O . ASN B 1 185 ? -2.951 -0.317 27.234 1 98.38 185 ASN B O 1
ATOM 3361 N N . GLN B 1 186 ? -1.86 0.614 25.625 1 98.44 186 GLN B N 1
ATOM 3362 C CA . GLN B 1 186 ? -1.717 -0.624 24.875 1 98.44 186 GLN B CA 1
ATOM 3363 C C . GLN B 1 186 ? -3.076 -1.252 24.578 1 98.44 186 GLN B C 1
ATOM 3365 O O . GLN B 1 186 ? -3.291 -2.436 24.859 1 98.44 186 GLN B O 1
ATOM 3370 N N . GLU B 1 187 ? -3.953 -0.457 24.078 1 98.62 187 GLU B N 1
ATOM 3371 C CA . GLU B 1 187 ? -5.289 -0.856 23.641 1 98.62 187 GLU B CA 1
ATOM 3372 C C . GLU B 1 187 ? -5.398 -0.847 22.125 1 98.62 187 GLU B C 1
ATOM 3374 O O . GLU B 1 187 ? -5.914 0.108 21.531 1 98.62 187 GLU B O 1
ATOM 3379 N N . PRO B 1 188 ? -5.012 -1.889 21.5 1 98.56 188 PRO B N 1
ATOM 3380 C CA . PRO B 1 188 ? -4.883 -1.89 20.031 1 98.56 188 PRO B CA 1
ATOM 3381 C C . PRO B 1 188 ? -6.215 -1.664 19.328 1 98.56 188 PRO B C 1
ATOM 3383 O O . PRO B 1 188 ? -6.27 -0.965 18.312 1 98.56 188 PRO B O 1
ATOM 3386 N N . ASP B 1 189 ? -7.297 -2.211 19.844 1 98.5 189 ASP B N 1
ATOM 3387 C CA . ASP B 1 189 ? -8.586 -2.037 19.188 1 98.5 189 ASP B CA 1
ATOM 3388 C C . ASP B 1 189 ? -9.055 -0.584 19.266 1 98.5 189 ASP B C 1
ATOM 3390 O O . ASP B 1 189 ? -9.539 -0.03 18.266 1 98.5 189 ASP B O 1
ATOM 3394 N N . ARG B 1 190 ? -8.898 -0.029 20.375 1 98.69 190 ARG B N 1
ATOM 3395 C CA . ARG B 1 190 ? -9.273 1.369 20.562 1 98.69 190 ARG B CA 1
ATOM 3396 C C . ARG B 1 190 ? -8.422 2.283 19.688 1 98.69 190 ARG B C 1
ATOM 3398 O O . ARG B 1 190 ? -8.93 3.23 19.078 1 98.69 190 ARG B O 1
ATOM 3405 N N . ALA B 1 191 ? -7.086 2.02 19.641 1 98.88 191 ALA B N 1
ATOM 3406 C CA . ALA B 1 191 ? -6.176 2.805 18.812 1 98.88 191 ALA B CA 1
ATOM 3407 C C . ALA B 1 191 ? -6.566 2.727 17.344 1 98.88 191 ALA B C 1
ATOM 3409 O O . ALA B 1 191 ? -6.594 3.744 16.641 1 98.88 191 ALA B O 1
ATOM 3410 N N . LYS B 1 192 ? -6.918 1.536 16.938 1 98.81 192 LYS B N 1
ATOM 3411 C CA . LYS B 1 192 ? -7.332 1.294 15.562 1 98.81 192 LYS B CA 1
ATOM 3412 C C . LYS B 1 192 ? -8.578 2.105 15.211 1 98.81 192 LYS B C 1
ATOM 3414 O O . LYS B 1 192 ? -8.586 2.842 14.227 1 98.81 192 LYS B O 1
ATOM 3419 N N . ILE B 1 193 ? -9.547 2.033 16.031 1 98.62 193 ILE B N 1
ATOM 3420 C CA . ILE B 1 193 ? -10.836 2.664 15.766 1 98.62 193 ILE B CA 1
ATOM 3421 C C . ILE B 1 193 ? -10.68 4.184 15.789 1 98.62 193 ILE B C 1
ATOM 3423 O O . ILE B 1 193 ? -11.25 4.883 14.945 1 98.62 193 ILE B O 1
ATOM 3427 N N . ALA B 1 194 ? -9.938 4.676 16.719 1 98.75 194 ALA B N 1
ATOM 3428 C CA . ALA B 1 194 ? -9.727 6.117 16.828 1 98.75 194 ALA B CA 1
ATOM 3429 C C . ALA B 1 194 ? -9.031 6.672 15.586 1 98.75 194 ALA B C 1
ATOM 3431 O O . ALA B 1 194 ? -9.445 7.699 15.047 1 98.75 194 ALA B O 1
ATOM 3432 N N . MET B 1 195 ? -8.023 6.008 15.117 1 98.75 195 MET B N 1
ATOM 3433 C CA . MET B 1 195 ? -7.316 6.457 13.922 1 98.75 195 MET B CA 1
ATOM 3434 C C . MET B 1 195 ? -8.211 6.355 12.688 1 98.75 195 MET B C 1
ATOM 3436 O O . MET B 1 195 ? -8.203 7.246 11.836 1 98.75 195 MET B O 1
ATOM 3440 N N . GLN B 1 196 ? -8.891 5.262 12.594 1 98.5 196 GLN B N 1
ATOM 3441 C CA . GLN B 1 196 ? -9.805 5.078 11.469 1 98.5 196 GLN B CA 1
ATOM 3442 C C . GLN B 1 196 ? -10.805 6.227 11.383 1 98.5 196 GLN B C 1
ATOM 3444 O O . GLN B 1 196 ? -10.977 6.832 10.32 1 98.5 196 GLN B O 1
ATOM 3449 N N . GLU B 1 197 ? -11.414 6.52 12.477 1 97.69 197 GLU B N 1
ATOM 3450 C CA . GLU B 1 197 ? -12.391 7.605 12.523 1 97.69 197 GLU B CA 1
ATOM 3451 C C . GLU B 1 197 ? -11.734 8.953 12.227 1 97.69 197 GLU B C 1
ATOM 3453 O O . GLU B 1 197 ? -12.312 9.789 11.531 1 97.69 197 GLU B O 1
ATOM 3458 N N . HIS B 1 198 ? -10.562 9.156 12.758 1 97.38 198 HIS B N 1
ATOM 3459 C CA . HIS B 1 198 ? -9.805 10.375 12.508 1 97.38 198 HIS B CA 1
ATOM 3460 C C . HIS B 1 198 ? -9.602 10.602 11.016 1 97.38 198 HIS B C 1
ATOM 3462 O O . HIS B 1 198 ? -9.805 11.711 10.523 1 97.38 198 HIS B O 1
ATOM 3468 N N . ILE B 1 199 ? -9.273 9.594 10.258 1 96.25 199 ILE B N 1
ATOM 3469 C CA . ILE B 1 199 ? -9.016 9.688 8.828 1 96.25 199 ILE B CA 1
ATOM 3470 C C . ILE B 1 199 ? -10.336 9.898 8.086 1 96.25 199 ILE B C 1
ATOM 3472 O O . ILE B 1 199 ? -10.398 10.688 7.141 1 96.25 199 ILE B O 1
ATOM 3476 N N . TYR B 1 200 ? -11.398 9.227 8.547 1 96.19 200 TYR B N 1
ATOM 3477 C CA . TYR B 1 200 ? -12.695 9.391 7.898 1 96.19 200 TYR B CA 1
ATOM 3478 C C . TYR B 1 200 ? -13.219 10.812 8.07 1 96.19 200 TYR B C 1
ATOM 3480 O O . TYR B 1 200 ? -13.844 11.367 7.168 1 96.19 200 TYR B O 1
ATOM 3488 N N . GLN B 1 201 ? -12.992 11.352 9.227 1 94.25 201 GLN B N 1
ATOM 3489 C CA . GLN B 1 201 ? -13.383 12.742 9.422 1 94.25 201 GLN B CA 1
ATOM 3490 C C . GLN B 1 201 ? -12.672 13.664 8.43 1 94.25 201 GLN B C 1
ATOM 3492 O O . GLN B 1 201 ? -13.281 14.578 7.879 1 94.25 201 GLN B O 1
ATOM 3497 N N . GLY B 1 202 ? -11.375 13.414 8.273 1 91.5 202 GLY B N 1
ATOM 3498 C CA . GLY B 1 202 ? -10.648 14.156 7.258 1 91.5 202 GLY B CA 1
ATOM 3499 C C . GLY B 1 202 ? -11.234 13.984 5.867 1 91.5 202 GLY B C 1
ATOM 3500 O O . GLY B 1 202 ? -11.344 14.953 5.113 1 91.5 202 GLY B O 1
ATOM 3501 N N . ARG B 1 203 ? -11.586 12.797 5.527 1 90.94 203 ARG B N 1
ATOM 3502 C CA . ARG B 1 203 ? -12.219 12.516 4.238 1 90.94 203 ARG B CA 1
ATOM 3503 C C . ARG B 1 203 ? -13.484 13.344 4.055 1 90.94 203 ARG B C 1
ATOM 3505 O O . ARG B 1 203 ? -13.664 13.984 3.02 1 90.94 203 ARG B O 1
ATOM 3512 N N . ASP B 1 204 ? -14.383 13.328 5.07 1 91.81 204 ASP B N 1
ATOM 3513 C CA . ASP B 1 204 ? -15.648 14.055 5.012 1 91.81 204 ASP B CA 1
ATOM 3514 C C . ASP B 1 204 ? -15.406 15.555 4.816 1 91.81 204 ASP B C 1
ATOM 3516 O O . ASP B 1 204 ? -16.109 16.203 4.035 1 91.81 204 ASP B O 1
ATOM 3520 N N . ASP B 1 205 ? -14.43 16.031 5.492 1 88.31 205 ASP B N 1
ATOM 3521 C CA . ASP B 1 205 ? -14.125 17.453 5.391 1 88.31 205 ASP B CA 1
ATOM 3522 C C . ASP B 1 205 ? -13.672 17.812 3.979 1 88.31 205 ASP 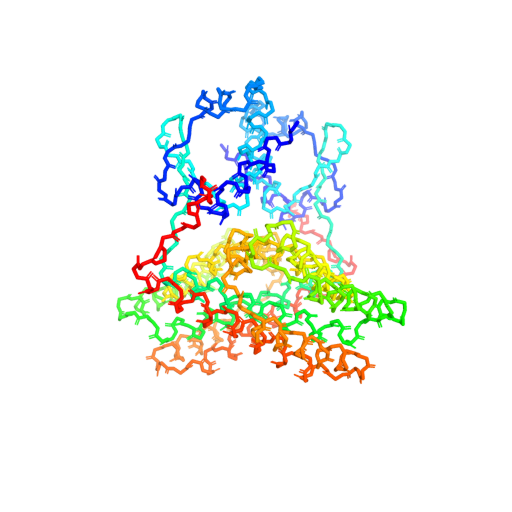B C 1
ATOM 3524 O O . ASP B 1 205 ? -14.086 18.844 3.436 1 88.31 205 ASP B O 1
ATOM 3528 N N . VAL B 1 206 ? -12.836 17.016 3.375 1 84.81 206 VAL B N 1
ATOM 3529 C CA . VAL B 1 206 ? -12.312 17.281 2.037 1 84.81 206 VAL B CA 1
ATOM 3530 C C . VAL B 1 206 ? -13.445 17.172 1.014 1 84.81 206 VAL B C 1
ATOM 3532 O O . VAL B 1 206 ? -13.547 18 0.105 1 84.81 206 VAL B O 1
ATOM 3535 N N . LEU B 1 207 ? -14.305 16.203 1.177 1 86.44 207 LEU B N 1
ATOM 3536 C CA . LEU B 1 207 ? -15.375 15.969 0.218 1 86.44 207 LEU B CA 1
ATOM 3537 C C . LEU B 1 207 ? -16.375 17.109 0.239 1 86.44 207 LEU B C 1
ATOM 3539 O O . LEU B 1 207 ? -16.938 17.469 -0.799 1 86.44 207 LEU B O 1
ATOM 3543 N N . ILE B 1 208 ? -16.609 17.672 1.346 1 84.5 208 ILE B N 1
ATOM 3544 C CA . ILE B 1 208 ? -17.5 18.812 1.469 1 84.5 208 ILE B CA 1
ATOM 3545 C C . ILE B 1 208 ? -16.922 20.016 0.721 1 84.5 208 ILE B C 1
ATOM 3547 O O . ILE B 1 208 ? -17.641 20.75 0.043 1 84.5 208 ILE B O 1
ATOM 3551 N N . GLN B 1 209 ? -15.625 20.203 0.8 1 77.88 209 GLN B N 1
ATOM 3552 C CA . GLN B 1 209 ? -14.969 21.328 0.162 1 77.88 209 GLN B CA 1
ATOM 3553 C C . GLN B 1 209 ? -14.922 21.172 -1.354 1 77.88 209 GLN B C 1
ATOM 3555 O O . GLN B 1 209 ? -15.008 22.141 -2.096 1 77.88 209 GLN B O 1
ATOM 3560 N N . MET B 1 210 ? -14.797 19.984 -1.831 1 74.06 210 MET B N 1
ATOM 3561 C CA . MET B 1 210 ? -14.75 19.734 -3.266 1 74.06 210 MET B CA 1
ATOM 3562 C C . MET B 1 210 ? -16.094 20.031 -3.914 1 74.06 210 MET B C 1
ATOM 3564 O O . MET B 1 210 ? -16.156 20.422 -5.082 1 74.06 210 MET B O 1
ATOM 3568 N N . ASN B 1 211 ? -17.109 19.719 -3.25 1 69.25 211 ASN B N 1
ATOM 3569 C CA . ASN B 1 211 ? -18.453 19.969 -3.791 1 69.25 211 ASN B CA 1
ATOM 3570 C C . ASN B 1 211 ? -18.812 21.438 -3.73 1 69.25 211 ASN B C 1
ATOM 3572 O O . ASN B 1 211 ? -19.859 21.844 -4.246 1 69.25 211 ASN B O 1
ATOM 3576 N N . ASN B 1 212 ? -18.031 22.266 -3.018 1 59.78 212 ASN B N 1
ATOM 3577 C CA . ASN B 1 212 ? -18.297 23.703 -2.971 1 59.78 212 ASN B CA 1
ATOM 3578 C C . ASN B 1 212 ? -17.672 24.422 -4.164 1 59.78 212 ASN B C 1
ATOM 3580 O O . ASN B 1 212 ? -16.438 24.469 -4.293 1 59.78 212 ASN B O 1
ATOM 3584 N N . PRO B 1 213 ? -18.531 24.688 -5.285 1 51 213 PRO B N 1
ATOM 3585 C CA . PRO B 1 213 ? -18.078 25.422 -6.473 1 51 213 PRO B CA 1
ATOM 3586 C C . PRO B 1 213 ? -17.172 26.609 -6.133 1 51 213 PRO B C 1
ATOM 3588 O O . PRO B 1 213 ? -16.328 26.984 -6.941 1 51 213 PRO B O 1
ATOM 3591 N N . GLN B 1 214 ? -17.609 27.453 -5.152 1 44.16 214 GLN B N 1
ATOM 3592 C CA . GLN B 1 214 ? -17.016 28.75 -4.879 1 44.16 214 GLN B CA 1
ATOM 3593 C C . GLN B 1 214 ? -15.602 28.594 -4.324 1 44.16 214 GLN B C 1
ATOM 3595 O O . GLN B 1 214 ? -14.953 29.594 -3.975 1 44.16 214 GLN B O 1
ATOM 3600 N N . ILE B 1 215 ? -15.398 27.609 -3.855 1 44.31 215 ILE B N 1
ATOM 3601 C CA . ILE B 1 215 ? -14.102 27.688 -3.189 1 44.31 215 ILE B CA 1
ATOM 3602 C C . ILE B 1 215 ? -13.031 28.109 -4.191 1 44.31 215 ILE B C 1
ATOM 3604 O O . ILE B 1 215 ? -12.711 27.375 -5.121 1 44.31 215 ILE B O 1
ATOM 3608 N N . GLN B 1 216 ? -13.227 29.375 -4.586 1 41.25 216 GLN B N 1
ATOM 3609 C CA . GLN B 1 216 ? -12.086 30.109 -5.129 1 41.25 216 GLN B CA 1
ATOM 3610 C C . GLN B 1 216 ? -10.797 29.703 -4.422 1 41.25 216 GLN B C 1
ATOM 3612 O O . GLN B 1 216 ? -10.719 29.719 -3.193 1 41.25 216 GLN B O 1
ATOM 3617 N N . LEU B 1 217 ? -10.141 28.844 -4.973 1 40.44 217 LEU B N 1
ATOM 3618 C CA . LEU B 1 217 ? -8.781 28.594 -4.504 1 40.44 217 LEU B CA 1
ATOM 3619 C C . LEU B 1 217 ? -8.172 29.875 -3.924 1 40.44 217 LEU B C 1
ATOM 3621 O O . LEU B 1 217 ? -8.531 30.984 -4.332 1 40.44 217 LEU B O 1
ATOM 3625 N N . TRP B 1 218 ? -7.699 29.969 -2.836 1 33.91 218 TRP B N 1
ATOM 3626 C CA . TRP B 1 218 ? -7.02 31.125 -2.248 1 33.91 218 TRP B CA 1
ATOM 3627 C C . TRP B 1 218 ? -6.316 31.953 -3.32 1 33.91 218 TRP B C 1
ATOM 3629 O O . TRP B 1 218 ? -5.379 31.469 -3.963 1 33.91 218 TRP B O 1
ATOM 3639 N N . LYS B 1 219 ? -7.039 32.906 -4.035 1 36.75 219 LYS B N 1
ATOM 3640 C CA . LYS B 1 219 ? -6.309 33.969 -4.699 1 36.75 219 LYS B CA 1
ATOM 3641 C C . LYS B 1 219 ? -5.523 34.812 -3.689 1 36.75 219 LYS B C 1
ATOM 3643 O O . LYS B 1 219 ? -6.062 35.219 -2.656 1 36.75 219 LYS B O 1
ATOM 3648 N N . GLY B 1 220 ? -4.164 34.5 -3.418 1 30.05 220 GLY B N 1
ATOM 3649 C CA . GLY B 1 220 ? -3.344 35.406 -2.648 1 30.05 220 GLY B CA 1
ATOM 3650 C C . GLY B 1 220 ? -3.926 36.812 -2.57 1 30.05 220 GLY B C 1
ATOM 3651 O O . GLY B 1 220 ? -4.672 37.219 -3.459 1 30.05 220 GLY B O 1
ATOM 3652 N N . GLU B 1 221 ? -4.477 37.094 -1.413 1 28.22 221 GLU B N 1
ATOM 3653 C CA . GLU B 1 221 ? -4.75 38.531 -1.332 1 28.22 221 GLU B CA 1
ATOM 3654 C C . GLU B 1 221 ? -3.703 39.344 -2.1 1 28.22 221 GLU B C 1
ATOM 3656 O O . GLU B 1 221 ? -2.502 39.188 -1.866 1 28.22 221 GLU B O 1
ATOM 3661 N N . SER B 1 222 ? -3.975 39.625 -3.395 1 24.94 222 SER B N 1
ATOM 3662 C CA . SER B 1 222 ? -3.301 40.844 -3.836 1 24.94 222 SER B CA 1
ATOM 3663 C C . SER B 1 222 ? -3.59 42 -2.895 1 24.94 222 SER B C 1
ATOM 3665 O O . SER B 1 222 ? -4.719 42.156 -2.424 1 24.94 222 SER B O 1
#

Radius of gyration: 24.11 Å; Cα contacts (8 Å, |Δi|>4): 555; chains: 2; bounding box: 52×74×52 Å

Nearest PDB structures (foldseek):
  6za7-assembly1_B  TM=7.794E-01  e=1.236E-10  Agrobacterium fabrum str. C58
  7xp1-assembly1_A-2  TM=7.983E-01  e=1.251E-09  Pseudomonas aeruginosa PAO1
  6za7-assembly1_A  TM=7.130E-01  e=2.587E-10  Agrobacterium fabrum str. C58
  7u5q-assembly2_B  TM=7.957E-01  e=1.381E-09  Brucella melitensis ATCC 23457
  4p9f-assembly1_A  TM=8.041E-01  e=1.027E-09  Escherichia coli UMEA 3718-1

pLDDT: mean 87.57, std 14.18, range [24.8, 98.88]

Secondary structure (DSSP, 8-state):
--HHHHHHHHHHTTSS-TT-EE-HHHHHHHHT--HHHHHHHHHHHHHTTSEEEETTTEEEEPP--HHHHHHHHHHHHHHHHHHHHHHHHH--HHHHHHHHHHHHHHHHHHHT--TT-HHHHHHHHHHHHHHHHHHHHTTT-HHHHHHHHHH--HHHHHHHHHH--HHHHHHHHHHHHHHHHHHHTT-HHHHHHHHHHHHHHHHHHHHHHHT-TT--------/--HHHHHHHHHHTTSS-TT-EE-HHHHHHHHT--HHHHHHHHHHHHHTTSEEEETTTEEEEPP--HHHHHHHHHHHHHHHHHHHHHHHHH--HHHHHHHHHHHHHHHHHHHT--TT-HHHHHHHHHHHHHHHHHHHHTTT-HHHHHHHHHH--HHHHHHHHHH--HHHHHHHHHHHHHHHHHHHTT-HHHHHHHHHHHHHHHHHHHHHHHT-TT--------

Solvent-accessible surface area (backbone atoms only — not comparable to full-atom values): 22905 Å² total; per-residue (Å²): 134,58,58,43,58,52,54,50,49,32,41,36,54,42,76,44,39,66,62,38,76,45,38,6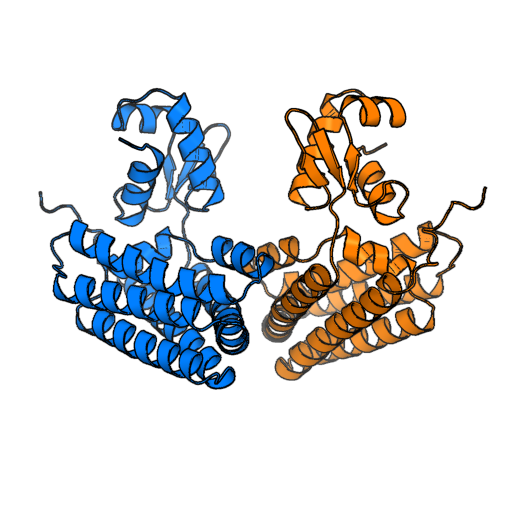9,66,56,51,21,61,76,65,70,48,62,63,63,62,44,52,55,24,48,52,51,36,38,73,58,56,50,30,39,84,35,81,97,74,31,28,22,28,49,72,78,50,73,65,49,49,51,53,39,36,51,49,42,22,53,51,52,9,53,34,36,19,43,14,17,72,55,42,49,73,69,46,51,50,50,31,52,52,29,46,51,49,26,53,55,30,55,75,59,55,42,96,91,34,66,65,33,45,50,48,28,51,51,26,49,49,49,27,53,49,42,39,41,57,28,36,76,38,68,70,57,48,54,52,48,62,68,48,60,38,54,51,61,56,52,34,41,56,70,66,51,49,70,66,56,51,52,50,51,50,53,48,49,52,53,28,50,49,22,34,76,66,49,33,33,67,60,12,18,51,43,40,26,50,52,37,48,52,52,43,55,54,44,54,56,53,69,71,41,82,71,65,63,54,72,67,68,83,123,134,56,59,43,57,51,53,50,48,32,42,35,54,40,75,43,39,66,61,39,75,44,37,68,66,58,52,23,61,77,63,71,49,63,63,65,62,45,53,54,23,48,51,49,36,38,73,56,56,50,29,39,83,36,80,98,74,33,28,22,28,50,70,75,49,73,66,49,51,52,52,39,37,52,49,42,20,54,50,52,9,53,34,36,19,42,15,17,70,56,43,48,73,69,46,51,50,50,31,52,52,29,46,51,50,26,54,54,30,55,74,59,54,39,95,91,34,66,67,34,44,50,47,29,51,51,26,50,49,50,26,53,48,43,39,42,57,28,35,75,39,68,69,58,49,54,52,50,60,68,48,59,37,54,51,61,57,52,36,41,56,71,67,52,50,69,65,55,50,50,51,51,50,53,47,50,51,51,29,51,49,22,33,76,66,49,33,33,69,58,11,18,52,42,40,26,50,53,37,49,52,52,42,55,55,44,53,56,53,68,71,40,84,71,64,62,54,71,68,69,83,124

InterPro domains:
  IPR000524 Transcription regulator HTH, GntR [PF00392] (5-61)
  IPR000524 Transcription regulator HTH, GntR [PR00035] (21-35)
  IPR000524 Transcription regulator HTH, GntR [PR00035] (35-51)
  IPR000524 Transcription regulator HTH, GntR [PS50949] (1-64)
  IPR000524 Transcription regulator HTH, GntR [SM00345] (3-61)
  IPR000524 Transcription regulator HTH, GntR [cd07377] (6-62)
  IPR008920 Transcription regulator FadR/GntR, C-terminal [G3DSA:1.20.120.530] (65-213)
  IPR008920 Transcription regulator FadR/GntR, C-terminal [SSF48008] (66-206)
  IPR011711 GntR, C-terminal [PF07729] (71-199)
  IPR011711 GntR, C-terminal [SM00895] (71-201)
  IPR036388 Winged helix-like DNA-binding domain superfamily [G3DSA:1.10.10.10] (2-63)
  IPR036390 Winged helix DNA-binding domain superfamily [SSF46785] (5-64)

Organism: NCBI:txid2304605

Sequence (444 aa):
MNPYMYIKDAIIIGELEPGKRLTEEFLASILNVSRTPIREAIKQLESDGLITPYKRRGYIVREFLVEDIKQIYNLRALLESYGTSEASLNRSEEEVEAIRTKNSTYEKAIAQWKRSDITTIQTIQKANQEFHDEIFKATKNTHLQSLISKVVVLPLVFRSFYWYNEHQLIRSLEVHKTILKAIENQEPDRAKIAMQEHIYQGRDDVLIQMNNPQIQLWKGESMNPYMYIKDAIIIGELEPGKRLTEEFLASILNVSRTPIREAIKQLESDGLITPYKRRGYIVREFLVEDIKQIYNLRALLESYGTSEASLNRSEEEVEAIRTKNSTYEKAIAQWKRSDITTIQTIQKANQEFHDEIFKATKNTHLQSLISKVVVLPLVFRSFYWYNEHQLIRSLEVHKTILKAIENQEPDRAKIAMQEHIYQGRDDVLIQMNNPQIQLWKGES